Protein AF-0000000084451955 (afdb_homodimer)

Foldseek 3Di:
DPDFAAKDKDKDKQQKDFWQQLDPDRQQRIDFIFMWMWIAGQAEIEIEFQFFFQVSVVVVLVVVQVVQCPNDDPVGHGHAHAEYEYFAQDRRRPQNVVSNCVSHPNYAYAYAPLRQVNNVVCVDCVHVVQFVCLGPDDRGTDPDRDGHDHDDPQQWDDHSRFIKHKDAFAALHNSGIWIQGPSQLEIEHELLFAAQAQRQCLVVLDPVRHVSSLVSLVVNVVSVGAFYDYGGYDPPDGTGNVRSVVRVVSSVVLVVLLVVDDQQPLVSSLVVSCVVRVRHDHSLSSSLNSCSNNPHHSRVSSSVD/DPDFAAKDKDKDKQQKDFWQQLDPDRQQRIDFIFMWMWIAGQAEIEIEFQFFFQVSVVVVLVVVQVVQCPNDDPVGHGHAHAEYEYFAQDRRRPQNVVSNCVSHPNYAYAYAPLRQVNNVVCVDCVHVVQFVCLGPDDRGTDPDRDGHDHDPPQQWDDHSRFIKHKDAFAALHNGGIWIQGPSQLEIEHELLFAAQAQRQCLSVLDPVRHVSSLVSLVVNVVSVGAFYDYGGYDPPDGTGNVRSVVRVVSSVVLVVLLVVDDQQPLVSSLVVSCVVRVRHDRSLSSSLNSCSNNPHHSRVSSSVD

Structure (mmCIF, N/CA/C/O backbone):
data_AF-0000000084451955-model_v1
#
loop_
_entity.id
_entity.type
_entity.pdbx_description
1 polymer 'Metallo-beta-lactamase domain-containing protein'
#
loop_
_atom_site.group_PDB
_atom_site.id
_atom_site.type_symbol
_atom_site.label_atom_id
_atom_site.label_alt_id
_atom_site.label_comp_id
_atom_site.label_asym_id
_atom_site.label_entity_id
_atom_site.label_seq_id
_atom_site.pdbx_PDB_ins_code
_atom_site.Cartn_x
_atom_site.Cartn_y
_atom_site.Cartn_z
_atom_site.occupancy
_atom_site.B_iso_or_equiv
_atom_site.auth_seq_id
_atom_site.auth_comp_id
_atom_site.auth_asym_id
_atom_site.auth_atom_id
_atom_site.pdbx_PDB_model_num
ATOM 1 N N . MET A 1 1 ? 25.219 0.336 21.406 1 35.12 1 MET A N 1
ATOM 2 C CA . MET A 1 1 ? 25.391 -0.091 20.031 1 35.12 1 MET A CA 1
ATOM 3 C C . MET A 1 1 ? 24.641 0.821 19.078 1 35.12 1 MET A C 1
ATOM 5 O O . MET A 1 1 ? 23.469 1.128 19.297 1 35.12 1 MET A O 1
ATOM 9 N N . ALA A 1 2 ? 25.234 1.588 18.266 1 49.81 2 ALA A N 1
ATOM 10 C CA . ALA A 1 2 ? 24.641 2.654 17.469 1 49.81 2 ALA A CA 1
ATOM 11 C C . ALA A 1 2 ? 23.438 2.141 16.672 1 49.81 2 ALA A C 1
ATOM 13 O O . ALA A 1 2 ? 23.5 1.062 16.078 1 49.81 2 ALA A O 1
ATOM 14 N N . HIS A 1 3 ? 22.25 2.459 16.938 1 80.38 3 HIS A N 1
ATOM 15 C CA . HIS A 1 3 ? 21.016 2.025 16.297 1 80.38 3 HIS A CA 1
ATOM 16 C C . HIS A 1 3 ? 21.109 2.17 14.781 1 80.38 3 HIS A C 1
ATOM 18 O O . HIS A 1 3 ? 21.531 3.211 14.273 1 80.38 3 HIS A O 1
ATOM 24 N N . LEU A 1 4 ? 21.125 1.008 14.023 1 87.88 4 LEU A N 1
ATOM 25 C CA . LEU A 1 4 ? 21.156 1.031 12.57 1 87.88 4 LEU A CA 1
ATOM 26 C C . LEU A 1 4 ? 20.047 1.909 12.016 1 87.88 4 LEU A C 1
ATOM 28 O O . LEU A 1 4 ? 18.922 1.887 12.523 1 87.88 4 LEU A O 1
ATOM 32 N N . PRO A 1 5 ? 20.484 2.729 11.039 1 90.06 5 PRO A N 1
ATOM 33 C CA . PRO A 1 5 ? 19.375 3.436 10.391 1 90.06 5 PRO A CA 1
ATOM 34 C C . PRO A 1 5 ? 18.266 2.494 9.914 1 90.06 5 PRO A C 1
ATOM 36 O O . PRO A 1 5 ? 18.562 1.385 9.453 1 90.06 5 PRO A O 1
ATOM 39 N N . PRO A 1 6 ? 17.125 2.902 10.023 1 93 6 PRO A N 1
ATOM 40 C CA . PRO A 1 6 ? 16.016 2.018 9.68 1 93 6 PRO A CA 1
ATOM 41 C C . PRO A 1 6 ? 15.93 1.731 8.18 1 93 6 PRO A C 1
ATOM 43 O O . PRO A 1 6 ? 16.25 2.6 7.363 1 93 6 PRO A O 1
ATOM 46 N N . LEU A 1 7 ? 15.438 0.532 7.852 1 96.31 7 LEU A N 1
ATOM 47 C CA . LEU A 1 7 ? 15.094 0.194 6.473 1 96.31 7 LEU A CA 1
ATOM 48 C C . LEU A 1 7 ? 13.742 0.789 6.09 1 96.31 7 LEU A C 1
ATOM 50 O O . LEU A 1 7 ? 12.922 1.087 6.957 1 96.31 7 LEU A O 1
ATOM 54 N N . GLN A 1 8 ? 13.648 1.021 4.809 1 95.62 8 GLN A N 1
ATOM 55 C CA . GLN A 1 8 ? 12.398 1.435 4.176 1 95.62 8 GLN A CA 1
ATOM 56 C C . GLN A 1 8 ? 11.922 0.392 3.17 1 95.62 8 GLN A C 1
ATOM 58 O O . GLN A 1 8 ? 12.695 -0.455 2.727 1 95.62 8 GLN A O 1
ATOM 63 N N . VAL A 1 9 ? 10.609 0.466 2.91 1 98.06 9 VAL A N 1
ATOM 64 C CA . VAL A 1 9 ? 10.07 -0.506 1.964 1 98.06 9 VAL A CA 1
ATOM 65 C C . VAL A 1 9 ? 9.016 0.158 1.083 1 98.06 9 VAL A C 1
ATOM 67 O O . VAL A 1 9 ? 8.172 0.911 1.575 1 98.06 9 VAL A O 1
ATOM 70 N N . ASP A 1 10 ? 9.125 -0.066 -0.214 1 98.19 10 ASP A N 1
ATOM 71 C CA . ASP A 1 10 ? 8.195 0.372 -1.247 1 98.19 10 ASP A CA 1
ATOM 72 C C . ASP A 1 10 ? 7.707 -0.809 -2.082 1 98.19 10 ASP A C 1
ATOM 74 O O . ASP A 1 10 ? 8.414 -1.808 -2.229 1 98.19 10 ASP A O 1
ATOM 78 N N . THR A 1 11 ? 6.496 -0.681 -2.574 1 98.5 11 THR A N 1
ATOM 79 C CA . THR A 1 11 ? 5.984 -1.706 -3.479 1 98.5 11 THR A CA 1
ATOM 80 C C . THR A 1 11 ? 5.523 -1.085 -4.793 1 98.5 11 THR A C 1
ATOM 82 O O . THR A 1 11 ? 5.098 0.072 -4.824 1 98.5 11 THR A O 1
ATOM 85 N N . PHE A 1 12 ? 5.703 -1.831 -5.816 1 98.62 12 PHE A N 1
ATOM 86 C CA . PHE A 1 12 ? 5.227 -1.506 -7.156 1 98.62 12 PHE A CA 1
ATOM 87 C C . PHE A 1 12 ? 4.398 -2.65 -7.73 1 98.62 12 PHE A C 1
ATOM 89 O O . PHE A 1 12 ? 4.898 -3.768 -7.883 1 98.62 12 PHE A O 1
ATOM 96 N N . VAL A 1 13 ? 3.141 -2.381 -8.039 1 98.44 13 VAL A N 1
ATOM 97 C CA . VAL A 1 13 ? 2.287 -3.412 -8.625 1 98.44 13 VAL A CA 1
ATOM 98 C C . VAL A 1 13 ? 2.176 -3.203 -10.133 1 98.44 13 VAL A C 1
ATOM 100 O O . VAL A 1 13 ? 1.533 -2.256 -10.586 1 98.44 13 VAL A O 1
ATOM 103 N N . SER A 1 14 ? 2.854 -4.094 -10.906 1 98.5 14 SER A N 1
ATOM 104 C CA . SER A 1 14 ? 2.639 -4.094 -12.352 1 98.5 14 SER A CA 1
ATOM 105 C C . SER A 1 14 ? 1.195 -4.445 -12.695 1 98.5 14 SER A C 1
ATOM 107 O O . SER A 1 14 ? 0.661 -5.445 -12.211 1 98.5 14 SER A O 1
ATOM 109 N N . PRO A 1 15 ? 0.534 -3.609 -13.477 1 97.5 15 PRO A N 1
ATOM 110 C CA . PRO A 1 15 ? -0.872 -3.873 -13.789 1 97.5 15 PRO A CA 1
ATOM 111 C C . PRO A 1 15 ? -1.061 -5.125 -14.648 1 97.5 15 PRO A C 1
ATOM 113 O O . PRO A 1 15 ? -0.101 -5.617 -15.242 1 97.5 15 PRO A O 1
ATOM 116 N N . PRO A 1 16 ? -2.303 -5.621 -14.664 1 96.88 16 PRO A N 1
ATOM 117 C CA . PRO A 1 16 ? -2.578 -6.734 -15.578 1 96.88 16 PRO A CA 1
ATOM 118 C C . PRO A 1 16 ? -2.209 -6.414 -17.016 1 96.88 16 PRO A C 1
ATOM 120 O O . PRO A 1 16 ? -2.305 -5.262 -17.453 1 96.88 16 PRO A O 1
ATOM 123 N N . THR A 1 17 ? -1.791 -7.449 -17.734 1 96.19 17 THR A N 1
ATOM 124 C CA . THR A 1 17 ? -1.397 -7.266 -19.125 1 96.19 17 THR A CA 1
ATOM 125 C C . THR A 1 17 ? -2.109 -8.266 -20.031 1 96.19 17 THR A C 1
ATOM 127 O O . THR A 1 17 ? -2.32 -9.422 -19.641 1 96.19 17 THR A O 1
ATOM 130 N N . ARG A 1 18 ? -2.422 -7.844 -21.203 1 96.31 18 ARG A N 1
ATOM 131 C CA . ARG A 1 18 ? -3.061 -8.727 -22.172 1 96.31 18 ARG A CA 1
ATOM 132 C C . ARG A 1 18 ? -2.096 -9.812 -22.656 1 96.31 18 ARG A C 1
ATOM 134 O O . ARG A 1 18 ? -0.92 -9.539 -22.891 1 96.31 18 ARG A O 1
ATOM 141 N N . ILE A 1 19 ? -2.607 -11.023 -22.75 1 97.56 19 ILE A N 1
ATOM 142 C CA . ILE A 1 19 ? -1.771 -12.141 -23.172 1 97.56 19 ILE A CA 1
ATOM 143 C C . ILE A 1 19 ? -2.516 -12.977 -24.219 1 97.56 19 ILE A C 1
ATOM 145 O O . ILE A 1 19 ? -3.73 -12.844 -24.375 1 97.56 19 ILE A O 1
ATOM 149 N N . HIS A 1 20 ? -1.767 -13.805 -24.953 1 97.06 20 HIS A N 1
ATOM 150 C CA . HIS A 1 20 ? -2.322 -14.734 -25.938 1 97.06 20 HIS A CA 1
ATOM 151 C C . HIS A 1 20 ? -2.555 -16.109 -25.328 1 97.06 20 HIS A C 1
ATOM 153 O O . HIS A 1 20 ? -1.633 -16.922 -25.25 1 97.06 20 HIS A O 1
ATOM 159 N N . THR A 1 21 ? -3.779 -16.422 -24.953 1 96.69 21 THR A N 1
ATOM 160 C CA . THR A 1 21 ? -4.062 -17.641 -24.219 1 96.69 21 THR A CA 1
ATOM 161 C C . THR A 1 21 ? -4.621 -18.719 -25.141 1 96.69 21 THR A C 1
ATOM 163 O O . THR A 1 21 ? -4.664 -19.891 -24.781 1 96.69 21 THR A O 1
ATOM 166 N N . GLY A 1 22 ? -5.129 -18.297 -26.375 1 95 22 GLY A N 1
ATOM 167 C CA . GLY A 1 22 ? -5.844 -19.203 -27.25 1 95 22 GLY A CA 1
ATOM 168 C C . GLY A 1 22 ? -7.309 -19.359 -26.875 1 95 22 GLY A C 1
ATOM 169 O O . GLY A 1 22 ? -8.047 -20.078 -27.562 1 95 22 GLY A O 1
ATOM 170 N N . LEU A 1 23 ? -7.723 -18.734 -25.844 1 95.69 23 LEU A N 1
ATOM 171 C CA . LEU A 1 23 ? -9.109 -18.812 -25.391 1 95.69 23 LEU A CA 1
ATOM 172 C C . LEU A 1 23 ? -9.922 -17.641 -25.922 1 95.69 23 LEU A C 1
ATOM 174 O O . LEU A 1 23 ? -9.414 -16.531 -26.047 1 95.69 23 LEU A O 1
ATOM 178 N N . SER A 1 24 ? -11.242 -17.859 -26.219 1 94.5 24 SER A N 1
ATOM 179 C CA . SER A 1 24 ? -12.094 -16.859 -26.844 1 94.5 24 SER A CA 1
ATOM 180 C C . SER A 1 24 ? -12.633 -15.867 -25.812 1 94.5 24 SER A C 1
ATOM 182 O O . SER A 1 24 ? -12.883 -14.703 -26.141 1 94.5 24 SER A O 1
ATOM 184 N N . ASP A 1 25 ? -12.773 -16.297 -24.578 1 95.56 25 ASP A N 1
ATOM 185 C CA . ASP A 1 25 ? -13.312 -15.438 -23.531 1 95.56 25 ASP A CA 1
ATOM 186 C C . ASP A 1 25 ? -12.328 -14.328 -23.172 1 95.56 25 ASP A C 1
ATOM 188 O O . ASP A 1 25 ? -11.234 -14.609 -22.656 1 95.56 25 ASP A O 1
ATOM 192 N N . ILE A 1 26 ? -12.703 -13.133 -23.312 1 95.5 26 ILE A N 1
ATOM 193 C CA . ILE A 1 26 ? -11.828 -11.977 -23.109 1 95.5 26 ILE A CA 1
ATOM 194 C C . ILE A 1 26 ? -11.359 -11.93 -21.656 1 95.5 26 ILE A C 1
ATOM 196 O O . ILE A 1 26 ? -10.234 -11.508 -21.375 1 95.5 26 ILE A O 1
ATOM 200 N N . ASN A 1 27 ? -12.125 -12.391 -20.703 1 94.62 27 ASN A N 1
ATOM 201 C CA . ASN A 1 27 ? -11.758 -12.375 -19.281 1 94.62 27 ASN A CA 1
ATOM 202 C C . ASN A 1 27 ? -10.609 -13.328 -19 1 94.62 27 ASN A C 1
ATOM 204 O O . ASN A 1 27 ? -9.977 -13.242 -17.938 1 94.62 27 ASN A O 1
ATOM 208 N N . LYS A 1 28 ? -10.336 -14.172 -19.938 1 97.69 28 LYS A N 1
ATOM 209 C CA . LYS A 1 28 ? -9.289 -15.172 -19.75 1 97.69 28 LYS A CA 1
ATOM 210 C C . LYS A 1 28 ? -8.062 -14.852 -20.594 1 97.69 28 LYS A C 1
ATOM 212 O O . LYS A 1 28 ? -7.246 -15.727 -20.875 1 97.69 28 LYS A O 1
ATOM 217 N N . GLN A 1 29 ? -7.949 -13.586 -21.047 1 97.81 29 GLN A N 1
ATOM 218 C CA . GLN A 1 29 ? -6.848 -13.188 -21.906 1 97.81 29 GLN A CA 1
ATOM 219 C C . GLN A 1 29 ? -5.945 -12.164 -21.219 1 97.81 29 GLN A C 1
ATOM 221 O O . GLN A 1 29 ? -5.434 -11.242 -21.859 1 97.81 29 GLN A O 1
ATOM 226 N N . TRP A 1 30 ? -5.824 -12.359 -19.875 1 97.44 30 TRP A N 1
ATOM 227 C CA . TRP A 1 30 ? -5.02 -11.43 -19.094 1 97.44 30 TRP A CA 1
ATOM 228 C C . TRP A 1 30 ? -4.055 -12.18 -18.188 1 97.44 30 TRP A C 1
ATOM 230 O O . TRP A 1 30 ? -4.375 -13.258 -17.672 1 97.44 30 TRP A O 1
ATOM 240 N N . TRP A 1 31 ? -2.889 -11.562 -18.047 1 98 31 TRP A N 1
ATOM 241 C CA . TRP A 1 31 ? -1.989 -11.977 -16.969 1 98 31 TRP A CA 1
ATOM 242 C C . TRP A 1 31 ? -2.193 -11.117 -15.727 1 98 31 TRP A C 1
ATOM 244 O O . TRP A 1 31 ? -2.387 -9.906 -15.828 1 98 31 TRP A O 1
ATOM 254 N N . GLN A 1 32 ? -2.186 -11.641 -14.641 1 97.81 32 GLN A N 1
ATOM 255 C CA . GLN A 1 32 ? -2.543 -11.023 -13.367 1 97.81 32 GLN A CA 1
ATOM 256 C C . GLN A 1 32 ? -1.483 -10.016 -12.93 1 97.81 32 GLN A C 1
ATOM 258 O O . GLN A 1 32 ? -0.355 -10.039 -13.422 1 97.81 32 GLN A O 1
ATOM 263 N N . PRO A 1 33 ? -1.881 -9.094 -11.945 1 98.25 33 PRO A N 1
ATOM 264 C CA . PRO A 1 33 ? -0.912 -8.141 -11.398 1 98.25 33 PRO A CA 1
ATOM 265 C C . PRO A 1 33 ? 0.235 -8.82 -10.656 1 98.25 33 PRO A C 1
ATOM 267 O O . PRO A 1 33 ? 0.058 -9.906 -10.109 1 98.25 33 PRO A O 1
ATOM 270 N N . GLU A 1 34 ? 1.374 -8.133 -10.68 1 98.31 34 GLU A N 1
ATOM 271 C CA . GLU A 1 34 ? 2.566 -8.641 -10.008 1 98.31 34 GLU A CA 1
ATOM 272 C C . GLU A 1 34 ? 3.209 -7.559 -9.141 1 98.31 34 GLU A C 1
ATOM 274 O O . GLU A 1 34 ? 3.467 -6.449 -9.617 1 98.31 34 GLU A O 1
ATOM 279 N N . THR A 1 35 ? 3.518 -7.91 -7.93 1 98.75 35 THR A N 1
ATOM 280 C CA . THR A 1 35 ? 4.094 -6.949 -6.996 1 98.75 35 THR A CA 1
ATOM 281 C C . THR A 1 35 ? 5.605 -7.121 -6.906 1 98.75 35 THR A C 1
ATOM 283 O O . THR A 1 35 ? 6.098 -8.234 -6.715 1 98.75 35 THR A O 1
ATOM 286 N N . SER A 1 36 ? 6.309 -6.074 -7.117 1 98.88 36 SER A N 1
ATOM 287 C CA . SER A 1 36 ? 7.727 -5.973 -6.789 1 98.88 36 SER A CA 1
ATOM 288 C C . SER A 1 36 ? 7.941 -5.152 -5.52 1 98.88 36 SER A C 1
ATOM 290 O O . SER A 1 36 ? 7.297 -4.121 -5.32 1 98.88 36 SER A O 1
ATOM 292 N N . THR A 1 37 ? 8.758 -5.645 -4.629 1 98.94 37 THR A N 1
ATOM 293 C CA . THR A 1 37 ? 9.023 -4.988 -3.355 1 98.94 37 THR A CA 1
ATOM 294 C C . THR A 1 37 ? 10.461 -4.473 -3.303 1 98.94 37 THR A C 1
ATOM 296 O O . THR A 1 37 ? 11.406 -5.227 -3.531 1 98.94 37 THR A O 1
ATOM 299 N N . LEU A 1 38 ? 10.633 -3.201 -3.072 1 98.88 38 LEU A N 1
ATOM 300 C CA . LEU A 1 38 ? 11.945 -2.578 -2.914 1 98.88 38 LEU A CA 1
ATOM 301 C C . LEU A 1 38 ? 12.227 -2.266 -1.448 1 98.88 38 LEU A C 1
ATOM 303 O O . LEU A 1 38 ? 11.523 -1.453 -0.838 1 98.88 38 LEU A O 1
ATOM 307 N N . ILE A 1 39 ? 13.188 -2.965 -0.866 1 98.81 39 ILE A N 1
ATOM 308 C CA . ILE A 1 39 ? 13.672 -2.705 0.486 1 98.81 39 ILE A CA 1
ATOM 309 C C . ILE A 1 39 ? 15 -1.949 0.423 1 98.81 39 ILE A C 1
ATOM 311 O O . ILE A 1 39 ? 15.906 -2.34 -0.312 1 98.81 39 ILE A O 1
ATOM 315 N N . HIS A 1 40 ? 15.117 -0.845 1.167 1 98.25 40 HIS A N 1
ATOM 316 C CA . HIS A 1 40 ? 16.328 -0.067 1 1 98.25 40 HIS A CA 1
ATOM 317 C C . HIS A 1 40 ? 16.75 0.603 2.309 1 98.25 40 HIS A C 1
ATOM 319 O O . HIS A 1 40 ? 15.891 1.009 3.098 1 98.25 40 HIS A O 1
ATOM 325 N N . GLY A 1 41 ? 18.016 0.587 2.562 1 96.75 41 GLY A N 1
ATOM 326 C CA . GLY A 1 41 ? 18.641 1.318 3.658 1 96.75 41 GLY A CA 1
ATOM 327 C C . GLY A 1 41 ? 19.25 2.637 3.223 1 96.75 41 GLY A C 1
ATOM 328 O O . GLY A 1 41 ? 18.812 3.24 2.244 1 96.75 41 GLY A O 1
ATOM 329 N N . PRO A 1 42 ? 20.203 3.111 3.982 1 95.25 42 PRO A N 1
ATOM 330 C CA . PRO A 1 42 ? 20.781 4.422 3.66 1 95.25 42 PRO A CA 1
ATOM 331 C C . PRO A 1 42 ? 21.625 4.398 2.387 1 95.25 42 PRO A C 1
ATOM 333 O O . PRO A 1 42 ? 21.734 5.418 1.695 1 95.25 42 PRO A O 1
ATOM 336 N N . ASN A 1 43 ? 22.156 3.168 1.999 1 97.38 43 ASN A N 1
ATOM 337 C CA . ASN A 1 43 ? 23.109 3.174 0.89 1 97.38 43 ASN A CA 1
ATOM 338 C C . ASN A 1 43 ? 22.703 2.195 -0.205 1 97.38 43 ASN A C 1
ATOM 340 O O . ASN A 1 43 ? 22.984 2.418 -1.384 1 97.38 43 ASN A O 1
ATOM 344 N N . ASN A 1 44 ? 22.109 1.123 0.201 1 98.5 44 ASN A N 1
ATOM 345 C CA . ASN A 1 44 ? 21.844 0.033 -0.733 1 98.5 44 ASN A CA 1
ATOM 346 C C . ASN A 1 44 ? 20.391 -0.414 -0.684 1 98.5 44 ASN A C 1
ATOM 348 O O . ASN A 1 44 ? 19.672 -0.111 0.274 1 98.5 44 ASN A O 1
ATOM 352 N N . ALA A 1 45 ? 19.969 -1.112 -1.766 1 98.88 45 ALA A N 1
ATOM 353 C CA . ALA A 1 45 ? 18.609 -1.627 -1.868 1 98.88 45 ALA A CA 1
ATOM 354 C C . ALA A 1 45 ? 18.609 -3.053 -2.41 1 98.88 45 ALA A C 1
ATOM 356 O O . ALA A 1 45 ? 19.578 -3.496 -3.025 1 98.88 45 ALA A O 1
ATOM 357 N N . VAL A 1 46 ? 17.547 -3.781 -2.133 1 98.94 46 VAL A N 1
ATOM 358 C CA . VAL A 1 46 ? 17.234 -5.074 -2.732 1 98.94 46 VAL A CA 1
ATOM 359 C C . VAL A 1 46 ? 15.828 -5.043 -3.318 1 98.94 46 VAL A C 1
ATOM 361 O O . VAL A 1 46 ? 14.898 -4.555 -2.68 1 98.94 46 VAL A O 1
ATOM 364 N N . LEU A 1 47 ? 15.688 -5.465 -4.59 1 98.94 47 LEU A N 1
ATOM 365 C CA . LEU A 1 47 ? 14.398 -5.621 -5.25 1 98.94 47 LEU A CA 1
ATOM 366 C C . LEU A 1 47 ? 13.953 -7.078 -5.242 1 98.94 47 LEU A C 1
ATOM 368 O O . LEU A 1 47 ? 14.711 -7.965 -5.652 1 98.94 47 LEU A O 1
ATOM 372 N N . CYS A 1 48 ? 12.75 -7.301 -4.77 1 98.94 48 CYS A N 1
ATOM 373 C CA . CYS A 1 48 ? 12.188 -8.648 -4.812 1 98.94 48 CYS A CA 1
ATOM 374 C C . CYS A 1 48 ? 11.273 -8.82 -6.023 1 98.94 48 CYS A C 1
ATOM 376 O O . CYS A 1 48 ? 10.328 -8.047 -6.203 1 98.94 48 CYS A O 1
ATOM 378 N N . ASP A 1 49 ? 11.609 -9.789 -6.879 1 98.88 49 ASP A N 1
ATOM 379 C CA . ASP A 1 49 ? 10.727 -10.367 -7.883 1 98.88 49 ASP A CA 1
ATOM 380 C C . ASP A 1 49 ? 10.414 -9.359 -8.992 1 98.88 49 ASP A C 1
ATOM 382 O O . ASP A 1 49 ? 9.305 -8.828 -9.062 1 98.88 49 ASP A O 1
ATOM 386 N N . PRO A 1 50 ? 11.32 -9.156 -9.93 1 98.5 50 PRO A N 1
ATOM 387 C CA . PRO A 1 50 ? 10.945 -8.398 -11.125 1 98.5 50 PRO A CA 1
ATOM 388 C C . PRO A 1 50 ? 9.883 -9.109 -11.961 1 98.5 50 PRO A C 1
ATOM 390 O O . PRO A 1 50 ? 9.828 -10.336 -11.992 1 98.5 50 PRO A O 1
ATOM 393 N N . PRO A 1 51 ? 9.07 -8.312 -12.656 1 98.25 51 PRO A N 1
ATOM 394 C CA . PRO A 1 51 ? 7.988 -8.922 -13.43 1 98.25 51 PRO A CA 1
ATOM 395 C C . PRO A 1 51 ? 8.477 -9.547 -14.734 1 98.25 51 PRO A C 1
ATOM 397 O O . PRO A 1 51 ? 9.664 -9.836 -14.875 1 98.25 51 PRO A O 1
ATOM 400 N N . ILE A 1 52 ? 7.637 -9.711 -15.703 1 98.12 52 ILE A N 1
ATOM 401 C CA . ILE A 1 52 ? 7.824 -10.688 -16.766 1 98.12 52 ILE A CA 1
ATOM 402 C C . ILE A 1 52 ? 8.461 -10.008 -17.984 1 98.12 52 ILE A C 1
ATOM 404 O O . ILE A 1 52 ? 9.547 -10.398 -18.422 1 98.12 52 ILE A O 1
ATOM 408 N N . THR A 1 53 ? 7.852 -8.953 -18.516 1 98.44 53 THR A N 1
ATOM 409 C CA . THR A 1 53 ? 8.188 -8.492 -19.859 1 98.44 53 THR A CA 1
ATOM 410 C C . THR A 1 53 ? 9.25 -7.398 -19.812 1 98.44 53 THR A C 1
ATOM 412 O O . THR A 1 53 ? 9.43 -6.75 -18.766 1 98.44 53 THR A O 1
ATOM 415 N N . ILE A 1 54 ? 9.82 -7.195 -20.891 1 98.44 54 ILE A N 1
ATOM 416 C CA . ILE A 1 54 ? 10.797 -6.125 -21.062 1 98.44 54 ILE A CA 1
ATOM 417 C C . ILE A 1 54 ? 10.141 -4.777 -20.766 1 98.44 54 ILE A C 1
ATOM 419 O O . ILE A 1 54 ? 10.703 -3.959 -20.031 1 98.44 54 ILE A O 1
ATOM 423 N N . GLN A 1 55 ? 8.969 -4.586 -21.266 1 98.31 55 GLN A N 1
ATOM 424 C CA . GLN A 1 55 ? 8.273 -3.32 -21.062 1 98.31 55 GLN A CA 1
ATOM 425 C C . GLN A 1 55 ? 7.941 -3.104 -19.594 1 98.31 55 GLN A C 1
ATOM 427 O O . GLN A 1 55 ? 8.156 -2.014 -19.062 1 98.31 55 GLN A O 1
ATOM 432 N N . GLN A 1 56 ? 7.367 -4.09 -18.969 1 98.38 56 GLN A N 1
ATOM 433 C CA . GLN A 1 56 ? 7.051 -3.986 -17.547 1 98.38 56 GLN A CA 1
ATOM 434 C C . GLN A 1 56 ? 8.297 -3.66 -16.734 1 98.38 56 GLN A C 1
ATOM 436 O O . GLN A 1 56 ? 8.242 -2.828 -15.82 1 98.38 56 GLN A O 1
ATOM 441 N N . CYS A 1 57 ? 9.367 -4.289 -17.062 1 98.56 57 CYS A N 1
ATOM 442 C CA . CYS A 1 57 ? 10.578 -4.109 -16.266 1 98.56 57 CYS A CA 1
ATOM 443 C C . CYS A 1 57 ? 11.266 -2.795 -16.609 1 98.56 57 CYS A C 1
ATOM 445 O O . CYS A 1 57 ? 12.031 -2.264 -15.812 1 98.56 57 CYS A O 1
ATOM 447 N N . THR A 1 58 ? 11.047 -2.281 -17.828 1 98.75 58 THR A N 1
ATOM 448 C CA . THR A 1 58 ? 11.531 -0.939 -18.141 1 98.75 58 THR A CA 1
ATOM 449 C C . THR A 1 58 ? 10.836 0.101 -17.266 1 98.75 58 THR A C 1
ATOM 451 O O . THR A 1 58 ? 11.492 0.979 -16.703 1 98.75 58 THR A O 1
ATOM 454 N N . VAL A 1 59 ? 9.555 -0.061 -17.141 1 98.75 59 VAL A N 1
ATOM 455 C CA . VAL A 1 59 ? 8.781 0.835 -16.281 1 98.75 59 VAL A CA 1
ATOM 456 C C . VAL A 1 59 ? 9.227 0.681 -14.828 1 98.75 59 VAL A C 1
ATOM 458 O O . VAL A 1 59 ? 9.414 1.675 -14.125 1 98.75 59 VAL A O 1
ATOM 461 N N . LEU A 1 60 ? 9.398 -0.533 -14.414 1 98.81 60 LEU A N 1
ATOM 462 C CA . LEU A 1 60 ? 9.859 -0.798 -13.055 1 98.81 60 LEU A CA 1
ATOM 463 C C . LEU A 1 60 ? 11.234 -0.18 -12.82 1 98.81 60 LEU A C 1
ATOM 465 O O . LEU A 1 60 ? 11.484 0.383 -11.758 1 98.81 60 LEU A O 1
ATOM 469 N N . ALA A 1 61 ? 12.109 -0.303 -13.766 1 98.88 61 ALA A N 1
ATOM 470 C CA . ALA A 1 61 ? 13.461 0.243 -13.648 1 98.88 61 ALA A CA 1
ATOM 471 C C . ALA A 1 61 ? 13.422 1.752 -13.422 1 98.88 61 ALA A C 1
ATOM 473 O O . ALA A 1 61 ? 14.172 2.283 -12.594 1 98.88 61 ALA A O 1
ATOM 474 N N . ASP A 1 62 ? 12.609 2.422 -14.188 1 98.81 62 ASP A N 1
ATOM 475 C CA . ASP A 1 62 ? 12.438 3.859 -14 1 98.81 62 ASP A CA 1
ATOM 476 C C . ASP A 1 62 ? 11.953 4.176 -12.586 1 98.81 62 ASP A C 1
ATOM 478 O O . ASP A 1 62 ? 12.445 5.109 -11.953 1 98.81 62 ASP A O 1
ATOM 482 N N . TRP A 1 63 ? 11.031 3.422 -12.148 1 98.69 63 TRP A N 1
ATOM 483 C CA . TRP A 1 63 ? 10.484 3.596 -10.805 1 98.69 63 TRP A CA 1
ATOM 484 C C . TRP A 1 63 ? 11.555 3.369 -9.742 1 98.69 63 TRP A C 1
ATOM 486 O O . TRP A 1 63 ? 11.727 4.191 -8.836 1 98.69 63 TRP A O 1
ATOM 496 N N . ILE A 1 64 ? 12.305 2.287 -9.852 1 98.81 64 ILE A N 1
ATOM 497 C CA . ILE A 1 64 ? 13.383 1.989 -8.914 1 98.81 64 ILE A CA 1
ATOM 498 C C . ILE A 1 64 ? 14.367 3.156 -8.867 1 98.81 64 ILE A C 1
ATOM 500 O O . ILE A 1 64 ? 14.727 3.627 -7.781 1 98.81 64 ILE A O 1
ATOM 504 N N . ASP A 1 65 ? 14.727 3.578 -10.031 1 98.44 65 ASP A N 1
ATOM 505 C CA . ASP A 1 65 ? 15.68 4.68 -10.125 1 98.44 65 ASP A CA 1
ATOM 506 C C . ASP A 1 65 ? 15.164 5.922 -9.398 1 98.44 65 ASP A C 1
ATOM 508 O O . ASP A 1 65 ? 15.914 6.602 -8.711 1 98.44 65 ASP A O 1
ATOM 512 N N . SER A 1 66 ? 13.938 6.152 -9.539 1 98 66 SER A N 1
ATOM 513 C CA . SER A 1 66 ? 13.336 7.316 -8.906 1 98 66 SER A CA 1
ATOM 514 C C . SER A 1 66 ? 13.367 7.191 -7.383 1 98 66 SER A C 1
ATOM 516 O O . SER A 1 66 ? 13.586 8.18 -6.68 1 98 66 SER A O 1
ATOM 518 N N . ILE A 1 67 ? 13.133 6.043 -6.84 1 98 67 ILE A N 1
ATOM 519 C CA . ILE A 1 67 ? 13.156 5.836 -5.398 1 98 67 ILE A CA 1
ATOM 520 C C . ILE A 1 67 ? 14.586 5.957 -4.879 1 98 67 ILE A C 1
ATOM 522 O O . ILE A 1 67 ? 14.828 6.59 -3.848 1 98 67 ILE A O 1
ATOM 526 N N . LEU A 1 68 ? 15.5 5.375 -5.59 1 97.81 68 LEU A N 1
ATOM 527 C CA . LEU A 1 68 ? 16.906 5.383 -5.168 1 97.81 68 LEU A CA 1
ATOM 528 C C . LEU A 1 68 ? 17.453 6.805 -5.152 1 97.81 68 LEU A C 1
ATOM 530 O O . LEU A 1 68 ? 18.359 7.109 -4.379 1 97.81 68 LEU A O 1
ATOM 534 N N . ALA A 1 69 ? 16.875 7.66 -5.938 1 97.06 69 ALA A N 1
ATOM 535 C CA . ALA A 1 69 ? 17.359 9.023 -6.086 1 97.06 69 ALA A CA 1
ATOM 536 C C . ALA A 1 69 ? 16.766 9.945 -5.023 1 97.06 69 ALA A C 1
ATOM 538 O O . ALA A 1 69 ? 17.266 11.047 -4.801 1 97.06 69 ALA A O 1
ATOM 539 N N . LEU A 1 70 ? 15.742 9.547 -4.352 1 94.81 70 LEU A N 1
ATOM 540 C CA . LEU A 1 70 ? 14.961 10.398 -3.463 1 94.81 70 LEU A CA 1
ATOM 541 C C . LEU A 1 70 ? 15.82 10.93 -2.322 1 94.81 70 LEU A C 1
ATOM 543 O O . LEU A 1 70 ? 15.562 12.023 -1.804 1 94.81 70 LEU A O 1
ATOM 547 N N . TYR A 1 71 ? 16.844 10.188 -1.898 1 91.88 71 TYR A N 1
ATOM 548 C CA . TYR A 1 71 ? 17.594 10.523 -0.686 1 91.88 71 TYR A CA 1
ATOM 549 C C . TYR A 1 71 ? 18.922 11.18 -1.023 1 91.88 71 TYR A C 1
ATOM 551 O O . TYR A 1 71 ? 19.719 11.484 -0.13 1 91.88 71 TYR A O 1
ATOM 559 N N . ALA A 1 72 ? 19.156 11.336 -2.318 1 93.56 72 ALA A N 1
ATOM 560 C CA . ALA A 1 72 ? 20.438 11.914 -2.756 1 93.56 72 ALA A CA 1
ATOM 561 C C . ALA A 1 72 ? 20.516 13.398 -2.408 1 93.56 72 ALA A C 1
ATOM 563 O O . ALA A 1 72 ? 19.516 14.117 -2.521 1 93.56 72 ALA A O 1
ATOM 564 N N . THR A 1 73 ? 21.578 13.766 -1.893 1 91.62 73 THR A N 1
ATOM 565 C CA . THR A 1 73 ? 21.922 15.164 -1.649 1 91.62 73 THR A CA 1
ATOM 566 C C . THR A 1 73 ? 23.266 15.508 -2.275 1 91.62 73 THR A C 1
ATOM 568 O O . THR A 1 73 ? 23.812 14.742 -3.072 1 91.62 73 THR A O 1
ATOM 571 N N . SER A 1 74 ? 23.719 16.75 -1.915 1 88.69 74 SER A N 1
ATOM 572 C CA . SER A 1 74 ? 25.031 17.156 -2.406 1 88.69 74 SER A CA 1
ATOM 573 C C . SER A 1 74 ? 26.141 16.312 -1.787 1 88.69 74 SER A C 1
ATOM 575 O O . SER A 1 74 ? 27.188 16.094 -2.408 1 88.69 74 SER A O 1
ATOM 577 N N . THR A 1 75 ? 25.875 15.695 -0.645 1 90 75 THR A N 1
ATOM 578 C CA . THR A 1 75 ? 26.906 14.961 0.067 1 90 75 THR A CA 1
ATOM 579 C C . THR A 1 75 ? 26.578 13.477 0.15 1 90 75 THR A C 1
ATOM 581 O O . THR A 1 75 ? 27.359 12.68 0.665 1 90 75 THR A O 1
ATOM 584 N N . ARG A 1 76 ? 25.438 13.117 -0.32 1 91.19 76 ARG A N 1
ATOM 585 C CA . ARG A 1 76 ? 25 11.719 -0.29 1 91.19 76 ARG A CA 1
ATOM 586 C C . ARG A 1 76 ? 24.562 11.25 -1.674 1 91.19 76 ARG A C 1
ATOM 588 O O . ARG A 1 76 ? 23.562 11.719 -2.203 1 91.19 76 ARG A O 1
ATOM 595 N N . PRO A 1 77 ? 25.281 10.305 -2.24 1 94.5 77 PRO A N 1
ATOM 596 C CA . PRO A 1 77 ? 24.875 9.82 -3.561 1 94.5 77 PRO A CA 1
ATOM 597 C C . PRO A 1 77 ? 23.578 9.023 -3.521 1 94.5 77 PRO A C 1
ATOM 599 O O . PRO A 1 77 ? 23.109 8.641 -2.441 1 94.5 77 PRO A O 1
ATOM 602 N N . LYS A 1 78 ? 23.062 8.844 -4.664 1 95.81 78 LYS A N 1
ATOM 603 C CA . LYS A 1 78 ? 21.875 8 -4.777 1 95.81 78 LYS A CA 1
ATOM 604 C C . LYS A 1 78 ? 22.156 6.582 -4.293 1 95.81 78 LYS A C 1
ATOM 606 O O . LYS A 1 78 ? 23.297 6.109 -4.375 1 95.81 78 LYS A O 1
ATOM 611 N N . LYS A 1 79 ? 21.156 5.887 -3.793 1 98 79 LYS A N 1
ATOM 612 C CA . LYS A 1 79 ? 21.297 4.52 -3.301 1 98 79 LYS A CA 1
ATOM 613 C C . LYS A 1 79 ? 21.641 3.561 -4.438 1 98 79 LYS A C 1
ATOM 615 O O . LYS A 1 79 ? 21.328 3.83 -5.598 1 98 79 LYS A O 1
ATOM 620 N N . ASN A 1 80 ? 22.25 2.498 -4.094 1 98.31 80 ASN A N 1
ATOM 621 C CA . ASN A 1 80 ? 22.641 1.46 -5.039 1 98.31 80 ASN A CA 1
ATOM 622 C C . ASN A 1 80 ? 21.719 0.253 -4.969 1 98.31 80 ASN A C 1
ATOM 624 O O . ASN A 1 80 ? 21.391 -0.217 -3.881 1 98.31 80 ASN A O 1
ATOM 628 N N . LEU A 1 81 ? 21.266 -0.185 -6.117 1 98.81 81 LEU A N 1
ATOM 629 C CA . LEU A 1 81 ? 20.594 -1.475 -6.141 1 98.81 81 LEU A CA 1
ATOM 630 C C . LEU A 1 81 ? 21.594 -2.621 -6.055 1 98.81 81 LEU A C 1
ATOM 632 O O . LEU A 1 81 ? 22.219 -2.98 -7.059 1 98.81 81 LEU A O 1
ATOM 636 N N . GLN A 1 82 ? 21.625 -3.244 -4.945 1 98.81 82 GLN A N 1
ATOM 637 C CA . GLN A 1 82 ? 22.672 -4.223 -4.664 1 98.81 82 GLN A CA 1
ATOM 638 C C . GLN A 1 82 ? 22.234 -5.629 -5.062 1 98.81 82 GLN A C 1
ATOM 640 O O . GLN A 1 82 ? 23.047 -6.414 -5.574 1 98.81 82 GLN A O 1
ATOM 645 N N . PHE A 1 83 ? 20.953 -5.922 -4.809 1 98.94 83 PHE A N 1
ATOM 646 C CA . PHE A 1 83 ? 20.484 -7.285 -5.039 1 98.94 83 PHE A CA 1
ATOM 647 C C . PHE A 1 83 ? 19.125 -7.273 -5.734 1 98.94 83 PHE A C 1
ATOM 649 O O . PHE A 1 83 ? 18.344 -6.332 -5.574 1 98.94 83 PHE A O 1
ATOM 656 N N . ILE A 1 84 ? 18.922 -8.25 -6.52 1 98.94 84 ILE A N 1
ATOM 657 C CA . ILE A 1 84 ? 17.609 -8.734 -6.891 1 98.94 84 ILE A CA 1
ATOM 658 C C . ILE A 1 84 ? 17.359 -10.102 -6.254 1 98.94 84 ILE A C 1
ATOM 660 O O . ILE A 1 84 ? 18.125 -11.047 -6.477 1 98.94 84 ILE A O 1
ATOM 664 N N . PHE A 1 85 ? 16.391 -10.219 -5.375 1 98.94 85 PHE A N 1
ATOM 665 C CA . PHE A 1 85 ? 16.062 -11.477 -4.715 1 98.94 85 PHE A CA 1
ATOM 666 C C . PHE A 1 85 ? 14.867 -12.141 -5.398 1 98.94 85 PHE A C 1
ATOM 668 O O . PHE A 1 85 ? 13.82 -11.516 -5.59 1 98.94 85 PHE A O 1
ATOM 675 N N . ILE A 1 86 ? 14.992 -13.398 -5.77 1 98.94 86 ILE A N 1
ATOM 676 C CA . ILE A 1 86 ? 13.93 -14.172 -6.402 1 98.94 86 ILE A CA 1
ATOM 677 C C . ILE A 1 86 ? 13.289 -15.102 -5.375 1 98.94 86 ILE A C 1
ATOM 679 O O . ILE A 1 86 ? 13.953 -15.984 -4.828 1 98.94 86 ILE A O 1
ATOM 683 N N . THR A 1 87 ? 12.039 -14.961 -5.172 1 98.88 87 THR A N 1
ATOM 684 C CA . THR A 1 87 ? 11.359 -15.703 -4.117 1 98.88 87 THR A CA 1
ATOM 685 C C . THR A 1 87 ? 11.133 -17.156 -4.539 1 98.88 87 THR A C 1
ATOM 687 O O . THR A 1 87 ? 11.18 -18.062 -3.707 1 98.88 87 THR A O 1
ATOM 690 N N . HIS A 1 88 ? 10.805 -17.344 -5.875 1 98.81 88 HIS A N 1
ATOM 691 C CA . HIS A 1 88 ? 10.508 -18.703 -6.301 1 98.81 88 HIS A CA 1
ATOM 692 C C . HIS A 1 88 ? 10.695 -18.875 -7.801 1 98.81 88 HIS A C 1
ATOM 694 O O . HIS A 1 88 ? 10.844 -17.891 -8.523 1 98.81 88 HIS A O 1
ATOM 700 N N . ALA A 1 89 ? 10.648 -20.125 -8.258 1 98.31 89 ALA A N 1
ATOM 701 C CA . ALA A 1 89 ? 11.094 -20.453 -9.609 1 98.31 89 ALA A CA 1
ATOM 702 C C . ALA A 1 89 ? 9.93 -20.406 -10.594 1 98.31 89 ALA A C 1
ATOM 704 O O . ALA A 1 89 ? 9.75 -21.328 -11.391 1 98.31 89 ALA A O 1
ATOM 705 N N . HIS A 1 90 ? 9.078 -19.406 -10.539 1 98.31 90 HIS A N 1
ATOM 706 C CA . HIS A 1 90 ? 8.164 -19.047 -11.625 1 98.31 90 HIS A CA 1
ATOM 707 C C . HIS A 1 90 ? 8.727 -17.891 -12.453 1 98.31 90 HIS A C 1
ATOM 709 O O . HIS A 1 90 ? 9.195 -16.891 -11.906 1 98.31 90 HIS A O 1
ATOM 715 N N . GLY A 1 91 ? 8.625 -18.047 -13.727 1 98.25 91 GLY A N 1
ATOM 716 C CA . GLY A 1 91 ? 9.242 -17.109 -14.648 1 98.25 91 GLY A CA 1
ATOM 717 C C . GLY A 1 91 ? 8.703 -15.695 -14.516 1 98.25 91 GLY A C 1
ATOM 718 O O . GLY A 1 91 ? 9.43 -14.727 -14.742 1 98.25 91 GLY A O 1
ATOM 719 N N . ASP A 1 92 ? 7.469 -15.523 -14.148 1 98.25 92 ASP A N 1
ATOM 720 C CA . ASP A 1 92 ? 6.875 -14.195 -14.078 1 98.25 92 ASP A CA 1
ATOM 721 C C . ASP A 1 92 ? 7.445 -13.406 -12.898 1 98.25 92 ASP A C 1
ATOM 723 O O . ASP A 1 92 ? 7.102 -12.242 -12.703 1 98.25 92 ASP A O 1
ATOM 727 N N . HIS A 1 93 ? 8.398 -13.992 -12.156 1 98.5 93 HIS A N 1
ATOM 728 C CA . HIS A 1 93 ? 9.008 -13.273 -11.039 1 98.5 93 HIS A CA 1
ATOM 729 C C . HIS A 1 93 ? 10.5 -13.055 -11.281 1 98.5 93 HIS A C 1
ATOM 731 O O . HIS A 1 93 ? 11.211 -12.578 -10.391 1 98.5 93 HIS A O 1
ATOM 737 N N . PHE A 1 94 ? 10.984 -13.398 -12.508 1 98.69 94 PHE A N 1
ATOM 738 C CA . PHE A 1 94 ? 12.398 -13.109 -12.695 1 98.69 94 PHE A CA 1
ATOM 739 C C . PHE A 1 94 ? 12.727 -12.922 -14.172 1 98.69 94 PHE A C 1
ATOM 741 O O . PHE A 1 94 ? 13.836 -12.516 -14.516 1 98.69 94 PHE A O 1
ATOM 748 N N . PHE A 1 95 ? 11.82 -13.172 -15.125 1 98.62 95 PHE A N 1
ATOM 749 C CA . PHE A 1 95 ? 12.141 -13.109 -16.547 1 98.62 95 PHE A CA 1
ATOM 750 C C . PHE A 1 95 ? 12.633 -11.711 -16.922 1 98.62 95 PHE A C 1
ATOM 752 O O . PHE A 1 95 ? 13.453 -11.57 -17.828 1 98.62 95 PHE A O 1
ATOM 759 N N . GLY A 1 96 ? 12.156 -10.742 -16.25 1 98.44 96 GLY A N 1
ATOM 760 C CA . GLY A 1 96 ? 12.516 -9.375 -16.594 1 98.44 96 GLY A CA 1
ATOM 761 C C . GLY A 1 96 ? 13.82 -8.93 -15.953 1 98.44 96 GLY A C 1
ATOM 762 O O . GLY A 1 96 ? 14.312 -7.832 -16.234 1 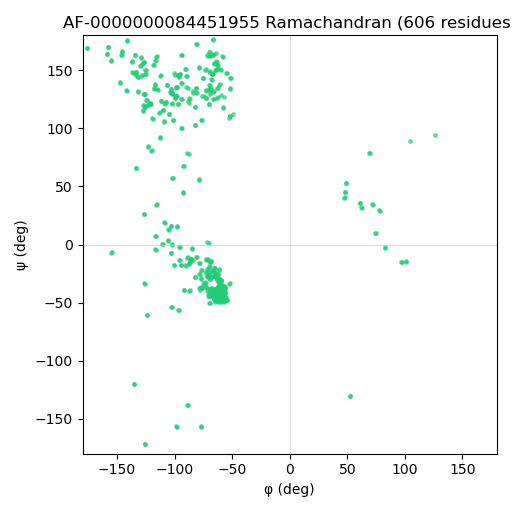98.44 96 GLY A O 1
ATOM 763 N N . ALA A 1 97 ? 14.477 -9.727 -15.125 1 98.69 97 ALA A N 1
ATOM 764 C CA . ALA A 1 97 ? 15.648 -9.359 -14.336 1 98.69 97 ALA A CA 1
ATOM 765 C C . ALA A 1 97 ? 16.781 -8.844 -15.227 1 98.69 97 ALA A C 1
ATOM 767 O O . ALA A 1 97 ? 17.5 -7.914 -14.852 1 98.69 97 ALA A O 1
ATOM 768 N N . PRO A 1 98 ? 16.953 -9.391 -16.422 1 98.19 98 PRO A N 1
ATOM 769 C CA . PRO A 1 98 ? 18.031 -8.898 -17.281 1 98.19 98 PRO A CA 1
ATOM 770 C C . PRO A 1 98 ? 17.906 -7.414 -17.609 1 98.19 98 PRO A C 1
ATOM 772 O O . PRO A 1 98 ? 18.922 -6.723 -17.766 1 98.19 98 PRO A O 1
ATOM 775 N N . VAL A 1 99 ? 16.688 -6.926 -17.766 1 98.44 99 VAL A N 1
ATOM 776 C CA . VAL A 1 99 ? 16.453 -5.504 -18.016 1 98.44 99 VAL A CA 1
ATOM 777 C C . VAL A 1 99 ? 17.016 -4.688 -16.859 1 98.44 99 VAL A C 1
ATOM 779 O O . VAL A 1 99 ? 17.672 -3.66 -17.062 1 98.44 99 VAL A O 1
ATOM 782 N N . LEU A 1 100 ? 16.797 -5.164 -15.633 1 98.69 100 LEU A N 1
ATOM 783 C CA . LEU A 1 100 ? 17.281 -4.469 -14.445 1 98.69 100 LEU A CA 1
ATOM 784 C C . LEU A 1 100 ? 18.797 -4.559 -14.352 1 98.69 100 LEU A C 1
ATOM 786 O O . LEU A 1 100 ? 19.453 -3.602 -13.93 1 98.69 100 LEU A O 1
ATOM 790 N N . GLN A 1 101 ? 19.344 -5.699 -14.711 1 98.06 101 GLN A N 1
ATOM 791 C CA . GLN A 1 101 ? 20.797 -5.84 -14.703 1 98.06 101 GLN A CA 1
ATOM 792 C C . GLN A 1 101 ? 21.453 -4.844 -15.656 1 98.06 101 GLN A C 1
ATOM 794 O O . GLN A 1 101 ? 22.516 -4.32 -15.367 1 98.06 101 GLN A O 1
ATOM 799 N N . SER A 1 102 ? 20.828 -4.645 -16.766 1 97.81 102 SER A N 1
ATOM 800 C CA . SER A 1 102 ? 21.359 -3.686 -17.734 1 97.81 102 SER A CA 1
ATOM 801 C C . SER A 1 102 ? 21.266 -2.258 -17.203 1 97.81 102 SER A C 1
ATOM 803 O O . SER A 1 102 ? 22.188 -1.462 -17.391 1 97.81 102 SER A O 1
ATOM 805 N N . ARG A 1 103 ? 20.172 -1.913 -16.547 1 98.31 103 ARG A N 1
ATOM 806 C CA . ARG A 1 103 ? 19.906 -0.569 -16.047 1 98.31 103 ARG A CA 1
ATOM 807 C C . ARG A 1 103 ? 20.75 -0.279 -14.805 1 98.31 103 ARG A C 1
ATOM 809 O O . ARG A 1 103 ? 21.125 0.868 -14.562 1 98.31 103 ARG A O 1
ATOM 816 N N . PHE A 1 104 ? 20.984 -1.294 -14.016 1 98.5 104 PHE A N 1
ATOM 817 C CA . PHE A 1 104 ? 21.719 -1.169 -12.758 1 98.5 104 PHE A CA 1
ATOM 818 C C . PHE A 1 104 ? 22.922 -2.09 -12.742 1 98.5 104 PHE A C 1
ATOM 820 O O . PHE A 1 104 ? 22.922 -3.115 -12.055 1 98.5 104 PHE A O 1
ATOM 827 N N . PRO A 1 105 ? 24.016 -1.609 -13.328 1 96.69 105 PRO A N 1
ATOM 828 C CA . PRO A 1 105 ? 25.188 -2.48 -13.414 1 96.69 105 PRO A CA 1
ATOM 829 C C . PRO A 1 105 ? 25.75 -2.871 -12.047 1 96.69 105 PRO A C 1
ATOM 831 O O . PRO A 1 105 ? 25.812 -2.035 -11.148 1 96.69 105 PRO A O 1
ATOM 834 N N . GLY A 1 106 ? 26.062 -4.141 -11.875 1 96.94 106 GLY A N 1
ATOM 835 C CA . GLY A 1 106 ? 26.641 -4.621 -10.633 1 96.94 106 GLY A CA 1
ATOM 836 C C . GLY A 1 106 ? 25.625 -5.309 -9.734 1 96.94 106 GLY A C 1
ATOM 837 O O . GLY A 1 106 ? 26 -5.977 -8.766 1 96.94 106 GLY A O 1
ATOM 838 N N . VAL A 1 107 ? 24.359 -5.113 -10.047 1 98.62 107 VAL A N 1
ATOM 839 C CA . VAL A 1 107 ? 23.344 -5.758 -9.219 1 98.62 107 VAL A CA 1
ATOM 840 C C . VAL A 1 107 ? 23.5 -7.273 -9.289 1 98.62 107 VAL A C 1
ATOM 842 O O . VAL A 1 107 ? 23.781 -7.824 -10.352 1 98.62 107 VAL A O 1
ATOM 845 N N . LYS A 1 108 ? 23.391 -7.953 -8.195 1 98.62 108 LYS A N 1
ATOM 846 C CA . LYS A 1 108 ? 23.469 -9.406 -8.117 1 98.62 108 LYS A CA 1
ATOM 847 C C . LYS A 1 108 ? 22.094 -10.031 -7.973 1 98.62 108 LYS A C 1
ATOM 849 O O . LYS A 1 108 ? 21.297 -9.602 -7.137 1 98.62 108 LYS A O 1
ATOM 854 N N . ILE A 1 109 ? 21.844 -10.977 -8.773 1 98.88 109 ILE A N 1
ATOM 855 C CA . ILE A 1 109 ? 20.625 -11.758 -8.633 1 98.88 109 ILE A CA 1
ATOM 856 C C . ILE A 1 109 ? 20.859 -12.922 -7.668 1 98.88 109 ILE A C 1
ATOM 858 O O . ILE A 1 109 ? 21.75 -13.75 -7.891 1 98.88 109 ILE A O 1
ATOM 862 N N . ILE A 1 110 ? 20.031 -12.984 -6.551 1 98.94 110 ILE A N 1
ATOM 863 C CA . ILE A 1 110 ? 20.25 -14.008 -5.531 1 98.94 110 ILE A CA 1
ATOM 864 C C . ILE A 1 110 ? 18.953 -14.734 -5.23 1 98.94 110 ILE A C 1
ATOM 866 O O . ILE A 1 110 ? 17.859 -14.211 -5.492 1 98.94 110 ILE A O 1
ATOM 870 N N . ALA A 1 111 ? 19.062 -15.922 -4.781 1 98.94 111 ALA A N 1
ATOM 871 C CA . ALA A 1 111 ? 17.969 -16.781 -4.32 1 98.94 111 ALA A CA 1
ATOM 872 C C . ALA A 1 111 ? 18.484 -17.875 -3.398 1 98.94 111 ALA A C 1
ATOM 874 O O . ALA A 1 111 ? 19.688 -18.094 -3.285 1 98.94 111 ALA A O 1
ATOM 875 N N . THR A 1 112 ? 17.578 -18.5 -2.662 1 98.88 112 THR A N 1
ATOM 876 C CA . THR A 1 112 ? 18.031 -19.703 -1.961 1 98.88 112 THR A CA 1
ATOM 877 C C . THR A 1 112 ? 18.562 -20.734 -2.947 1 98.88 112 THR A C 1
ATOM 879 O O . THR A 1 112 ? 18.25 -20.688 -4.141 1 98.88 112 THR A O 1
ATOM 882 N N . ALA A 1 113 ? 19.312 -21.672 -2.43 1 98.88 113 ALA A N 1
ATOM 883 C CA . ALA A 1 113 ? 19.859 -22.734 -3.285 1 98.88 113 ALA A CA 1
ATOM 884 C C . ALA A 1 113 ? 18.719 -23.516 -3.939 1 98.88 113 ALA A C 1
ATOM 886 O O . ALA A 1 113 ? 18.812 -23.891 -5.113 1 98.88 113 ALA A O 1
ATOM 887 N N . THR A 1 114 ? 17.719 -23.75 -3.205 1 98.69 114 THR A N 1
ATOM 888 C CA . THR A 1 114 ? 16.562 -24.5 -3.699 1 98.69 114 THR A CA 1
ATOM 889 C C . THR A 1 114 ? 15.922 -23.797 -4.883 1 98.69 114 THR A C 1
ATOM 891 O O . THR A 1 114 ? 15.641 -24.406 -5.914 1 98.69 114 THR A O 1
ATOM 894 N N . VAL A 1 115 ? 15.711 -22.5 -4.77 1 98.88 115 VAL A N 1
ATOM 895 C CA . VAL A 1 115 ? 15.062 -21.719 -5.812 1 98.88 115 VAL A CA 1
ATOM 896 C C . VAL A 1 115 ? 15.984 -21.594 -7.02 1 98.88 115 VAL A C 1
ATOM 898 O O . VAL A 1 115 ? 15.555 -21.766 -8.164 1 98.88 115 VAL A O 1
ATOM 901 N N . ALA A 1 116 ? 17.234 -21.312 -6.75 1 98.81 116 ALA A N 1
ATOM 902 C CA . ALA A 1 116 ? 18.203 -21.188 -7.832 1 98.81 116 ALA A CA 1
ATOM 903 C C . ALA A 1 116 ? 18.25 -22.438 -8.688 1 98.81 116 ALA A C 1
ATOM 905 O O . ALA A 1 116 ? 18.344 -22.375 -9.914 1 98.81 116 ALA A O 1
ATOM 906 N N . ALA A 1 117 ? 18.109 -23.578 -8.078 1 98.5 117 ALA A N 1
ATOM 907 C CA . ALA A 1 117 ? 18.172 -24.859 -8.773 1 98.5 117 ALA A CA 1
ATOM 908 C C . ALA A 1 117 ? 16.938 -25.078 -9.633 1 98.5 117 ALA A C 1
ATOM 910 O O . ALA A 1 117 ? 16.969 -25.844 -10.602 1 98.5 117 ALA A O 1
ATOM 911 N N . GLY A 1 118 ? 15.883 -24.359 -9.305 1 98.44 118 GLY A N 1
ATOM 912 C CA . GLY A 1 118 ? 14.625 -24.562 -10.023 1 98.44 118 GLY A CA 1
ATOM 913 C C . GLY A 1 118 ? 14.484 -23.641 -11.227 1 98.44 118 GLY A C 1
ATOM 914 O O . GLY A 1 118 ? 13.664 -23.906 -12.109 1 98.44 118 GLY A O 1
ATOM 915 N N . ILE A 1 119 ? 15.242 -22.578 -11.305 1 98.5 119 ILE A N 1
ATOM 916 C CA . ILE A 1 119 ? 15.086 -21.516 -12.289 1 98.5 119 ILE A CA 1
ATOM 917 C C . ILE A 1 119 ? 15.266 -22.078 -13.695 1 98.5 119 ILE A C 1
ATOM 919 O O . ILE A 1 119 ? 14.469 -21.797 -14.594 1 98.5 119 ILE A O 1
ATOM 923 N N . PRO A 1 120 ? 16.172 -23.062 -14 1 97.88 120 PRO A N 1
ATOM 924 C CA . PRO A 1 120 ? 16.391 -23.562 -15.352 1 97.88 120 PRO A CA 1
ATOM 925 C C . PRO A 1 120 ? 15.172 -24.281 -15.93 1 97.88 120 PRO A C 1
ATOM 927 O O . PRO A 1 120 ? 14.984 -24.297 -17.141 1 97.88 120 PRO A O 1
ATOM 930 N N . GLU A 1 121 ? 14.383 -24.812 -15.07 1 96.88 121 GLU A N 1
ATOM 931 C CA . GLU A 1 121 ? 13.203 -25.531 -15.539 1 96.88 121 GLU A CA 1
ATOM 932 C C . GLU A 1 121 ? 12.273 -24.609 -16.344 1 96.88 121 GLU A C 1
ATOM 934 O O . GLU A 1 121 ? 11.609 -25.062 -17.281 1 96.88 121 GLU A O 1
ATOM 939 N N . GLN A 1 122 ? 12.227 -23.344 -16.047 1 97.06 122 GLN A N 1
ATOM 940 C CA . GLN A 1 122 ? 11.352 -22.375 -16.703 1 97.06 122 GLN A CA 1
ATOM 941 C C . GLN A 1 122 ? 11.836 -22.062 -18.125 1 97.06 122 GLN A C 1
ATOM 943 O O . GLN A 1 122 ? 11.094 -21.5 -18.922 1 97.06 122 GLN A O 1
ATOM 948 N N . TYR A 1 123 ? 13.07 -22.5 -18.422 1 97.44 123 TYR A N 1
ATOM 949 C CA . TYR A 1 123 ? 13.656 -22.188 -19.719 1 97.44 123 TYR A CA 1
ATOM 950 C C . TYR A 1 123 ? 13.672 -23.422 -20.625 1 97.44 123 TYR A C 1
ATOM 952 O O . TYR A 1 123 ? 14.188 -23.391 -21.734 1 97.44 123 TYR A O 1
ATOM 960 N N . THR A 1 124 ? 13.094 -24.547 -20.141 1 96.56 124 THR A N 1
ATOM 961 C CA . THR A 1 124 ? 12.969 -25.719 -21 1 96.56 124 THR A CA 1
ATOM 962 C C . THR A 1 124 ? 12.07 -25.406 -22.203 1 96.56 124 THR A C 1
ATOM 964 O O . THR A 1 124 ? 11.195 -24.547 -22.125 1 96.56 124 THR A O 1
ATOM 967 N N . PRO A 1 125 ? 12.258 -26.109 -23.281 1 95.19 125 PRO A N 1
ATOM 968 C CA . PRO A 1 125 ? 11.398 -25.875 -24.438 1 95.19 125 PRO A CA 1
ATOM 969 C C . PRO A 1 125 ? 9.922 -26.078 -24.125 1 95.19 125 PRO A C 1
ATOM 971 O O . PRO A 1 125 ? 9.078 -25.312 -24.625 1 95.19 125 PRO A O 1
ATOM 974 N N . GLU A 1 126 ? 9.602 -27.016 -23.281 1 92.69 126 GLU A N 1
ATOM 975 C CA . GLU A 1 126 ? 8.219 -27.328 -22.922 1 92.69 126 GLU A CA 1
ATOM 976 C C . GLU A 1 126 ? 7.539 -26.156 -22.25 1 92.69 126 GLU A C 1
ATOM 978 O O . GLU A 1 126 ? 6.34 -25.938 -22.422 1 92.69 126 GLU A O 1
ATOM 983 N N . MET A 1 127 ? 8.352 -25.406 -21.516 1 93.62 127 MET A N 1
ATOM 984 C CA . MET A 1 127 ? 7.77 -24.281 -20.766 1 93.62 127 MET A CA 1
ATOM 985 C C . MET A 1 127 ? 8.039 -22.953 -21.469 1 93.62 127 MET A C 1
ATOM 987 O O . MET A 1 127 ? 7.102 -22.219 -21.766 1 93.62 127 MET A O 1
ATOM 991 N N . TYR A 1 128 ? 9.227 -22.688 -21.75 1 95.69 128 TYR A N 1
ATOM 992 C CA . TYR A 1 128 ? 9.602 -21.375 -22.25 1 95.69 128 TYR A CA 1
ATOM 993 C C . TYR A 1 128 ? 9.062 -21.156 -23.672 1 95.69 128 TYR A C 1
ATOM 995 O O . TYR A 1 128 ? 8.375 -20.172 -23.922 1 95.69 128 TYR A O 1
ATOM 1003 N N . GLU A 1 129 ? 9.289 -22.094 -24.625 1 94.44 129 GLU A N 1
ATOM 1004 C CA . GLU A 1 129 ? 8.891 -21.938 -26.016 1 94.44 129 GLU A CA 1
ATOM 1005 C C . GLU A 1 129 ? 7.402 -22.219 -26.203 1 94.44 129 GLU A C 1
ATOM 1007 O O . GLU A 1 129 ? 6.723 -21.516 -26.953 1 94.44 129 GLU A O 1
ATOM 1012 N N . ASN A 1 130 ? 6.883 -23.203 -25.484 1 94.69 130 ASN A N 1
ATOM 1013 C CA . ASN A 1 130 ? 5.555 -23.703 -25.812 1 94.69 130 ASN A CA 1
ATOM 1014 C C . ASN A 1 130 ? 4.48 -23.047 -24.938 1 94.69 130 ASN A C 1
ATOM 1016 O O . ASN A 1 130 ? 3.287 -23.172 -25.234 1 94.69 130 ASN A O 1
ATOM 1020 N N . VAL A 1 131 ? 4.941 -22.359 -23.844 1 95.69 131 VAL A N 1
ATOM 1021 C CA . VAL A 1 131 ? 3.932 -21.734 -23 1 95.69 131 VAL A CA 1
ATOM 1022 C C . VAL A 1 131 ? 4.223 -20.234 -22.875 1 95.69 131 VAL A C 1
ATOM 1024 O O . VAL A 1 131 ? 3.455 -19.406 -23.375 1 95.69 131 VAL A O 1
ATOM 1027 N N . TRP A 1 132 ? 5.371 -19.859 -22.344 1 97.38 132 TRP A N 1
ATOM 1028 C CA . TRP A 1 132 ? 5.656 -18.469 -22.016 1 97.38 132 TRP A CA 1
ATOM 1029 C C . TRP A 1 132 ? 5.73 -17.625 -23.281 1 97.38 132 TRP A C 1
ATOM 1031 O O . TRP A 1 132 ? 5.105 -16.562 -23.359 1 97.38 132 TRP A O 1
ATOM 1041 N N . LYS A 1 133 ? 6.402 -18.062 -24.281 1 96.56 133 LYS A N 1
ATOM 1042 C CA . LYS A 1 133 ? 6.547 -17.281 -25.5 1 96.56 133 LYS A CA 1
ATOM 1043 C C . LYS A 1 133 ? 5.242 -17.234 -26.281 1 96.56 133 LYS A C 1
ATOM 1045 O O . LYS A 1 133 ? 5.008 -16.312 -27.062 1 96.56 133 LYS A O 1
ATOM 1050 N N . VAL A 1 134 ? 4.461 -18.266 -26.109 1 97.5 134 VAL A N 1
ATOM 1051 C CA . VAL A 1 134 ? 3.145 -18.25 -26.734 1 97.5 134 VAL A CA 1
ATOM 1052 C C . VAL A 1 134 ? 2.254 -17.219 -26.047 1 97.5 134 VAL A C 1
ATOM 1054 O O . VAL A 1 134 ? 1.568 -16.438 -26.703 1 97.5 134 VAL A O 1
ATOM 1057 N N . LEU A 1 135 ? 2.273 -17.172 -24.703 1 98.12 135 LEU A N 1
ATOM 1058 C CA . LEU A 1 135 ? 1.479 -16.234 -23.922 1 98.12 135 LEU A CA 1
ATOM 1059 C C . LEU A 1 135 ? 1.927 -14.805 -24.188 1 98.12 135 LEU A C 1
ATOM 1061 O O . LEU A 1 135 ? 1.104 -13.883 -24.203 1 98.12 135 LEU A O 1
ATOM 1065 N N . PHE A 1 136 ? 3.215 -14.641 -24.328 1 98.12 136 PHE A N 1
ATOM 1066 C CA . PHE A 1 136 ? 3.822 -13.328 -24.531 1 98.12 136 PHE A CA 1
ATOM 1067 C C . PHE A 1 136 ? 4.578 -13.273 -25.844 1 98.12 136 PHE A C 1
ATOM 1069 O O . PHE A 1 136 ? 5.809 -13.258 -25.859 1 98.12 136 PHE A O 1
ATOM 1076 N N . PRO A 1 137 ? 3.91 -13.07 -26.969 1 96.5 137 PRO A N 1
ATOM 1077 C CA . PRO A 1 137 ? 4.547 -13.125 -28.297 1 96.5 137 PRO A CA 1
ATOM 1078 C C . PRO A 1 137 ? 5.277 -11.836 -28.641 1 96.5 137 PRO A C 1
ATOM 1080 O O . PRO A 1 137 ? 5.293 -10.891 -27.859 1 96.5 137 PRO A O 1
ATOM 1083 N N . GLU A 1 138 ? 5.98 -11.906 -29.75 1 95.81 138 GLU A N 1
ATOM 1084 C CA . GLU A 1 138 ? 6.551 -10.742 -30.422 1 95.81 138 GLU A CA 1
ATOM 1085 C C . GLU A 1 138 ? 7.719 -10.164 -29.625 1 95.81 138 GLU A C 1
ATOM 1087 O O . GLU A 1 138 ? 7.879 -8.945 -29.531 1 95.81 138 GLU A O 1
ATOM 1092 N N . GLY A 1 139 ? 8.445 -11.016 -29 1 96.06 139 GLY A N 1
ATOM 1093 C CA . GLY A 1 139 ? 9.711 -10.602 -28.422 1 96.06 139 GLY A CA 1
ATOM 1094 C C . GLY A 1 139 ? 9.539 -9.852 -27.109 1 96.06 139 GLY A C 1
ATOM 1095 O O . GLY A 1 139 ? 10.391 -9.039 -26.734 1 96.06 139 GLY A O 1
ATOM 1096 N N . GLN A 1 140 ? 8.492 -10.109 -26.328 1 97.88 140 GLN A N 1
ATOM 1097 C CA . GLN A 1 140 ? 8.211 -9.398 -25.094 1 97.88 140 GLN A CA 1
ATOM 1098 C C . GLN A 1 140 ? 9.125 -9.875 -23.969 1 97.88 140 GLN A C 1
ATOM 1100 O O . GLN A 1 140 ? 9.281 -9.18 -22.953 1 97.88 140 GLN A O 1
ATOM 1105 N N . LEU A 1 141 ? 9.648 -11.078 -24.125 1 97.81 141 LEU A N 1
ATOM 1106 C CA . LEU A 1 141 ? 10.5 -11.648 -23.078 1 97.81 141 LEU A CA 1
ATOM 1107 C C . LEU A 1 141 ? 11.969 -11.5 -23.453 1 97.81 141 LEU A C 1
ATOM 1109 O O . LEU A 1 141 ? 12.336 -11.594 -24.625 1 97.81 141 LEU A O 1
ATOM 1113 N N . SER A 1 142 ? 12.781 -11.328 -22.438 1 95.31 142 SER A N 1
ATOM 1114 C CA . SER A 1 142 ? 14.219 -11.289 -22.672 1 95.31 142 SER A CA 1
ATOM 1115 C C . SER A 1 142 ? 14.734 -12.656 -23.125 1 95.31 142 SER A C 1
ATOM 1117 O O . SER A 1 142 ? 14.289 -13.688 -22.625 1 95.31 142 SER A O 1
ATOM 1119 N N . GLU A 1 143 ? 15.742 -12.641 -23.969 1 92.62 143 GLU A N 1
ATOM 1120 C CA . GLU A 1 143 ? 16.375 -13.875 -24.438 1 92.62 143 GLU A CA 1
ATOM 1121 C C . GLU A 1 143 ? 17.484 -14.305 -23.484 1 92.62 143 GLU A C 1
ATOM 1123 O O . GLU A 1 143 ? 17.953 -15.445 -23.547 1 92.62 143 GLU A O 1
ATOM 1128 N N . GLN A 1 144 ? 17.875 -13.406 -22.688 1 95.38 144 GLN A N 1
ATOM 1129 C CA . GLN A 1 144 ? 18.906 -13.742 -21.719 1 95.38 144 GLN A CA 1
ATOM 1130 C C . GLN A 1 144 ? 18.344 -14.594 -20.594 1 95.38 144 GLN A C 1
ATOM 1132 O O . GLN A 1 144 ? 17.375 -14.219 -19.953 1 95.38 144 GLN A O 1
ATOM 1137 N N . GLN A 1 145 ? 18.984 -15.719 -20.344 1 96.25 145 GLN A N 1
ATOM 1138 C CA . GLN A 1 145 ? 18.547 -16.578 -19.25 1 96.25 145 GLN A CA 1
ATOM 1139 C C . GLN A 1 145 ? 19.078 -16.094 -17.906 1 96.25 145 GLN A C 1
ATOM 1141 O O . GLN A 1 145 ? 20.234 -15.703 -17.797 1 96.25 145 GLN A O 1
ATOM 1146 N N . VAL A 1 146 ? 18.219 -16.078 -16.938 1 97 146 VAL A N 1
ATOM 1147 C CA . VAL A 1 146 ? 18.562 -15.609 -15.594 1 97 146 VAL A CA 1
ATOM 1148 C C . VAL A 1 146 ? 19.266 -16.719 -14.828 1 97 146 VAL A C 1
ATOM 1150 O O . VAL A 1 146 ? 18.859 -17.875 -14.867 1 97 146 VAL A O 1
ATOM 1153 N N . CYS A 1 147 ? 20.344 -16.391 -14.242 1 96.5 147 CYS A N 1
ATOM 1154 C CA . CYS A 1 147 ? 21.047 -17.234 -13.289 1 96.5 147 CYS A CA 1
ATOM 1155 C C . CYS A 1 147 ? 21.172 -16.547 -11.938 1 96.5 147 CYS A C 1
ATOM 1157 O O . CYS A 1 147 ? 21.766 -15.469 -11.836 1 96.5 147 CYS A O 1
ATOM 1159 N N . ALA A 1 148 ? 20.641 -17.172 -10.898 1 98.44 148 ALA A N 1
ATOM 1160 C CA . ALA A 1 148 ? 20.719 -16.609 -9.555 1 98.44 148 ALA A CA 1
ATOM 1161 C C . ALA A 1 148 ? 21.859 -17.234 -8.758 1 98.44 148 ALA A C 1
ATOM 1163 O O . ALA A 1 148 ? 22.094 -18.438 -8.844 1 98.44 148 ALA A O 1
ATOM 1164 N N . THR A 1 149 ? 22.594 -16.391 -8.078 1 98.62 149 THR A N 1
ATOM 1165 C CA . THR A 1 149 ? 23.578 -16.891 -7.129 1 98.62 149 THR A CA 1
ATOM 1166 C C . THR A 1 149 ? 22.891 -17.453 -5.879 1 98.62 149 THR A C 1
ATOM 1168 O O . THR A 1 149 ? 22.109 -16.75 -5.234 1 98.62 149 THR A O 1
ATOM 1171 N N . ALA A 1 150 ? 23.234 -18.672 -5.574 1 98.75 150 ALA A N 1
ATOM 1172 C CA . ALA A 1 150 ? 22.641 -19.312 -4.395 1 98.75 150 ALA A CA 1
ATOM 1173 C C . ALA A 1 150 ? 23.156 -18.656 -3.111 1 98.75 150 ALA A C 1
ATOM 1175 O O . ALA A 1 150 ? 24.359 -18.391 -2.984 1 98.75 150 ALA A O 1
ATOM 1176 N N . LEU A 1 151 ? 22.219 -18.375 -2.199 1 98.81 151 LEU A N 1
ATOM 1177 C CA . LEU A 1 151 ? 22.609 -17.969 -0.854 1 98.81 151 LEU A CA 1
ATOM 1178 C C . LEU A 1 151 ? 23.344 -19.094 -0.127 1 98.81 151 LEU A C 1
ATOM 1180 O O . LEU A 1 151 ? 23.281 -20.25 -0.545 1 98.81 151 LEU A O 1
ATOM 1184 N N . SER A 1 152 ? 24 -18.688 0.969 1 98.06 152 SER A N 1
ATOM 1185 C CA . SER A 1 152 ? 24.625 -19.688 1.816 1 98.06 152 SER A CA 1
ATOM 1186 C C . SER A 1 152 ? 23.578 -20.562 2.492 1 98.06 152 SER A C 1
ATOM 1188 O O . SER A 1 152 ? 22.375 -20.328 2.354 1 98.06 152 SER A O 1
ATOM 1190 N N . THR A 1 153 ? 24.016 -21.547 3.217 1 97.31 153 THR A N 1
ATOM 1191 C CA . THR A 1 153 ? 23.141 -22.531 3.836 1 97.31 153 THR A CA 1
ATOM 1192 C C . THR A 1 153 ? 22.25 -21.875 4.895 1 97.31 153 THR A C 1
ATOM 1194 O O . THR A 1 153 ? 21.156 -22.375 5.188 1 97.31 153 THR A O 1
ATOM 1197 N N . SER A 1 154 ? 22.719 -20.781 5.379 1 97.88 154 SER A N 1
ATOM 1198 C CA . SER A 1 154 ? 21.922 -20.094 6.395 1 97.88 154 SER A CA 1
ATOM 1199 C C . SER A 1 154 ? 20.766 -19.328 5.762 1 97.88 154 SER A C 1
ATOM 1201 O O . SER A 1 154 ? 19.859 -18.891 6.461 1 97.88 154 SER A O 1
ATOM 1203 N N . ASN A 1 155 ? 20.797 -19.094 4.445 1 98.62 155 ASN A N 1
ATOM 1204 C CA . ASN A 1 155 ? 19.766 -18.406 3.676 1 98.62 155 ASN A CA 1
ATOM 1205 C C . ASN A 1 155 ? 19.562 -16.984 4.156 1 98.62 155 ASN A C 1
ATOM 1207 O O . ASN A 1 155 ? 18.438 -16.516 4.281 1 98.62 155 ASN A O 1
ATOM 1211 N N . ASP A 1 156 ? 20.594 -16.344 4.555 1 98.44 156 ASP A N 1
ATOM 1212 C CA . ASP A 1 156 ? 20.5 -14.938 4.945 1 98.44 156 ASP A CA 1
ATOM 1213 C C . ASP A 1 156 ? 21.516 -14.094 4.176 1 98.44 156 ASP A C 1
ATOM 1215 O O . ASP A 1 156 ? 22.469 -14.625 3.6 1 98.44 156 ASP A O 1
ATOM 1219 N N . PHE A 1 157 ? 21.328 -12.859 4.02 1 98.62 157 PHE A N 1
ATOM 1220 C CA . PHE A 1 157 ? 22.234 -11.852 3.488 1 98.62 157 PHE A CA 1
ATOM 1221 C C . PHE A 1 157 ? 22.031 -10.516 4.191 1 98.62 157 PHE A C 1
ATOM 1223 O O . PHE A 1 157 ? 21.094 -10.352 4.973 1 98.62 157 PHE A O 1
ATOM 1230 N N . VAL A 1 158 ? 22.953 -9.609 4.027 1 98.56 158 VAL A N 1
ATOM 1231 C CA . VAL A 1 158 ? 22.969 -8.375 4.797 1 98.56 158 VAL A CA 1
ATOM 1232 C C . VAL A 1 158 ? 22.734 -7.184 3.865 1 98.56 158 VAL A C 1
ATOM 1234 O O . VAL A 1 158 ? 23.297 -7.129 2.766 1 98.56 158 VAL A O 1
ATOM 1237 N N . LEU A 1 159 ? 21.891 -6.316 4.23 1 98.44 159 LEU A N 1
ATOM 1238 C CA . LEU A 1 159 ? 21.641 -5.031 3.584 1 98.44 159 LEU A CA 1
ATOM 1239 C C . LEU A 1 159 ? 21.906 -3.879 4.543 1 98.44 159 LEU A C 1
ATOM 1241 O O . LEU A 1 159 ? 21.141 -3.641 5.469 1 98.44 159 LEU A O 1
ATOM 1245 N N . ASP A 1 160 ? 22.953 -3.129 4.34 1 97.88 160 ASP A N 1
ATOM 1246 C CA . ASP A 1 160 ? 23.359 -1.995 5.164 1 97.88 160 ASP A CA 1
ATOM 1247 C C . ASP A 1 160 ? 23.328 -2.357 6.648 1 97.88 160 ASP A C 1
ATOM 1249 O O . ASP A 1 160 ? 22.766 -1.616 7.465 1 97.88 160 ASP A O 1
ATOM 1253 N N . GLY A 1 161 ? 23.75 -3.512 6.988 1 98.25 161 GLY A N 1
ATOM 1254 C CA . GLY A 1 161 ? 23.906 -3.939 8.367 1 98.25 161 GLY A CA 1
ATOM 1255 C C . GLY A 1 161 ? 22.719 -4.754 8.867 1 98.25 161 GLY A C 1
ATOM 1256 O O . GLY A 1 161 ? 22.812 -5.426 9.898 1 98.25 161 GLY A O 1
ATOM 1257 N N . HIS A 1 162 ? 21.625 -4.699 8.148 1 98.25 162 HIS A N 1
ATOM 1258 C CA . HIS A 1 162 ? 20.438 -5.461 8.531 1 98.25 162 HIS A CA 1
ATOM 1259 C C . HIS A 1 162 ? 20.469 -6.855 7.918 1 98.25 162 HIS A C 1
ATOM 1261 O O . HIS A 1 162 ? 20.703 -7.008 6.715 1 98.25 162 HIS A O 1
ATOM 1267 N N . THR A 1 163 ? 20.156 -7.855 8.703 1 98.38 163 THR A N 1
ATOM 1268 C CA . THR A 1 163 ? 20.062 -9.227 8.203 1 98.38 163 THR A CA 1
ATOM 1269 C C . THR A 1 163 ? 18.672 -9.508 7.641 1 98.38 163 THR A C 1
ATOM 1271 O O . THR A 1 163 ? 17.672 -9.25 8.297 1 98.38 163 THR A O 1
ATOM 1274 N N . LEU A 1 164 ? 18.641 -9.945 6.438 1 98.88 164 LEU A N 1
ATOM 1275 C CA . LEU A 1 164 ? 17.438 -10.5 5.805 1 98.88 164 LEU A CA 1
ATOM 1276 C C . LEU A 1 164 ? 17.547 -12.016 5.664 1 98.88 164 LEU A C 1
ATOM 1278 O O . LEU A 1 164 ? 18.625 -12.531 5.324 1 98.88 164 LEU A O 1
ATOM 1282 N N . LYS A 1 165 ? 16.438 -12.727 5.969 1 98.88 165 LYS A N 1
ATOM 1283 C CA . LYS A 1 165 ? 16.5 -14.18 6.023 1 98.88 165 LYS A CA 1
ATOM 1284 C C . LYS A 1 165 ? 15.422 -14.805 5.137 1 98.88 165 LYS A C 1
ATOM 1286 O O . LYS A 1 165 ? 14.25 -14.445 5.23 1 98.88 165 LYS A O 1
ATOM 1291 N N . ALA A 1 166 ? 15.867 -15.719 4.32 1 98.94 166 ALA A N 1
ATOM 1292 C CA . ALA A 1 166 ? 14.938 -16.469 3.482 1 98.94 166 ALA A CA 1
ATOM 1293 C C . ALA A 1 166 ? 14.594 -17.812 4.113 1 98.94 166 ALA A C 1
ATOM 1295 O O . ALA A 1 166 ? 15.422 -18.422 4.797 1 98.94 166 ALA A O 1
ATOM 1296 N N . TYR A 1 167 ? 13.398 -18.281 3.943 1 98.88 167 TYR A N 1
ATOM 1297 C CA . TYR A 1 167 ? 12.93 -19.594 4.355 1 98.88 167 TYR A CA 1
ATOM 1298 C C . TYR A 1 167 ? 12.406 -20.391 3.166 1 98.88 167 TYR A C 1
ATOM 1300 O O . TYR A 1 167 ? 11.484 -19.953 2.479 1 98.88 167 TYR A O 1
ATOM 1308 N N . ASP A 1 168 ? 13.008 -21.547 2.953 1 98.81 168 ASP A N 1
ATOM 1309 C CA . ASP A 1 168 ? 12.484 -22.422 1.918 1 98.81 168 ASP A CA 1
ATOM 1310 C C . ASP A 1 168 ? 11.133 -23 2.326 1 98.81 168 ASP A C 1
ATOM 1312 O O . ASP A 1 168 ? 10.969 -23.484 3.453 1 98.81 168 ASP A O 1
ATOM 1316 N N . VAL A 1 169 ? 10.219 -22.906 1.438 1 98.75 169 VAL A N 1
ATOM 1317 C CA . VAL A 1 169 ? 8.883 -23.484 1.608 1 98.75 169 VAL A CA 1
ATOM 1318 C C . VAL A 1 169 ? 8.406 -24.078 0.284 1 98.75 169 VAL A C 1
ATOM 1320 O O . VAL A 1 169 ? 9.148 -24.094 -0.699 1 98.75 169 VAL A O 1
ATOM 1323 N N . SER A 1 170 ? 7.254 -24.719 0.256 1 98.31 170 SER A N 1
ATOM 1324 C CA . SER A 1 170 ? 6.566 -25.188 -0.943 1 98.31 170 SER A CA 1
ATOM 1325 C C . SER A 1 170 ? 5.141 -24.641 -1.006 1 98.31 170 SER A C 1
ATOM 1327 O O . SER A 1 170 ? 4.375 -24.781 -0.049 1 98.31 170 SER A O 1
ATOM 1329 N N . ALA A 1 171 ? 4.836 -24 -2.068 1 97.75 171 ALA A N 1
ATOM 1330 C CA . ALA A 1 171 ? 3.516 -23.391 -2.234 1 97.75 171 ALA A CA 1
ATOM 1331 C C . ALA A 1 171 ? 2.961 -23.672 -3.631 1 97.75 171 ALA A C 1
ATOM 1333 O O . ALA A 1 171 ? 2.797 -24.828 -4.023 1 97.75 171 ALA A O 1
ATOM 1334 N N . ASP A 1 172 ? 2.701 -22.578 -4.371 1 96.94 172 ASP A N 1
ATOM 1335 C CA . ASP A 1 172 ? 2.184 -22.828 -5.715 1 96.94 172 ASP A CA 1
ATOM 1336 C C . ASP A 1 172 ? 3.27 -23.406 -6.621 1 96.94 172 ASP A C 1
ATOM 1338 O O . ASP A 1 172 ? 2.975 -23.922 -7.699 1 96.94 172 ASP A O 1
ATOM 1342 N N . HIS A 1 173 ? 4.473 -23.312 -6.148 1 97.31 173 HIS A N 1
ATOM 1343 C CA . HIS A 1 173 ? 5.621 -24 -6.73 1 97.31 173 HIS A CA 1
ATOM 1344 C C . HIS A 1 173 ? 6.453 -24.688 -5.656 1 97.31 173 HIS A C 1
ATOM 1346 O O . HIS A 1 173 ? 6.551 -24.203 -4.527 1 97.31 173 HIS A O 1
ATOM 1352 N N . LYS A 1 174 ? 7.07 -25.781 -5.992 1 97.62 174 LYS A N 1
ATOM 1353 C CA . LYS A 1 174 ? 7.812 -26.562 -5 1 97.62 174 LYS A CA 1
ATOM 1354 C C . LYS A 1 174 ? 9.086 -25.828 -4.578 1 97.62 174 LYS A C 1
ATOM 1356 O O . LYS A 1 174 ? 9.492 -25.906 -3.416 1 97.62 174 LYS A O 1
ATOM 1361 N N . GLU A 1 175 ? 9.773 -25.234 -5.527 1 98.5 175 GLU A N 1
ATOM 1362 C CA . GLU A 1 175 ? 10.961 -24.438 -5.219 1 98.5 175 GLU A CA 1
ATOM 1363 C C . GLU A 1 175 ? 10.602 -23 -4.906 1 98.5 175 GLU A C 1
ATOM 1365 O O . GLU A 1 175 ? 10.766 -22.109 -5.754 1 98.5 175 GLU A O 1
ATOM 1370 N N . SER A 1 176 ? 10.109 -22.766 -3.686 1 98.69 176 SER A N 1
ATOM 1371 C CA . SER A 1 176 ? 9.648 -21.453 -3.232 1 98.69 176 SER A CA 1
ATOM 1372 C C . SER A 1 176 ? 10.32 -21.062 -1.921 1 98.69 176 SER A C 1
ATOM 1374 O O . SER A 1 176 ? 10.789 -21.922 -1.173 1 98.69 176 SER A O 1
ATOM 1376 N N . SER A 1 177 ? 10.367 -19.797 -1.694 1 98.88 177 SER A N 1
ATOM 1377 C CA . SER A 1 177 ? 10.852 -19.219 -0.447 1 98.88 177 SER A CA 1
ATOM 1378 C C . SER A 1 177 ? 10.094 -17.953 -0.096 1 98.88 177 SER A C 1
ATOM 1380 O O . SER A 1 177 ? 9.352 -17.422 -0.92 1 98.88 177 SER A O 1
ATOM 1382 N N . ILE A 1 178 ? 10.188 -17.516 1.147 1 98.94 178 ILE A N 1
ATOM 1383 C CA . ILE A 1 178 ? 9.758 -16.203 1.612 1 98.94 178 ILE A CA 1
ATOM 1384 C C . ILE A 1 178 ? 10.961 -15.438 2.17 1 98.94 178 ILE A C 1
ATOM 1386 O O . ILE A 1 178 ? 11.969 -16.031 2.533 1 98.94 178 ILE A O 1
ATOM 1390 N N . LEU A 1 179 ? 10.898 -14.125 2.154 1 99 179 LEU A N 1
ATOM 1391 C CA . LEU A 1 179 ? 11.961 -13.289 2.688 1 99 179 LEU A CA 1
ATOM 1392 C C . LEU A 1 179 ? 11.492 -12.523 3.92 1 99 179 LEU A C 1
ATOM 1394 O O . LEU A 1 179 ? 10.578 -11.695 3.832 1 99 179 LEU A O 1
ATOM 1398 N N . HIS A 1 180 ? 12.07 -12.852 5.066 1 98.94 180 HIS A N 1
ATOM 1399 C CA . HIS A 1 180 ? 11.781 -12.18 6.328 1 98.94 180 HIS A CA 1
ATOM 1400 C C . HIS A 1 180 ? 12.773 -11.055 6.59 1 98.94 180 HIS A C 1
ATOM 1402 O O . HIS A 1 180 ? 13.984 -11.242 6.469 1 98.94 180 HIS A O 1
ATOM 1408 N N . VAL A 1 181 ? 12.289 -9.891 6.812 1 98.5 181 VAL A N 1
ATOM 1409 C CA . VAL A 1 181 ? 13.07 -8.719 7.211 1 98.5 181 VAL A CA 1
ATOM 1410 C C . VAL A 1 181 ? 12.711 -8.312 8.641 1 98.5 181 VAL A C 1
ATOM 1412 O O . VAL A 1 181 ? 11.867 -7.441 8.844 1 98.5 181 VAL A O 1
ATOM 1415 N N . PRO A 1 182 ? 13.414 -8.82 9.586 1 97.25 182 PRO A N 1
ATOM 1416 C CA . PRO A 1 182 ? 13.023 -8.664 10.984 1 97.25 182 PRO A CA 1
ATOM 1417 C C . PRO A 1 182 ? 12.898 -7.203 11.406 1 97.25 182 PRO A C 1
ATOM 1419 O O . PRO A 1 182 ? 11.945 -6.832 12.094 1 97.25 182 PRO A O 1
ATOM 1422 N N . SER A 1 183 ? 13.773 -6.344 10.938 1 95.12 183 SER A N 1
ATOM 1423 C CA . SER A 1 183 ? 13.805 -4.965 11.414 1 95.12 183 SER A CA 1
ATOM 1424 C C . SER A 1 183 ? 12.578 -4.191 10.945 1 95.12 183 SER A C 1
ATOM 1426 O O . SER A 1 183 ? 12.258 -3.129 11.492 1 95.12 183 SER A O 1
ATOM 1428 N N . LEU A 1 184 ? 11.852 -4.742 9.953 1 94.94 184 LEU A N 1
ATOM 1429 C CA . LEU A 1 184 ? 10.641 -4.105 9.445 1 94.94 184 LEU A CA 1
ATOM 1430 C C . LEU A 1 184 ? 9.398 -4.91 9.828 1 94.94 184 LEU A C 1
ATOM 1432 O O . LEU A 1 184 ? 8.281 -4.562 9.438 1 94.94 184 LEU A O 1
ATOM 1436 N N . ASP A 1 185 ? 9.609 -6.016 10.547 1 95.62 185 ASP A N 1
ATOM 1437 C CA . ASP A 1 185 ? 8.516 -6.957 10.758 1 95.62 185 ASP A CA 1
ATOM 1438 C C . ASP A 1 185 ? 7.805 -7.281 9.445 1 95.62 185 ASP A C 1
ATOM 1440 O O . ASP A 1 185 ? 6.574 -7.219 9.367 1 95.62 185 ASP A O 1
ATOM 1444 N N . LEU A 1 186 ? 8.57 -7.531 8.438 1 97.88 186 LEU A N 1
ATOM 1445 C CA . LEU A 1 186 ? 8.102 -7.711 7.066 1 97.88 186 LEU A CA 1
ATOM 1446 C C . LEU A 1 186 ? 8.398 -9.117 6.566 1 97.88 186 LEU A C 1
ATOM 1448 O O . LEU A 1 186 ? 9.484 -9.648 6.805 1 97.88 186 LEU A O 1
ATOM 1452 N N . VAL A 1 187 ? 7.434 -9.656 5.906 1 98.88 187 VAL A N 1
ATOM 1453 C CA . VAL A 1 187 ? 7.688 -10.836 5.09 1 98.88 187 VAL A CA 1
ATOM 1454 C C . VAL A 1 187 ? 7.223 -10.586 3.656 1 98.88 187 VAL A C 1
ATOM 1456 O O . VAL A 1 187 ? 6.059 -10.258 3.422 1 98.88 187 VAL A O 1
ATOM 1459 N N . VAL A 1 188 ? 8.148 -10.641 2.742 1 98.94 188 VAL A N 1
ATOM 1460 C CA . VAL A 1 188 ? 7.816 -10.734 1.326 1 98.94 188 VAL A CA 1
ATOM 1461 C C . VAL A 1 188 ? 7.512 -12.188 0.964 1 98.94 188 VAL A C 1
ATOM 1463 O O . VAL A 1 188 ? 8.414 -13.031 0.95 1 98.94 188 VAL A O 1
ATOM 1466 N N . CYS A 1 189 ? 6.324 -12.43 0.537 1 98.88 189 CYS A N 1
ATOM 1467 C CA . CYS A 1 189 ? 5.859 -13.812 0.567 1 98.88 189 CYS A CA 1
ATOM 1468 C C . CYS A 1 189 ? 5.895 -14.43 -0.827 1 98.88 189 CYS A C 1
ATOM 1470 O O . CYS A 1 189 ? 5.707 -15.641 -0.98 1 98.88 189 CYS A O 1
ATOM 1472 N N . GLY A 1 190 ? 6.188 -13.578 -1.847 1 98.44 190 GLY A N 1
ATOM 1473 C CA . GLY A 1 190 ? 6.012 -14.141 -3.178 1 98.44 190 GLY A CA 1
ATOM 1474 C C . GLY A 1 190 ? 4.641 -14.758 -3.389 1 98.44 190 GLY A C 1
ATOM 1475 O O . GLY A 1 190 ? 3.621 -14.133 -3.086 1 98.44 190 GLY A O 1
ATOM 1476 N N . ASP A 1 191 ? 4.66 -15.992 -3.908 1 98.62 191 ASP A N 1
ATOM 1477 C CA . ASP A 1 191 ? 3.383 -16.625 -4.227 1 98.62 191 ASP A CA 1
ATOM 1478 C C . ASP A 1 191 ? 2.939 -17.562 -3.109 1 98.62 191 ASP A C 1
ATOM 1480 O O . ASP A 1 191 ? 2.08 -18.422 -3.32 1 98.62 191 ASP A O 1
ATOM 1484 N N . VAL A 1 192 ? 3.514 -17.469 -1.965 1 98.88 192 VAL A N 1
ATOM 1485 C CA . VAL A 1 192 ? 3.023 -18.188 -0.794 1 98.88 192 VAL A CA 1
ATOM 1486 C C . VAL A 1 192 ? 1.726 -17.547 -0.302 1 98.88 192 VAL A C 1
ATOM 1488 O O . VAL A 1 192 ? 0.83 -18.25 0.179 1 98.88 192 VAL A O 1
ATOM 1491 N N . VAL A 1 193 ? 1.655 -16.25 -0.389 1 98.81 193 VAL A N 1
ATOM 1492 C CA . VAL A 1 193 ? 0.458 -15.5 -0.028 1 98.81 193 VAL A CA 1
ATOM 1493 C C . VAL A 1 193 ? -0.076 -14.766 -1.253 1 98.81 193 VAL A C 1
ATOM 1495 O O . VAL A 1 193 ? 0.695 -14.18 -2.02 1 98.81 193 VAL A O 1
ATOM 1498 N N . TYR A 1 194 ? -1.392 -14.852 -1.442 1 98.62 194 TYR A N 1
ATOM 1499 C CA . TYR A 1 194 ? -2.074 -14.148 -2.521 1 98.62 194 TYR A CA 1
ATOM 1500 C C . TYR A 1 194 ? -2.994 -13.07 -1.967 1 98.62 194 TYR A C 1
ATOM 1502 O O . TYR A 1 194 ? -3.527 -13.203 -0.863 1 98.62 194 TYR A O 1
ATOM 1510 N N . GLY A 1 195 ? -3.092 -11.953 -2.711 1 98 195 GLY A N 1
ATOM 1511 C CA . GLY A 1 195 ? -4.215 -11.047 -2.564 1 98 195 GLY A CA 1
ATOM 1512 C C . GLY A 1 195 ? -5.395 -11.398 -3.449 1 98 195 GLY A C 1
ATOM 1513 O O . GLY A 1 195 ? -5.75 -12.578 -3.574 1 98 195 GLY A O 1
ATOM 1514 N N . ASP A 1 196 ? -6.035 -10.43 -4.062 1 96.81 196 ASP A N 1
ATOM 1515 C CA . ASP A 1 196 ? -7.266 -10.633 -4.82 1 96.81 196 ASP A CA 1
ATOM 1516 C C . ASP A 1 196 ? -6.973 -11.219 -6.203 1 96.81 196 ASP A C 1
ATOM 1518 O O . ASP A 1 196 ? -7.406 -10.672 -7.219 1 96.81 196 ASP A O 1
ATOM 1522 N N . CYS A 1 197 ? -6.289 -12.352 -6.219 1 98.31 197 CYS A N 1
ATOM 1523 C CA . CYS A 1 197 ? -6.039 -13.188 -7.387 1 98.31 197 CYS A CA 1
ATOM 1524 C C . CYS A 1 197 ? -6.316 -14.656 -7.078 1 98.31 197 CYS A C 1
ATOM 1526 O O . CYS A 1 197 ? -6.102 -15.102 -5.949 1 98.31 197 CYS A O 1
ATOM 1528 N N . HIS A 1 198 ? -6.805 -15.367 -8.102 1 98.44 198 HIS A N 1
ATOM 1529 C CA . HIS A 1 198 ? -6.969 -16.797 -7.914 1 98.44 198 HIS A CA 1
ATOM 1530 C C . HIS A 1 198 ? -5.621 -17.5 -7.754 1 98.44 198 HIS A C 1
ATOM 1532 O O . HIS A 1 198 ? -4.68 -17.219 -8.5 1 98.44 198 HIS A O 1
ATOM 1538 N N . GLN A 1 199 ? -5.562 -18.281 -6.777 1 98.5 199 GLN A N 1
ATOM 1539 C CA . GLN A 1 199 ? -4.328 -19.016 -6.508 1 98.5 199 GLN A CA 1
ATOM 1540 C C . GLN A 1 199 ? -4.043 -20.047 -7.602 1 98.5 199 GLN A C 1
ATOM 1542 O O . GLN A 1 199 ? -4.961 -20.688 -8.109 1 98.5 199 GLN A O 1
ATOM 1547 N N . TYR A 1 200 ? -2.791 -20.188 -7.949 1 98.25 200 TYR A N 1
ATOM 1548 C CA . TYR A 1 200 ? -2.324 -21.078 -8.992 1 98.25 200 TYR A CA 1
ATOM 1549 C C . TYR A 1 200 ? -2.188 -22.5 -8.461 1 98.25 200 TYR A C 1
ATOM 1551 O O . TYR A 1 200 ? -1.17 -22.859 -7.859 1 98.25 200 TYR A O 1
ATOM 1559 N N . PHE A 1 201 ? -3.16 -23.328 -8.812 1 98.06 201 PHE A N 1
ATOM 1560 C CA . PHE A 1 201 ? -3.184 -24.688 -8.266 1 98.06 201 PHE A CA 1
ATOM 1561 C C . PHE A 1 201 ? -2.748 -25.703 -9.32 1 98.06 201 PHE A C 1
ATOM 1563 O O . PHE A 1 201 ? -2.879 -26.906 -9.117 1 98.06 201 PHE A O 1
ATOM 1570 N N . VAL A 1 202 ? -2.178 -25.203 -10.43 1 97.75 202 VAL A N 1
ATOM 1571 C CA . VAL A 1 202 ? -1.767 -26.125 -11.484 1 97.75 202 VAL A CA 1
ATOM 1572 C C . VAL A 1 202 ? -0.707 -27.078 -10.953 1 97.75 202 VAL A C 1
ATOM 1574 O O . VAL A 1 202 ? -0.745 -28.281 -11.242 1 97.75 202 VAL A O 1
ATOM 1577 N N . GLU A 1 203 ? 0.231 -26.516 -10.18 1 96.69 203 GLU A N 1
ATOM 1578 C CA . GLU A 1 203 ? 1.304 -27.359 -9.648 1 96.69 203 GLU A CA 1
ATOM 1579 C C . GLU A 1 203 ? 0.964 -27.859 -8.25 1 96.69 203 GLU A C 1
ATOM 1581 O O . GLU A 1 203 ? 1.625 -28.766 -7.742 1 96.69 203 GLU A O 1
ATOM 1586 N N . SER A 1 204 ? 0.045 -27.25 -7.621 1 96.31 204 SER A N 1
ATOM 1587 C CA . SER A 1 204 ? -0.504 -27.719 -6.355 1 96.31 204 SER A CA 1
ATOM 1588 C C . SER A 1 204 ? -1.855 -28.406 -6.559 1 96.31 204 SER A C 1
ATOM 1590 O O . SER A 1 204 ? -2.836 -28.047 -5.898 1 96.31 204 SER A O 1
ATOM 1592 N N . ASN A 1 205 ? -1.821 -29.406 -7.375 1 94.19 205 ASN A N 1
ATOM 1593 C CA . ASN A 1 205 ? -3.064 -30 -7.859 1 94.19 205 ASN A CA 1
ATOM 1594 C C . ASN A 1 205 ? -3.473 -31.203 -7.027 1 94.19 205 ASN A C 1
ATOM 1596 O O . ASN A 1 205 ? -4.52 -31.812 -7.273 1 94.19 205 ASN A O 1
ATOM 1600 N N . THR A 1 206 ? -2.676 -31.625 -6.008 1 95.44 206 THR A N 1
ATOM 1601 C CA . THR A 1 206 ? -3.023 -32.719 -5.102 1 95.44 206 THR A CA 1
ATOM 1602 C C . THR A 1 206 ? -3.195 -32.188 -3.676 1 95.44 206 THR A C 1
ATOM 1604 O O . THR A 1 206 ? -2.693 -31.125 -3.334 1 95.44 206 THR A O 1
ATOM 1607 N N . THR A 1 207 ? -3.855 -33.031 -2.949 1 95.5 207 THR A N 1
ATOM 1608 C CA . THR A 1 207 ? -4.055 -32.688 -1.545 1 95.5 207 THR A CA 1
ATOM 1609 C C . THR A 1 207 ? -2.715 -32.562 -0.827 1 95.5 207 THR A C 1
ATOM 1611 O O . THR A 1 207 ? -2.535 -31.656 0.003 1 95.5 207 THR A O 1
ATOM 1614 N N . GLU A 1 208 ? -1.831 -33.438 -1.154 1 96.94 208 GLU A N 1
ATOM 1615 C CA . GLU A 1 208 ? -0.515 -33.438 -0.523 1 96.94 208 GLU A CA 1
ATOM 1616 C C . GLU A 1 208 ? 0.23 -32.156 -0.819 1 96.94 208 GLU A C 1
ATOM 1618 O O . GLU A 1 208 ? 0.827 -31.547 0.079 1 96.94 208 GLU A O 1
ATOM 1623 N N . ARG A 1 209 ? 0.186 -31.703 -2.033 1 97.12 209 ARG A N 1
ATOM 1624 C CA . ARG A 1 209 ? 0.86 -30.469 -2.416 1 97.12 209 ARG A CA 1
ATOM 1625 C C . ARG A 1 209 ? 0.212 -29.25 -1.744 1 97.12 209 ARG A C 1
ATOM 1627 O O . ARG A 1 209 ? 0.905 -28.328 -1.322 1 97.12 209 ARG A O 1
ATOM 1634 N N . ARG A 1 210 ? -1.093 -29.25 -1.638 1 97.69 210 ARG A N 1
ATOM 1635 C CA . ARG A 1 210 ? -1.794 -28.141 -1.002 1 97.69 210 ARG A CA 1
ATOM 1636 C C . ARG A 1 210 ? -1.534 -28.109 0.5 1 97.69 210 ARG A C 1
ATOM 1638 O O . ARG A 1 210 ? -1.5 -27.047 1.112 1 97.69 210 ARG A O 1
ATOM 1645 N N . ARG A 1 211 ? -1.292 -29.281 1.099 1 98.06 211 ARG A N 1
ATOM 1646 C CA . ARG A 1 211 ? -0.911 -29.328 2.506 1 98.06 211 ARG A CA 1
ATOM 1647 C C . ARG A 1 211 ? 0.44 -28.656 2.73 1 98.06 211 ARG A C 1
ATOM 1649 O O . ARG A 1 211 ? 0.635 -27.953 3.729 1 98.06 211 ARG A O 1
ATOM 1656 N N . LEU A 1 212 ? 1.348 -28.891 1.812 1 98.56 212 LEU A N 1
ATOM 1657 C CA . LEU A 1 212 ? 2.645 -28.234 1.907 1 98.56 212 LEU A CA 1
ATOM 1658 C C . LEU A 1 212 ? 2.488 -26.719 1.836 1 98.56 212 LEU A C 1
ATOM 1660 O O . LEU A 1 212 ? 3.244 -25.984 2.475 1 98.56 212 LEU A O 1
ATOM 1664 N N . TRP A 1 213 ? 1.528 -26.281 1.044 1 98.81 213 TRP A N 1
ATOM 1665 C CA . TRP A 1 213 ? 1.232 -24.859 0.964 1 98.81 213 TRP A CA 1
ATOM 1666 C C . TRP A 1 213 ? 0.678 -24.344 2.289 1 98.81 213 TRP A C 1
ATOM 1668 O O . TRP A 1 213 ? 1.061 -23.266 2.75 1 98.81 213 TRP A O 1
ATOM 1678 N N . LEU A 1 214 ? -0.194 -25.078 2.926 1 98.81 214 LEU A N 1
ATOM 1679 C CA . LEU A 1 214 ? -0.707 -24.703 4.242 1 98.81 214 LEU A CA 1
ATOM 1680 C C . LEU A 1 214 ? 0.42 -24.641 5.266 1 98.81 214 LEU A C 1
ATOM 1682 O O . LEU A 1 214 ? 0.446 -23.75 6.113 1 98.81 214 LEU A O 1
ATOM 1686 N N . ASP A 1 215 ? 1.354 -25.578 5.176 1 98.81 215 ASP A N 1
ATOM 1687 C CA . ASP A 1 215 ? 2.527 -25.562 6.043 1 98.81 215 ASP A CA 1
ATOM 1688 C C . ASP A 1 215 ? 3.344 -24.281 5.828 1 98.81 215 ASP A C 1
ATOM 1690 O O . ASP A 1 215 ? 3.881 -23.719 6.781 1 98.81 215 ASP A O 1
ATOM 1694 N N . ALA A 1 216 ? 3.52 -23.922 4.555 1 98.88 216 ALA A N 1
ATOM 1695 C CA . ALA A 1 216 ? 4.238 -22.672 4.242 1 98.88 216 ALA A CA 1
ATOM 1696 C C . ALA A 1 216 ? 3.58 -21.484 4.922 1 98.88 216 ALA A C 1
ATOM 1698 O O . ALA A 1 216 ? 4.27 -20.594 5.441 1 98.88 216 ALA A O 1
ATOM 1699 N N . LEU A 1 217 ? 2.254 -21.406 4.926 1 98.88 217 LEU A N 1
ATOM 1700 C CA . LEU A 1 217 ? 1.525 -20.344 5.586 1 98.88 217 LEU A CA 1
ATOM 1701 C C . LEU A 1 217 ? 1.774 -20.359 7.09 1 98.88 217 LEU A C 1
ATOM 1703 O O . LEU A 1 217 ? 1.831 -19.312 7.73 1 98.88 217 LEU A O 1
ATOM 1707 N N . ASP A 1 218 ? 1.892 -21.562 7.648 1 98.81 218 ASP A N 1
ATOM 1708 C CA . ASP A 1 218 ? 2.234 -21.672 9.062 1 98.81 218 ASP A CA 1
ATOM 1709 C C . ASP A 1 218 ? 3.598 -21.047 9.352 1 98.81 218 ASP A C 1
ATOM 1711 O O . ASP A 1 218 ? 3.807 -20.469 10.414 1 98.81 218 ASP A O 1
ATOM 1715 N N . VAL A 1 219 ? 4.512 -21.234 8.438 1 98.81 219 VAL A N 1
ATOM 1716 C CA . VAL A 1 219 ? 5.828 -20.625 8.594 1 98.81 219 VAL A CA 1
ATOM 1717 C C . VAL A 1 219 ? 5.691 -19.109 8.648 1 98.81 219 VAL A C 1
ATOM 1719 O O . VAL A 1 219 ? 6.281 -18.453 9.508 1 98.81 219 VAL A O 1
ATOM 1722 N N . VAL A 1 220 ? 4.914 -18.516 7.762 1 98.75 220 VAL A N 1
ATOM 1723 C CA . VAL A 1 220 ? 4.695 -17.078 7.754 1 98.75 220 VAL A CA 1
ATOM 1724 C C . VAL A 1 220 ? 4.078 -16.641 9.078 1 98.75 220 VAL A C 1
ATOM 1726 O O . VAL A 1 220 ? 4.562 -15.695 9.711 1 98.75 220 VAL A O 1
ATOM 1729 N N . ASP A 1 221 ? 3.045 -17.344 9.484 1 98 221 ASP A N 1
ATOM 1730 C CA . ASP A 1 221 ? 2.377 -17.031 10.734 1 98 221 ASP A CA 1
ATOM 1731 C C . ASP A 1 221 ? 3.354 -17.078 11.906 1 98 221 ASP A C 1
ATOM 1733 O O . ASP A 1 221 ? 3.281 -16.266 12.828 1 98 221 ASP A O 1
ATOM 1737 N N . GLY A 1 222 ? 4.188 -18.047 11.867 1 98.38 222 GLY A N 1
ATOM 1738 C CA . GLY A 1 222 ? 5.148 -18.25 12.945 1 98.38 222 GLY A CA 1
ATOM 1739 C C . GLY A 1 222 ? 6.121 -17.094 13.102 1 98.38 222 GLY A C 1
ATOM 1740 O O . GLY A 1 222 ? 6.656 -16.875 14.188 1 98.38 222 GLY A O 1
ATOM 1741 N N . LEU A 1 223 ? 6.34 -16.375 12.023 1 98.19 223 LEU A N 1
ATOM 1742 C CA . LEU A 1 223 ? 7.242 -15.227 12.062 1 98.19 223 LEU A CA 1
ATOM 1743 C C . LEU A 1 223 ? 6.543 -14 12.633 1 98.19 223 LEU A C 1
ATOM 1745 O O . LEU A 1 223 ? 7.184 -12.984 12.914 1 98.19 223 LEU A O 1
ATOM 1749 N N . ASN A 1 224 ? 5.199 -14.023 12.812 1 95.5 224 ASN A N 1
ATOM 1750 C CA . ASN A 1 224 ? 4.367 -12.969 13.383 1 95.5 224 ASN A CA 1
ATOM 1751 C C . ASN A 1 224 ? 4.664 -11.617 12.75 1 95.5 224 ASN A C 1
ATOM 1753 O O . ASN A 1 224 ? 4.973 -10.648 13.453 1 95.5 224 ASN A O 1
ATOM 1757 N N . PRO A 1 225 ? 4.602 -11.594 11.391 1 96.44 225 PRO A N 1
ATOM 1758 C CA . PRO A 1 225 ? 4.906 -10.336 10.719 1 96.44 225 PRO A CA 1
ATOM 1759 C C . PRO A 1 225 ? 3.791 -9.297 10.875 1 96.44 225 PRO A C 1
ATOM 1761 O O . PRO A 1 225 ? 2.617 -9.664 10.984 1 96.44 225 PRO A O 1
ATOM 1764 N N . LYS A 1 226 ? 4.152 -8.047 10.859 1 93.81 226 LYS A N 1
ATOM 1765 C CA . LYS A 1 226 ? 3.174 -6.973 10.75 1 93.81 226 LYS A CA 1
ATOM 1766 C C . LYS A 1 226 ? 2.863 -6.656 9.289 1 93.81 226 LYS A C 1
ATOM 1768 O O . LYS A 1 226 ? 1.713 -6.387 8.938 1 93.81 226 LYS A O 1
ATOM 1773 N N . ILE A 1 227 ? 3.891 -6.68 8.477 1 96.62 227 ILE A N 1
ATOM 1774 C CA . ILE A 1 227 ? 3.734 -6.41 7.051 1 96.62 227 ILE A CA 1
ATOM 1775 C C . ILE A 1 227 ? 3.885 -7.711 6.262 1 96.62 227 ILE A C 1
ATOM 1777 O O . ILE A 1 227 ? 4.887 -8.414 6.398 1 96.62 227 ILE A O 1
ATOM 1781 N N . VAL A 1 228 ? 2.889 -8.031 5.52 1 98.12 228 VAL A N 1
ATOM 1782 C CA . VAL A 1 228 ? 2.887 -9.188 4.637 1 98.12 228 VAL A CA 1
ATOM 1783 C C . VAL A 1 228 ? 2.596 -8.75 3.203 1 98.12 228 VAL A C 1
ATOM 1785 O O . VAL A 1 228 ? 1.54 -8.18 2.924 1 98.12 228 VAL A O 1
ATOM 1788 N N . VAL A 1 229 ? 3.512 -9.008 2.277 1 98.69 229 VAL A N 1
ATOM 1789 C CA . VAL A 1 229 ? 3.355 -8.586 0.888 1 98.69 229 VAL A CA 1
ATOM 1790 C C . VAL A 1 229 ? 3.09 -9.805 0.007 1 98.69 229 VAL A C 1
ATOM 1792 O O . VAL A 1 229 ? 3.893 -10.742 -0.028 1 98.69 229 VAL A O 1
ATOM 1795 N N . ALA A 1 230 ? 1.982 -9.789 -0.68 1 98.44 230 ALA A N 1
ATOM 1796 C CA . ALA A 1 230 ? 1.648 -10.805 -1.676 1 98.44 230 ALA A CA 1
ATOM 1797 C C . ALA A 1 230 ? 2.152 -10.406 -3.059 1 98.44 230 ALA A C 1
ATOM 1799 O O . ALA A 1 230 ? 2.162 -9.219 -3.402 1 98.44 230 ALA A O 1
ATOM 1800 N N . SER A 1 231 ? 2.58 -11.336 -3.879 1 96.56 231 SER A N 1
ATOM 1801 C CA . SER A 1 231 ? 3.053 -10.992 -5.215 1 96.56 231 SER A CA 1
ATOM 1802 C C . SER A 1 231 ? 1.888 -10.703 -6.156 1 96.56 231 SER A C 1
ATOM 1804 O O . SER A 1 231 ? 2.002 -9.867 -7.055 1 96.56 231 SER A O 1
ATOM 1806 N N . HIS A 1 232 ? 0.81 -11.492 -5.949 1 98.5 232 HIS A N 1
ATOM 1807 C CA . HIS A 1 232 ? -0.37 -11.289 -6.785 1 98.5 232 HIS A CA 1
ATOM 1808 C C . HIS A 1 232 ? -1.511 -10.672 -5.984 1 98.5 232 HIS A C 1
ATOM 1810 O O . HIS A 1 232 ? -2.166 -11.359 -5.195 1 98.5 232 HIS A O 1
ATOM 1816 N N . LYS A 1 233 ? -1.76 -9.453 -6.219 1 98 233 LYS A N 1
ATOM 1817 C CA . LYS A 1 233 ? -2.779 -8.688 -5.508 1 98 233 LYS A CA 1
ATOM 1818 C C . LYS A 1 233 ? -3.266 -7.512 -6.352 1 98 233 LYS A C 1
ATOM 1820 O O . LYS A 1 233 ? -2.607 -7.117 -7.316 1 98 233 LYS A O 1
ATOM 1825 N N . ARG A 1 234 ? -4.445 -7.055 -6.008 1 96.69 234 ARG A N 1
ATOM 1826 C CA . ARG A 1 234 ? -4.871 -5.766 -6.539 1 96.69 234 ARG A CA 1
ATOM 1827 C C . ARG A 1 234 ? -4.023 -4.633 -5.969 1 96.69 234 ARG A C 1
ATOM 1829 O O . ARG A 1 234 ? -3.68 -4.641 -4.785 1 96.69 234 ARG A O 1
ATOM 1836 N N . ALA A 1 235 ? -3.801 -3.625 -6.75 1 95.81 235 ALA A N 1
ATOM 1837 C CA . ALA A 1 235 ? -2.859 -2.568 -6.391 1 95.81 235 ALA A CA 1
ATOM 1838 C C . ALA A 1 235 ? -3.309 -1.844 -5.121 1 95.81 235 ALA A C 1
ATOM 1840 O O . ALA A 1 235 ? -2.482 -1.491 -4.277 1 95.81 235 ALA A O 1
ATOM 1841 N N . SER A 1 236 ? -4.629 -1.635 -4.934 1 96.19 236 SER A N 1
ATOM 1842 C CA . SER A 1 236 ? -5.105 -0.817 -3.822 1 96.19 236 SER A CA 1
ATOM 1843 C C . SER A 1 236 ? -5.32 -1.658 -2.568 1 96.19 236 SER A C 1
ATOM 1845 O O . SER A 1 236 ? -5.555 -1.119 -1.484 1 96.19 236 SER A O 1
ATOM 1847 N N . GLN A 1 237 ? -5.277 -3.006 -2.705 1 97 237 GLN A N 1
ATOM 1848 C CA . GLN A 1 237 ? -5.426 -3.887 -1.55 1 97 237 GLN A CA 1
ATOM 1849 C C . GLN A 1 237 ? -4.238 -3.744 -0.598 1 97 237 GLN A C 1
ATOM 1851 O O . GLN A 1 237 ? -3.088 -3.916 -1.002 1 97 237 GLN A O 1
ATOM 1856 N N . ILE A 1 238 ? -4.527 -3.473 0.603 1 96.56 238 ILE A N 1
ATOM 1857 C CA . ILE A 1 238 ? -3.443 -3.172 1.53 1 96.56 238 ILE A CA 1
ATOM 1858 C C . ILE A 1 238 ? -2.723 -4.461 1.92 1 96.56 238 ILE A C 1
ATOM 1860 O O . ILE A 1 238 ? -3.355 -5.504 2.086 1 96.56 238 ILE A O 1
ATOM 1864 N N . ASP A 1 239 ? -1.438 -4.34 2.059 1 95.81 239 ASP A N 1
ATOM 1865 C CA . ASP A 1 239 ? -0.609 -5.441 2.541 1 95.81 239 ASP A CA 1
ATOM 1866 C C . ASP A 1 239 ? -0.824 -5.676 4.035 1 95.81 239 ASP A C 1
ATOM 1868 O O . ASP A 1 239 ? -0.781 -4.73 4.828 1 95.81 239 ASP A O 1
ATOM 1872 N N . GLY A 1 240 ? -1.021 -6.949 4.383 1 93.69 240 GLY A N 1
ATOM 1873 C CA . GLY A 1 240 ? -1.213 -7.215 5.801 1 93.69 240 GLY A CA 1
ATOM 1874 C C . GLY A 1 240 ? -1.331 -8.695 6.117 1 93.69 240 GLY A C 1
ATOM 1875 O O . GLY A 1 240 ? -1.535 -9.516 5.215 1 93.69 240 GLY A O 1
ATOM 1876 N N . ALA A 1 241 ? -1.274 -8.961 7.375 1 92.38 241 ALA A N 1
ATOM 1877 C CA . ALA A 1 241 ? -1.249 -10.336 7.863 1 92.38 241 ALA A CA 1
ATOM 1878 C C . ALA A 1 241 ? -2.57 -11.039 7.582 1 92.38 241 ALA A C 1
ATOM 1880 O O . ALA A 1 241 ? -2.615 -12.273 7.488 1 92.38 241 ALA A O 1
ATOM 1881 N N . TYR A 1 242 ? -3.631 -10.297 7.414 1 92.31 242 TYR A N 1
ATOM 1882 C CA . TYR A 1 242 ? -4.941 -10.883 7.141 1 92.31 242 TYR A CA 1
ATOM 1883 C C . TYR A 1 242 ? -4.93 -11.664 5.836 1 92.31 242 TYR A C 1
ATOM 1885 O O . TYR A 1 242 ? -5.754 -12.562 5.637 1 92.31 242 TYR A O 1
ATOM 1893 N N . LEU A 1 243 ? -4.012 -11.398 4.961 1 96.88 243 LEU A N 1
ATOM 1894 C CA . LEU A 1 243 ? -3.918 -12.07 3.67 1 96.88 243 LEU A CA 1
ATOM 1895 C C . LEU A 1 243 ? -3.504 -13.531 3.848 1 96.88 243 LEU A C 1
ATOM 1897 O O . LEU A 1 243 ? -3.793 -14.367 2.99 1 96.88 243 LEU A O 1
ATOM 1901 N N . VAL A 1 244 ? -2.758 -13.797 4.949 1 97.75 244 VAL A N 1
ATOM 1902 C CA . VAL A 1 244 ? -2.363 -15.18 5.219 1 97.75 244 VAL A CA 1
ATOM 1903 C C . VAL A 1 244 ? -3.605 -16.031 5.465 1 97.75 244 VAL A C 1
ATOM 1905 O O . VAL A 1 244 ? -3.768 -17.094 4.859 1 97.75 244 VAL A O 1
ATOM 1908 N N . ALA A 1 245 ? -4.484 -15.531 6.293 1 96.19 245 ALA A N 1
ATOM 1909 C CA . ALA A 1 245 ? -5.73 -16.234 6.57 1 96.19 245 ALA A CA 1
ATOM 1910 C C . ALA A 1 245 ? -6.594 -16.344 5.316 1 96.19 245 ALA A C 1
ATOM 1912 O O . ALA A 1 245 ? -7.242 -17.375 5.086 1 96.19 245 ALA A O 1
ATOM 1913 N N . ALA A 1 246 ? -6.637 -15.281 4.574 1 96.5 246 ALA A N 1
ATOM 1914 C CA . ALA A 1 246 ? -7.426 -15.281 3.344 1 96.5 246 ALA A CA 1
ATOM 1915 C C . ALA A 1 246 ? -6.902 -16.328 2.363 1 96.5 246 ALA A C 1
ATOM 1917 O O . ALA A 1 246 ? -7.688 -17 1.69 1 96.5 246 ALA A O 1
ATOM 1918 N N . THR A 1 247 ? -5.594 -16.453 2.24 1 98.56 247 THR A N 1
ATOM 1919 C CA . THR A 1 247 ? -4.98 -17.438 1.369 1 98.56 247 THR A CA 1
ATOM 1920 C C . THR A 1 247 ? -5.32 -18.859 1.841 1 98.56 247 THR A C 1
ATOM 1922 O O . THR A 1 247 ? -5.676 -19.719 1.034 1 98.56 247 THR A O 1
ATOM 1925 N N . ARG A 1 248 ? -5.195 -19.078 3.141 1 98.44 248 ARG A N 1
ATOM 1926 C CA . ARG A 1 248 ? -5.535 -20.359 3.736 1 98.44 248 ARG A CA 1
ATOM 1927 C C . ARG A 1 248 ? -6.98 -20.734 3.432 1 98.44 248 ARG A C 1
ATOM 1929 O O . ARG A 1 248 ? -7.254 -21.875 3.018 1 98.44 248 ARG A O 1
ATOM 1936 N N . LYS A 1 249 ? -7.844 -19.844 3.652 1 97.81 249 LYS A N 1
ATOM 1937 C CA . LYS A 1 249 ? -9.266 -20.094 3.424 1 97.81 249 LYS A CA 1
ATOM 1938 C C . LYS A 1 249 ? -9.531 -20.484 1.974 1 97.81 249 LYS A C 1
ATOM 1940 O O . LYS A 1 249 ? -10.336 -21.375 1.703 1 97.81 249 LYS A O 1
ATOM 1945 N N . TYR A 1 250 ? -8.93 -19.812 1.034 1 98.25 250 TYR A N 1
ATOM 1946 C CA . TYR A 1 250 ? -9.125 -20.094 -0.381 1 98.25 250 TYR A CA 1
ATOM 1947 C C . TYR A 1 250 ? -8.703 -21.531 -0.704 1 98.25 250 TYR A C 1
ATOM 1949 O O . TYR A 1 250 ? -9.391 -22.234 -1.456 1 98.25 250 TYR A O 1
ATOM 1957 N N . ILE A 1 251 ? -7.551 -21.938 -0.159 1 98.69 251 ILE A N 1
ATOM 1958 C CA . ILE A 1 251 ? -7.066 -23.281 -0.396 1 98.69 251 ILE A CA 1
ATOM 1959 C C . ILE A 1 251 ? -8.102 -24.297 0.093 1 98.69 251 ILE A C 1
ATOM 1961 O O . ILE A 1 251 ? -8.461 -25.234 -0.629 1 98.69 251 ILE A O 1
ATOM 1965 N N . ILE A 1 252 ? -8.609 -24.078 1.253 1 98.25 252 ILE A N 1
ATOM 1966 C CA . ILE A 1 252 ? -9.562 -24.984 1.872 1 98.25 252 ILE A CA 1
ATOM 1967 C C . ILE A 1 252 ? -10.883 -24.953 1.095 1 98.25 252 ILE A C 1
ATOM 1969 O O . ILE A 1 252 ? -11.461 -26.016 0.81 1 98.25 252 ILE A O 1
ATOM 1973 N N . ASP A 1 253 ? -11.344 -23.75 0.74 1 98.06 253 ASP A N 1
ATOM 1974 C CA . ASP A 1 253 ? -12.586 -23.625 -0.026 1 98.06 253 ASP A CA 1
ATOM 1975 C C . ASP A 1 253 ? -12.469 -24.328 -1.375 1 98.06 253 ASP A C 1
ATOM 1977 O O . ASP A 1 253 ? -13.414 -24.984 -1.817 1 98.06 253 ASP A O 1
ATOM 1981 N N . PHE A 1 254 ? -11.352 -24.188 -2.066 1 98.31 254 PHE A N 1
ATOM 1982 C CA . PHE A 1 254 ? -11.141 -24.828 -3.355 1 98.31 254 PHE A CA 1
ATOM 1983 C C . PHE A 1 254 ? -11.281 -26.344 -3.229 1 98.31 254 PHE A C 1
ATOM 1985 O O . PHE A 1 254 ? -11.961 -26.984 -4.031 1 98.31 254 PHE A O 1
ATOM 1992 N N . GLU A 1 255 ? -10.625 -26.859 -2.205 1 96.5 255 GLU A N 1
ATOM 1993 C CA . GLU A 1 255 ? -10.688 -28.312 -1.978 1 96.5 255 GLU A CA 1
ATOM 1994 C C . GLU A 1 255 ? -12.117 -28.766 -1.703 1 96.5 255 GLU A C 1
ATOM 1996 O O . GLU A 1 255 ? -12.555 -29.797 -2.232 1 96.5 255 GLU A O 1
ATOM 2001 N N . THR A 1 256 ? -12.797 -28.047 -0.929 1 97.5 256 THR A N 1
ATOM 2002 C CA . THR A 1 256 ? -14.164 -28.406 -0.553 1 97.5 256 THR A CA 1
ATOM 2003 C C . THR A 1 256 ? -15.086 -28.359 -1.767 1 97.5 256 THR A C 1
ATOM 2005 O O . THR A 1 256 ? -15.844 -29.297 -2.012 1 97.5 256 THR A O 1
ATOM 2008 N N . LEU A 1 257 ? -14.992 -27.297 -2.525 1 97.69 257 LEU A N 1
ATOM 2009 C CA . LEU A 1 257 ? -15.844 -27.125 -3.697 1 97.69 257 LEU A CA 1
ATOM 2010 C C . LEU A 1 257 ? -15.5 -28.156 -4.773 1 97.69 257 LEU A C 1
ATOM 2012 O O . LEU A 1 257 ? -16.391 -28.656 -5.473 1 97.69 257 LEU A O 1
ATOM 2016 N N . ALA A 1 258 ? -14.219 -28.438 -4.902 1 97.06 258 ALA A N 1
ATOM 2017 C CA . ALA A 1 258 ? -13.797 -29.438 -5.875 1 97.06 258 ALA A CA 1
ATOM 2018 C C . ALA A 1 258 ? -14.359 -30.812 -5.527 1 97.06 258 ALA A C 1
ATOM 2020 O O . ALA A 1 258 ? -14.766 -31.578 -6.414 1 97.06 258 ALA A O 1
ATOM 2021 N N . ALA A 1 259 ? -14.406 -31.156 -4.246 1 95 259 ALA A N 1
ATOM 2022 C CA . ALA A 1 259 ? -14.906 -32.438 -3.789 1 95 259 ALA A CA 1
ATOM 2023 C C . ALA A 1 259 ? -16.391 -32.594 -4.094 1 95 259 ALA A C 1
ATOM 2025 O O . ALA A 1 259 ? -16.906 -33.719 -4.176 1 95 259 ALA A O 1
ATOM 2026 N N . GLU A 1 260 ? -17.031 -31.516 -4.297 1 95.88 260 GLU A N 1
ATOM 2027 C CA . GLU A 1 260 ? -18.453 -31.531 -4.574 1 95.88 260 GLU A CA 1
ATOM 2028 C C . GLU A 1 260 ? -18.734 -31.75 -6.059 1 95.88 260 GLU A C 1
ATOM 2030 O O . GLU A 1 260 ? -19.875 -31.984 -6.461 1 95.88 260 GLU A O 1
ATOM 2035 N N . CYS A 1 261 ? -17.719 -31.625 -6.836 1 95.81 261 CYS A N 1
ATOM 2036 C CA . CYS A 1 261 ? -17.891 -31.734 -8.281 1 95.81 261 CYS A CA 1
ATOM 2037 C C . CYS A 1 261 ? -17.719 -33.156 -8.758 1 95.81 261 CYS A C 1
ATOM 2039 O O . CYS A 1 261 ? -16.969 -33.938 -8.148 1 95.81 261 CYS A O 1
ATOM 2041 N N . GLU A 1 262 ? -18.422 -33.469 -9.883 1 92.19 262 GLU A N 1
ATOM 2042 C CA . GLU A 1 262 ? -18.25 -34.75 -10.516 1 92.19 262 GLU A CA 1
ATOM 2043 C C . GLU A 1 262 ? -16.875 -34.875 -11.148 1 92.19 262 GLU A C 1
ATOM 2045 O O . GLU A 1 262 ? -16.203 -33.875 -11.414 1 92.19 262 GLU A O 1
ATOM 2050 N N . ALA A 1 263 ? -16.594 -36.094 -11.391 1 88.25 263 ALA A N 1
ATOM 2051 C CA . ALA A 1 263 ? -15.281 -36.375 -11.984 1 88.25 263 ALA A CA 1
ATOM 2052 C C . ALA A 1 263 ? -15.125 -35.656 -13.32 1 88.25 263 ALA A C 1
ATOM 2054 O O . ALA A 1 263 ? -16.047 -35.656 -14.133 1 88.25 263 ALA A O 1
ATOM 2055 N N . SER A 1 264 ? -14.047 -34.938 -13.453 1 89.12 264 SER A N 1
ATOM 2056 C CA . SER A 1 264 ? -13.594 -34.281 -14.672 1 89.12 264 SER A CA 1
ATOM 2057 C C . SER A 1 264 ? -14.445 -33.031 -14.992 1 89.12 264 SER A C 1
ATOM 2059 O O . SER A 1 264 ? -14.305 -32.438 -16.062 1 89.12 264 SER A O 1
ATOM 2061 N N . ASP A 1 265 ? -15.273 -32.656 -14.039 1 95.75 265 ASP A N 1
ATOM 2062 C CA . ASP A 1 265 ? -16.141 -31.5 -14.297 1 95.75 265 ASP A CA 1
ATOM 2063 C C . ASP A 1 265 ? -15.5 -30.203 -13.836 1 95.75 265 ASP A C 1
ATOM 2065 O O . ASP A 1 265 ? -16.016 -29.531 -12.93 1 95.75 265 ASP A O 1
ATOM 2069 N N . TRP A 1 266 ? -14.438 -29.875 -14.539 1 97.06 266 TRP A N 1
ATOM 2070 C CA . TRP A 1 266 ? -13.688 -28.672 -14.172 1 97.06 266 TRP A CA 1
ATOM 2071 C C . TRP A 1 266 ? -14.516 -27.422 -14.398 1 97.06 266 TRP A C 1
ATOM 2073 O O . TRP A 1 266 ? -14.32 -26.406 -13.719 1 97.06 266 TRP A O 1
ATOM 2083 N N . GLN A 1 267 ? -15.5 -27.438 -15.344 1 97.75 267 GLN A N 1
ATOM 2084 C CA . GLN A 1 267 ? -16.344 -26.281 -15.641 1 97.75 267 GLN A CA 1
ATOM 2085 C C . GLN A 1 267 ? -17.25 -25.938 -14.461 1 97.75 267 GLN A C 1
ATOM 2087 O O . GLN A 1 267 ? -17.422 -24.75 -14.125 1 97.75 267 GLN A O 1
ATOM 2092 N N . THR A 1 268 ? -17.812 -26.984 -13.898 1 98.12 268 THR A N 1
ATOM 2093 C CA . THR A 1 268 ? -18.641 -26.766 -12.711 1 98.12 268 THR A CA 1
ATOM 2094 C C . THR A 1 268 ? -17.797 -26.219 -11.562 1 98.12 268 THR A C 1
ATOM 2096 O O . THR A 1 268 ? -18.219 -25.281 -10.867 1 98.12 268 THR A O 1
ATOM 2099 N N . LEU A 1 269 ? -16.594 -26.781 -11.344 1 98.25 269 LEU A N 1
ATOM 2100 C CA . LEU A 1 269 ? -15.695 -26.266 -10.312 1 98.25 269 LEU A CA 1
ATOM 2101 C C . LEU A 1 269 ? -15.359 -24.797 -10.57 1 98.25 269 LEU A C 1
ATOM 2103 O O . LEU A 1 269 ? -15.398 -23.984 -9.648 1 98.25 269 LEU A O 1
ATOM 2107 N N . TYR A 1 270 ? -15.047 -24.469 -11.812 1 98.19 270 TYR A N 1
ATOM 2108 C CA . TYR A 1 270 ? -14.75 -23.094 -12.219 1 98.19 270 TYR A CA 1
ATOM 2109 C C . TYR A 1 270 ? -15.883 -22.156 -11.828 1 98.19 270 TYR A C 1
ATOM 2111 O O . TYR A 1 270 ? -15.641 -21.094 -11.227 1 98.19 270 TYR A O 1
ATOM 2119 N N . GLN A 1 271 ? -17.109 -22.516 -12.117 1 96.81 271 GLN A N 1
ATOM 2120 C CA . GLN A 1 271 ? -18.266 -21.688 -11.828 1 96.81 271 GLN A CA 1
ATOM 2121 C C . GLN A 1 271 ? -18.469 -21.516 -10.328 1 96.81 271 GLN A C 1
ATOM 2123 O O . GLN A 1 271 ? -18.812 -20.422 -9.859 1 96.81 271 GLN A O 1
ATOM 2128 N N . LYS A 1 272 ? -18.266 -22.578 -9.602 1 96.88 272 LYS A N 1
ATOM 2129 C CA . LYS A 1 272 ? -18.422 -22.516 -8.156 1 96.88 272 LYS A CA 1
ATOM 2130 C C . LYS A 1 272 ? -17.422 -21.578 -7.52 1 96.88 272 LYS A C 1
ATOM 2132 O O . LYS A 1 272 ? -17.766 -20.797 -6.625 1 96.88 272 LYS A O 1
ATOM 2137 N N . ILE A 1 273 ? -16.172 -21.656 -7.996 1 97.75 273 ILE A N 1
ATOM 2138 C CA . ILE A 1 273 ? -15.133 -20.797 -7.438 1 97.75 273 ILE A CA 1
ATOM 2139 C C . ILE A 1 273 ? -15.414 -19.344 -7.832 1 97.75 273 ILE A C 1
ATOM 2141 O O . ILE A 1 273 ? -15.273 -18.438 -7.016 1 97.75 273 ILE A O 1
ATOM 2145 N N . LYS A 1 274 ? -15.82 -19.078 -9.078 1 96.12 274 LYS A N 1
ATOM 2146 C CA . LYS A 1 274 ? -16.141 -17.734 -9.539 1 96.12 274 LYS A CA 1
ATOM 2147 C C . LYS A 1 274 ? -17.266 -17.125 -8.703 1 96.12 274 LYS A C 1
ATOM 2149 O O . LYS A 1 274 ? -17.266 -15.922 -8.414 1 96.12 274 LYS A O 1
ATOM 2154 N N . GLU A 1 275 ? -18.188 -17.922 -8.344 1 94.5 275 GLU A N 1
ATOM 2155 C CA . GLU A 1 275 ? -19.297 -17.453 -7.523 1 94.5 275 GLU A CA 1
ATOM 2156 C C . GLU A 1 275 ? -18.844 -17.109 -6.109 1 94.5 275 GLU A C 1
ATOM 2158 O O . GLU A 1 275 ? -19.297 -16.125 -5.523 1 94.5 275 GLU A O 1
ATOM 2163 N N . ALA A 1 276 ? -17.984 -17.938 -5.594 1 95 276 ALA A N 1
ATOM 2164 C CA . ALA A 1 276 ? -17.5 -17.75 -4.227 1 95 276 ALA A CA 1
ATOM 2165 C C . ALA A 1 276 ? -16.547 -16.562 -4.145 1 95 276 ALA A C 1
ATOM 2167 O O . ALA A 1 276 ? -16.469 -15.883 -3.121 1 95 276 ALA A O 1
ATOM 2168 N N . TYR A 1 277 ? -15.789 -16.344 -5.227 1 96.12 277 TYR A N 1
ATOM 2169 C CA . TYR A 1 277 ? -14.742 -15.328 -5.23 1 96.12 277 TYR A CA 1
ATOM 2170 C C . TYR A 1 277 ? -14.82 -14.477 -6.492 1 96.12 277 TYR A C 1
ATOM 2172 O O . TYR A 1 277 ? -13.859 -14.406 -7.262 1 96.12 277 TYR A O 1
ATOM 2180 N N . PRO A 1 278 ? -15.867 -13.719 -6.645 1 94.94 278 PRO A N 1
ATOM 2181 C CA . PRO A 1 278 ? -16.078 -12.953 -7.879 1 94.94 278 PRO A CA 1
ATOM 2182 C C . PRO A 1 278 ? -15.086 -11.805 -8.039 1 94.94 278 PRO A C 1
ATOM 2184 O O . PRO A 1 278 ? -14.852 -11.328 -9.148 1 94.94 278 PRO A O 1
ATOM 2187 N N . HIS A 1 279 ? -14.461 -11.391 -6.93 1 95.31 279 HIS A N 1
ATOM 2188 C CA . HIS A 1 279 ? -13.617 -10.203 -6.922 1 95.31 279 HIS A CA 1
ATOM 2189 C C . HIS A 1 279 ? -12.195 -10.531 -7.359 1 95.31 279 HIS A C 1
ATOM 2191 O O . HIS A 1 279 ? -11.398 -9.625 -7.625 1 95.31 279 HIS A O 1
ATOM 2197 N N . ARG A 1 280 ? -11.844 -11.812 -7.41 1 96.62 280 ARG A N 1
ATOM 2198 C CA . ARG A 1 280 ? -10.445 -12.18 -7.637 1 96.62 280 ARG A CA 1
ATOM 2199 C C . ARG A 1 280 ? -10.117 -12.188 -9.125 1 96.62 280 ARG A C 1
ATOM 2201 O O . ARG A 1 280 ? -10.922 -12.641 -9.945 1 96.62 280 ARG A O 1
ATOM 2208 N N . TRP A 1 281 ? -8.961 -11.469 -9.453 1 93.69 281 TRP A N 1
ATOM 2209 C CA . TRP A 1 281 ? -8.336 -11.68 -10.75 1 93.69 281 TRP A CA 1
ATOM 2210 C C . TRP A 1 281 ? -7.836 -13.109 -10.898 1 93.69 281 TRP A C 1
ATOM 2212 O O . TRP A 1 281 ? -7.594 -13.797 -9.898 1 93.69 281 TRP A O 1
ATOM 2222 N N . ASN A 1 282 ? -7.676 -13.57 -12.102 1 95.44 282 ASN A N 1
ATOM 2223 C CA . ASN A 1 282 ? -7.191 -14.102 -13.375 1 95.44 282 ASN A CA 1
ATOM 2224 C C . ASN A 1 282 ? -7.945 -15.367 -13.766 1 95.44 282 ASN A C 1
ATOM 2226 O O . ASN A 1 282 ? -7.574 -16.469 -13.359 1 95.44 282 ASN A O 1
ATOM 2230 N N . ASP A 1 283 ? -8.906 -15.219 -14.508 1 97.62 283 ASP A N 1
ATOM 2231 C CA . ASP A 1 283 ? -9.789 -16.312 -14.914 1 97.62 283 ASP A CA 1
ATOM 2232 C C . ASP A 1 283 ? -9.039 -17.328 -15.766 1 97.62 283 ASP A C 1
ATOM 2234 O O . ASP A 1 283 ? -9.398 -18.516 -15.781 1 97.62 283 ASP A O 1
ATOM 2238 N N . PHE A 1 284 ? -8.07 -16.938 -16.422 1 98.31 284 PHE A N 1
ATOM 2239 C CA . PHE A 1 284 ? -7.238 -17.828 -17.219 1 98.31 284 PHE A CA 1
ATOM 2240 C C . PHE A 1 284 ? -6.562 -18.875 -16.328 1 98.31 284 PHE A C 1
ATOM 2242 O O . PHE A 1 284 ? -6.664 -20.078 -16.578 1 98.31 284 PHE A O 1
ATOM 2249 N N . LEU A 1 285 ? -5.961 -18.391 -15.273 1 97.75 285 LEU A N 1
ATOM 2250 C CA . LEU A 1 285 ? -5.242 -19.297 -14.375 1 97.75 285 LEU A CA 1
ATOM 2251 C C . LEU A 1 285 ? -6.207 -20.062 -13.492 1 97.75 285 LEU A C 1
ATOM 2253 O O . LEU A 1 285 ? -5.914 -21.188 -13.078 1 97.75 285 LEU A O 1
ATOM 2257 N N . LEU A 1 286 ? -7.375 -19.453 -13.18 1 98.5 286 LEU A N 1
ATOM 2258 C CA . LEU A 1 286 ? -8.398 -20.234 -12.484 1 98.5 286 LEU A CA 1
ATOM 2259 C C . LEU A 1 286 ? -8.805 -21.453 -13.312 1 98.5 286 LEU A C 1
ATOM 2261 O O . LEU A 1 286 ? -8.891 -22.562 -12.781 1 98.5 286 LEU A O 1
ATOM 2265 N N . GLU A 1 287 ? -9.062 -21.266 -14.617 1 98.19 287 GLU A N 1
ATOM 2266 C CA . GLU A 1 287 ? -9.43 -22.375 -15.484 1 98.19 287 GLU A CA 1
ATOM 2267 C C . GLU A 1 287 ? -8.328 -23.438 -15.508 1 98.19 287 GLU A C 1
ATOM 2269 O O . GLU A 1 287 ? -8.602 -24.641 -15.406 1 98.19 287 GLU A O 1
ATOM 2274 N N . ALA A 1 288 ? -7.105 -22.984 -15.664 1 98.12 288 ALA A N 1
ATOM 2275 C CA . ALA A 1 288 ? -5.977 -23.906 -15.68 1 98.12 288 ALA A CA 1
ATOM 2276 C C . ALA A 1 288 ? -5.922 -24.734 -14.398 1 98.12 288 ALA A C 1
ATOM 2278 O O . ALA A 1 288 ? -5.672 -25.938 -14.438 1 98.12 288 ALA A O 1
ATOM 2279 N N . SER A 1 289 ? -6.125 -24.062 -13.266 1 98.25 289 SER A N 1
ATOM 2280 C CA . SER A 1 289 ? -6.09 -24.734 -11.961 1 98.25 289 SER A CA 1
ATOM 2281 C C . SER A 1 289 ? -7.203 -25.766 -11.844 1 98.25 289 SER A C 1
ATOM 2283 O O . SER A 1 289 ? -6.984 -26.859 -11.32 1 98.25 289 SER A O 1
ATOM 2285 N N . CYS A 1 290 ? -8.383 -25.406 -12.297 1 98.25 290 CYS A N 1
ATOM 2286 C CA . CYS A 1 290 ? -9.508 -26.328 -12.242 1 98.25 290 CYS A CA 1
ATOM 2287 C C . CYS A 1 290 ? -9.25 -27.562 -13.117 1 98.25 290 CYS A C 1
ATOM 2289 O O . CYS A 1 290 ? -9.531 -28.688 -12.703 1 98.25 290 CYS A O 1
ATOM 2291 N N . LYS A 1 291 ? -8.727 -27.375 -14.344 1 97.69 291 LYS A N 1
ATOM 2292 C CA . LYS A 1 291 ? -8.367 -28.484 -15.227 1 97.69 291 LYS A CA 1
ATOM 2293 C C . LYS A 1 291 ? -7.32 -29.391 -14.578 1 97.69 291 LYS A C 1
ATOM 2295 O O . LYS A 1 291 ? -7.465 -30.609 -14.57 1 97.69 291 LYS A O 1
ATOM 2300 N N . ALA A 1 292 ? -6.34 -28.766 -13.969 1 97.44 292 ALA A N 1
ATOM 2301 C CA . ALA A 1 292 ? -5.25 -29.516 -13.352 1 97.44 292 ALA A CA 1
ATOM 2302 C C . ALA A 1 292 ? -5.762 -30.406 -12.219 1 97.44 292 ALA A C 1
ATOM 2304 O O . ALA A 1 292 ? -5.258 -31.516 -12.008 1 97.44 292 ALA A O 1
ATOM 2305 N N . TYR A 1 293 ? -6.68 -29.859 -11.445 1 96.69 293 TYR A N 1
ATOM 2306 C CA . TYR A 1 293 ? -7.258 -30.641 -10.352 1 96.69 293 TYR A CA 1
ATOM 2307 C C . TYR A 1 293 ? -7.773 -31.984 -10.852 1 96.69 293 TYR A C 1
ATOM 2309 O O . TYR A 1 293 ? -7.668 -33 -10.156 1 96.69 293 TYR A O 1
ATOM 2317 N N . PHE A 1 294 ? -8.273 -32.094 -12.039 1 96.06 294 PHE A N 1
ATOM 2318 C CA . PHE A 1 294 ? -8.852 -33.312 -12.602 1 96.06 294 PHE A CA 1
ATOM 2319 C C . PHE A 1 294 ? -7.887 -33.969 -13.578 1 96.06 294 PHE A C 1
ATOM 2321 O O . PHE A 1 294 ? -8.297 -34.75 -14.438 1 96.06 294 PHE A O 1
ATOM 2328 N N . SER A 1 295 ? -6.648 -33.594 -13.531 1 95.25 295 SER A N 1
ATOM 2329 C CA . SER A 1 295 ? -5.578 -34.156 -14.336 1 95.25 295 SER A CA 1
ATOM 2330 C C . SER A 1 295 ? -5.809 -33.938 -15.828 1 95.25 295 SER A C 1
ATOM 2332 O O . SER A 1 295 ? -5.512 -34.781 -16.656 1 95.25 295 SER A O 1
ATOM 2334 N N . ILE A 1 296 ? -6.453 -32.812 -16.094 1 95.62 296 ILE A N 1
ATOM 2335 C CA . ILE A 1 296 ? -6.609 -32.344 -17.469 1 95.62 296 ILE A CA 1
ATOM 2336 C C . ILE A 1 296 ? -5.512 -31.328 -17.797 1 95.62 296 ILE A C 1
ATOM 2338 O O . ILE A 1 296 ? -5.113 -30.547 -16.938 1 95.62 296 ILE A O 1
ATOM 2342 N N . ASP A 1 297 ? -5.02 -31.344 -19.031 1 94.75 297 ASP A N 1
ATOM 2343 C CA . ASP A 1 297 ? -3.955 -30.422 -19.438 1 94.75 297 ASP A CA 1
ATOM 2344 C C . ASP A 1 297 ? -4.363 -28.969 -19.234 1 94.75 297 ASP A C 1
ATOM 2346 O O . ASP A 1 297 ? -5.258 -28.469 -19.922 1 94.75 297 ASP A O 1
ATOM 2350 N N . PRO A 1 298 ? -3.672 -28.266 -18.406 1 95.69 298 PRO A N 1
ATOM 2351 C CA . PRO A 1 298 ? -4.098 -26.906 -18.062 1 95.69 298 PRO A CA 1
ATOM 2352 C C . PRO A 1 298 ? -3.869 -25.906 -19.203 1 95.69 298 PRO A C 1
ATOM 2354 O O . PRO A 1 298 ? -4.551 -24.891 -19.281 1 95.69 298 PRO A O 1
ATOM 2357 N N . PHE A 1 299 ? -2.934 -26.172 -20.125 1 94.75 299 PHE A N 1
ATOM 2358 C CA . PHE A 1 299 ? -2.553 -25.172 -21.109 1 94.75 299 PHE A CA 1
ATOM 2359 C C . PHE A 1 299 ? -2.664 -25.734 -22.531 1 94.75 299 PHE A C 1
ATOM 2361 O O . PHE A 1 299 ? -1.939 -25.312 -23.422 1 94.75 299 PHE A O 1
ATOM 2368 N N . GLY A 1 300 ? -3.527 -26.719 -22.719 1 91.94 300 GLY A N 1
ATOM 2369 C CA . GLY A 1 300 ? -3.715 -27.344 -24.016 1 91.94 300 GLY A CA 1
ATOM 2370 C C . GLY A 1 300 ? -4.062 -26.344 -25.109 1 91.94 300 GLY A C 1
ATOM 2371 O O . GLY A 1 300 ? -3.477 -26.359 -26.188 1 91.94 300 GLY A O 1
ATOM 2372 N N . GLU A 1 301 ? -4.969 -25.469 -24.844 1 88.44 301 GLU A N 1
ATOM 2373 C CA . GLU A 1 301 ? -5.402 -24.453 -25.812 1 88.44 301 GLU A CA 1
ATOM 2374 C C . GLU A 1 301 ? -4.277 -23.484 -26.141 1 88.44 301 GLU A C 1
ATOM 2376 O O . GLU A 1 301 ? -4.141 -23.031 -27.281 1 88.44 301 GLU A O 1
ATOM 2381 N N . THR A 1 302 ? -3.521 -23.109 -25.141 1 88.44 302 THR A N 1
ATOM 2382 C CA . THR A 1 302 ? -2.42 -22.172 -25.328 1 88.44 302 THR A CA 1
ATOM 2383 C C . THR A 1 302 ? -1.35 -22.766 -26.234 1 88.44 302 THR A C 1
ATOM 2385 O O . THR A 1 302 ? -0.859 -22.094 -27.141 1 88.44 302 THR A O 1
ATOM 2388 N N . ARG A 1 303 ? -1.084 -23.969 -26.062 1 87.5 303 ARG A N 1
ATOM 2389 C CA . ARG A 1 303 ? -0.054 -24.625 -26.859 1 87.5 303 ARG A CA 1
ATOM 2390 C C . ARG A 1 303 ? -0.516 -24.812 -28.297 1 87.5 303 ARG A C 1
ATOM 2392 O O . ARG A 1 303 ? 0.305 -24.859 -29.219 1 87.5 303 ARG A O 1
ATOM 2399 N N . ALA A 1 304 ? -1.813 -24.891 -28.469 1 84.06 304 ALA A N 1
ATOM 2400 C CA . ALA A 1 304 ? -2.375 -25.141 -29.797 1 84.06 304 ALA A CA 1
ATOM 2401 C C . ALA A 1 304 ? -2.531 -23.828 -30.578 1 84.06 304 ALA A C 1
ATOM 2403 O O . ALA A 1 304 ? -2.801 -23.844 -31.781 1 84.06 304 ALA A O 1
ATOM 2404 N N . ALA A 1 305 ? -2.4 -22.812 -29.906 1 80.5 305 ALA A N 1
ATOM 2405 C CA . ALA A 1 305 ? -2.656 -21.516 -30.516 1 80.5 305 ALA A CA 1
ATOM 2406 C C . ALA A 1 305 ? -1.463 -21.047 -31.344 1 80.5 305 ALA A C 1
ATOM 2408 O O . ALA A 1 305 ? -0.315 -21.359 -31.031 1 80.5 305 ALA A O 1
ATOM 2409 N N . MET B 1 1 ? -20.094 -19 18 1 34.59 1 MET B N 1
ATOM 2410 C CA . MET B 1 1 ? -20.5 -17.688 17.484 1 34.59 1 MET B CA 1
ATOM 2411 C C . MET B 1 1 ? -20.031 -17.516 16.047 1 34.59 1 MET B C 1
ATOM 2413 O O . MET B 1 1 ? -18.891 -17.797 15.719 1 34.59 1 MET B O 1
ATOM 2417 N N . ALA B 1 2 ? -20.891 -17.453 15.109 1 51.22 2 ALA B N 1
ATOM 2418 C CA . ALA B 1 2 ? -20.594 -17.5 13.68 1 51.22 2 ALA B CA 1
ATOM 2419 C C . ALA B 1 2 ? -19.531 -16.469 13.297 1 51.22 2 ALA B C 1
ATOM 2421 O O . ALA B 1 2 ? -19.578 -15.328 13.75 1 51.22 2 ALA B O 1
ATOM 2422 N N . HIS B 1 3 ? -18.375 -16.812 12.938 1 80.12 3 HIS B N 1
ATOM 2423 C CA . HIS B 1 3 ? -17.25 -15.961 12.594 1 80.12 3 HIS B CA 1
ATOM 2424 C C . HIS B 1 3 ? -17.656 -14.914 11.547 1 80.12 3 HIS B C 1
ATOM 2426 O O . HIS B 1 3 ? -18.266 -15.25 10.539 1 80.12 3 HIS B O 1
ATOM 2432 N N . LEU B 1 4 ? -17.719 -13.609 11.969 1 87.75 4 LEU B N 1
ATOM 2433 C CA . LEU B 1 4 ? -18.031 -12.523 11.039 1 87.75 4 LEU B CA 1
ATOM 2434 C C . LEU B 1 4 ? -17.125 -12.578 9.812 1 87.75 4 LEU B C 1
ATOM 2436 O O . LEU B 1 4 ? -15.93 -12.852 9.93 1 87.75 4 LEU B O 1
ATOM 2440 N N . PRO B 1 5 ? -17.812 -12.422 8.68 1 89.81 5 PRO B N 1
ATOM 2441 C CA . PRO B 1 5 ? -16.938 -12.289 7.52 1 89.81 5 PRO B CA 1
ATOM 2442 C C . PRO B 1 5 ? -15.859 -11.219 7.707 1 89.81 5 PRO B C 1
ATOM 2444 O O . PRO B 1 5 ? -16.125 -10.172 8.305 1 89.81 5 PRO B O 1
ATOM 2447 N N . PRO B 1 6 ? -14.766 -11.453 7.234 1 93.12 6 PRO B N 1
ATOM 2448 C CA . PRO B 1 6 ? -13.664 -10.516 7.465 1 93.12 6 PRO B CA 1
ATOM 2449 C C . PRO B 1 6 ? -13.844 -9.195 6.719 1 93.12 6 PRO B C 1
ATOM 2451 O O . PRO B 1 6 ? -14.391 -9.18 5.613 1 93.12 6 PRO B O 1
ATOM 2454 N N . LEU B 1 7 ? -13.328 -8.125 7.32 1 96.31 7 LEU B N 1
ATOM 2455 C CA . LEU B 1 7 ? -13.234 -6.836 6.641 1 96.31 7 LEU B CA 1
ATOM 2456 C C . LEU B 1 7 ? -12.047 -6.809 5.688 1 96.31 7 LEU B C 1
ATOM 2458 O O . LEU B 1 7 ? -11.094 -7.578 5.852 1 96.31 7 LEU B O 1
ATOM 2462 N N . GLN B 1 8 ? -12.227 -6 4.691 1 95.62 8 GLN B N 1
ATOM 2463 C CA . GLN B 1 8 ? -11.172 -5.68 3.732 1 95.62 8 GLN B CA 1
ATOM 2464 C C . GLN B 1 8 ? -10.805 -4.199 3.799 1 95.62 8 GLN B C 1
ATOM 2466 O O . GLN B 1 8 ? -11.57 -3.385 4.316 1 95.62 8 GLN B O 1
ATOM 2471 N N . VAL B 1 9 ? -9.586 -3.93 3.311 1 98.06 9 VAL B N 1
ATOM 2472 C CA . VAL B 1 9 ? -9.156 -2.535 3.346 1 98.06 9 VAL B CA 1
ATOM 2473 C C . VAL B 1 9 ? -8.359 -2.207 2.086 1 98.06 9 VAL B C 1
ATOM 2475 O O . VAL B 1 9 ? -7.508 -2.988 1.664 1 98.06 9 VAL B O 1
ATOM 2478 N N . ASP B 1 10 ? -8.695 -1.091 1.47 1 98.19 10 ASP B N 1
ATOM 2479 C CA . ASP B 1 10 ? -8.031 -0.514 0.307 1 98.19 10 ASP B CA 1
ATOM 2480 C C . ASP B 1 10 ? -7.609 0.929 0.574 1 98.19 10 ASP B C 1
ATOM 2482 O O . ASP B 1 10 ? -8.242 1.627 1.372 1 98.19 10 ASP B O 1
ATOM 2486 N N . THR B 1 11 ? -6.551 1.328 -0.069 1 98.5 11 THR B N 1
ATOM 2487 C CA . THR B 1 11 ? -6.137 2.725 0.031 1 98.5 11 THR B CA 1
ATOM 2488 C C . THR B 1 11 ? -6.004 3.35 -1.354 1 98.5 11 THR B C 1
ATOM 2490 O O . THR B 1 11 ? -5.707 2.656 -2.328 1 98.5 11 THR B O 1
ATOM 2493 N N . PHE B 1 12 ? -6.301 4.586 -1.396 1 98.62 12 PHE B N 1
ATOM 2494 C CA . PHE B 1 12 ? -6.129 5.426 -2.576 1 98.62 12 PHE B CA 1
ATOM 2495 C C . PHE B 1 12 ? -5.332 6.68 -2.234 1 98.62 12 PHE B C 1
ATOM 2497 O O . PHE B 1 12 ? -5.754 7.477 -1.394 1 98.62 12 PHE B O 1
ATOM 2504 N N . VAL B 1 13 ? -4.195 6.867 -2.885 1 98.44 13 VAL B N 1
ATOM 2505 C CA . VAL B 1 13 ? -3.383 8.055 -2.641 1 98.44 13 VAL B CA 1
ATOM 2506 C C . VAL B 1 13 ? -3.594 9.062 -3.768 1 98.44 13 VAL B C 1
ATOM 2508 O O . VAL B 1 13 ? -3.148 8.844 -4.898 1 98.44 13 VAL B O 1
ATOM 2511 N N . SER B 1 14 ? -4.312 10.148 -3.463 1 98.5 14 SER B N 1
ATOM 2512 C CA . SER B 1 14 ? -4.387 11.258 -4.406 1 98.5 14 SER B CA 1
ATOM 2513 C C . SER B 1 14 ? -3.012 11.875 -4.645 1 98.5 14 SER B C 1
ATOM 2515 O O . SER B 1 14 ? -2.303 12.211 -3.691 1 98.5 14 SER B O 1
ATOM 2517 N N . PRO B 1 15 ? -2.604 11.984 -5.887 1 97.44 15 PRO B N 1
ATOM 2518 C CA . PRO B 1 15 ? -1.269 12.523 -6.16 1 97.44 15 PRO B CA 1
ATOM 2519 C C . PRO B 1 15 ? -1.139 14 -5.793 1 97.44 15 PRO B C 1
ATOM 2521 O O . PRO B 1 15 ? -2.148 14.68 -5.609 1 97.44 15 PRO B O 1
ATOM 2524 N N . PRO B 1 16 ? 0.117 14.445 -5.676 1 96.88 16 PRO B N 1
ATOM 2525 C CA . PRO B 1 16 ? 0.307 15.883 -5.465 1 96.88 16 PRO B CA 1
ATOM 2526 C C . PRO B 1 16 ? -0.364 16.734 -6.543 1 96.88 16 PRO B C 1
ATOM 2528 O O . PRO B 1 16 ? -0.451 16.312 -7.699 1 96.88 16 PRO B O 1
ATOM 2531 N N . THR B 1 17 ? -0.815 17.906 -6.121 1 96.12 17 THR B N 1
ATOM 2532 C CA . THR B 1 17 ? -1.492 18.797 -7.055 1 96.12 17 THR B CA 1
ATOM 2533 C C . THR B 1 17 ? -0.882 20.188 -7.008 1 96.12 17 THR B C 1
ATOM 2535 O O . THR B 1 17 ? -0.493 20.672 -5.941 1 96.12 17 THR B O 1
ATOM 2538 N N . ARG B 1 18 ? -0.858 20.828 -8.125 1 96.38 18 ARG B N 1
ATOM 2539 C CA . ARG B 1 18 ? -0.344 22.188 -8.195 1 96.38 18 ARG B CA 1
ATOM 2540 C C . ARG B 1 18 ? -1.282 23.172 -7.492 1 96.38 18 ARG B C 1
ATOM 2542 O O . ARG B 1 18 ? -2.504 23.078 -7.625 1 96.38 18 ARG B O 1
ATOM 2549 N N . ILE B 1 19 ? -0.688 24.078 -6.742 1 97.56 19 ILE B N 1
ATOM 2550 C CA . ILE B 1 19 ? -1.491 25.062 -6.012 1 97.56 19 ILE B CA 1
ATOM 2551 C C . ILE B 1 19 ? -0.893 26.453 -6.184 1 97.56 19 ILE B C 1
ATOM 2553 O O . ILE B 1 19 ? 0.248 26.594 -6.629 1 97.56 19 ILE B O 1
ATOM 2557 N N . HIS B 1 20 ? -1.691 27.484 -5.879 1 97.06 20 HIS B N 1
ATOM 2558 C CA . HIS B 1 20 ? -1.258 28.875 -5.91 1 97.06 20 HIS B CA 1
ATOM 2559 C C . HIS B 1 20 ? -0.786 29.344 -4.535 1 97.06 20 HIS B C 1
ATOM 2561 O O . HIS B 1 20 ? -1.598 29.734 -3.699 1 97.06 20 HIS B O 1
ATOM 2567 N N . THR B 1 21 ? 0.505 29.375 -4.324 1 96.56 21 THR B N 1
ATOM 2568 C CA . THR B 1 21 ? 1.04 29.641 -2.992 1 96.56 21 THR B CA 1
ATOM 2569 C C . THR B 1 21 ? 1.496 31.094 -2.879 1 96.56 21 THR B C 1
ATOM 2571 O O . THR B 1 21 ? 1.716 31.594 -1.775 1 96.56 21 THR B O 1
ATOM 2574 N N . GLY B 1 22 ? 1.705 31.797 -4.059 1 94.88 22 GLY B N 1
ATOM 2575 C CA . GLY B 1 22 ? 2.312 33.125 -4.062 1 94.88 22 GLY B CA 1
ATOM 2576 C C . GLY B 1 22 ? 3.828 33.062 -4 1 94.88 22 GLY B C 1
ATOM 2577 O O . GLY B 1 22 ? 4.484 34.125 -4.039 1 94.88 22 GLY B O 1
ATOM 2578 N N . LEU B 1 23 ? 4.383 31.906 -3.9 1 95.62 23 LEU B N 1
ATOM 2579 C CA . LEU B 1 23 ? 5.828 31.75 -3.828 1 95.62 23 LEU B CA 1
ATOM 2580 C C . LEU B 1 23 ? 6.418 31.469 -5.207 1 95.62 23 LEU B C 1
ATOM 2582 O O . LEU B 1 23 ? 5.793 30.797 -6.023 1 95.62 23 LEU B O 1
ATOM 2586 N N . SER B 1 24 ? 7.664 31.953 -5.484 1 94.44 24 SER B N 1
ATOM 2587 C CA . SER B 1 24 ? 8.281 31.859 -6.801 1 94.44 24 SER B CA 1
ATOM 2588 C C . SER B 1 24 ? 8.922 30.484 -7.008 1 94.44 24 SER B C 1
ATOM 2590 O O . SER B 1 24 ? 9.008 30 -8.133 1 94.44 24 SER B O 1
ATOM 2592 N N . ASP B 1 25 ? 9.344 29.844 -5.934 1 95.56 25 ASP B N 1
ATOM 2593 C CA . ASP B 1 25 ? 10 28.547 -6.031 1 95.56 25 ASP B CA 1
ATOM 2594 C C . ASP B 1 25 ? 9.008 27.453 -6.438 1 95.56 25 ASP B C 1
ATOM 2596 O O . ASP B 1 25 ? 8.062 27.156 -5.695 1 95.56 25 ASP B O 1
ATOM 2600 N N . ILE B 1 26 ? 9.242 26.812 -7.5 1 95.44 26 ILE B N 1
ATOM 2601 C CA . ILE B 1 26 ? 8.32 25.828 -8.07 1 95.44 26 ILE B CA 1
ATOM 2602 C C . ILE B 1 26 ? 8.141 24.656 -7.105 1 95.44 26 ILE B C 1
ATOM 2604 O O . ILE B 1 26 ? 7.062 24.078 -7.023 1 95.44 26 ILE B O 1
ATOM 2608 N N . ASN B 1 27 ? 9.117 24.312 -6.301 1 94.62 27 ASN B N 1
ATOM 2609 C CA . ASN B 1 27 ? 9.047 23.203 -5.352 1 94.62 27 ASN B CA 1
ATOM 2610 C C . ASN B 1 27 ? 8.062 23.5 -4.223 1 94.62 27 ASN B C 1
ATOM 2612 O O . ASN B 1 27 ? 7.648 22.594 -3.5 1 94.62 27 ASN B O 1
ATOM 2616 N N . LYS B 1 28 ? 7.691 24.719 -4.133 1 97.69 28 LYS B N 1
ATOM 2617 C CA . LYS B 1 28 ? 6.797 25.141 -3.055 1 97.69 28 LYS B CA 1
ATOM 2618 C C . LYS B 1 28 ? 5.406 25.469 -3.59 1 97.69 28 LYS B C 1
ATOM 2620 O O . LYS B 1 28 ? 4.633 26.172 -2.943 1 97.69 28 LYS B O 1
ATOM 2625 N N . GLN B 1 29 ? 5.086 24.953 -4.797 1 97.81 29 GLN B N 1
ATOM 2626 C CA . GLN B 1 29 ? 3.805 25.25 -5.426 1 97.81 29 GLN B CA 1
ATOM 2627 C C . GLN B 1 29 ? 2.963 23.984 -5.578 1 97.81 29 GLN B C 1
ATOM 2629 O O . GLN B 1 29 ? 2.256 23.828 -6.574 1 97.81 29 GLN B O 1
ATOM 2634 N N . TRP B 1 30 ? 3.135 23.094 -4.562 1 97.44 30 TRP B N 1
ATOM 2635 C CA . TRP B 1 30 ? 2.422 21.828 -4.613 1 97.44 30 TRP B CA 1
ATOM 2636 C C . TRP B 1 30 ? 1.726 21.531 -3.285 1 97.44 30 TRP B C 1
ATOM 2638 O O . TRP B 1 30 ? 2.236 21.891 -2.221 1 97.44 30 TRP B O 1
ATOM 2648 N N . TRP B 1 31 ? 0.56 20.922 -3.434 1 97.94 31 TRP B N 1
ATOM 2649 C CA . TRP B 1 31 ? -0.069 20.297 -2.273 1 97.94 31 TRP B CA 1
ATOM 2650 C C . TRP B 1 31 ? 0.297 18.828 -2.184 1 97.94 31 TRP B C 1
ATOM 2652 O O . TRP B 1 31 ? 0.356 18.125 -3.201 1 97.94 31 TRP B O 1
ATOM 2662 N N . GLN B 1 32 ? 0.547 18.344 -1.107 1 97.81 32 GLN B N 1
ATOM 2663 C CA . GLN B 1 32 ? 1.093 17.016 -0.846 1 97.81 32 GLN B CA 1
ATOM 2664 C C . GLN B 1 32 ? 0.055 15.938 -1.12 1 97.81 32 GLN B C 1
ATOM 2666 O O . GLN B 1 32 ? -1.143 16.219 -1.191 1 97.81 32 GLN B O 1
ATOM 2671 N N . PRO B 1 33 ? 0.555 14.633 -1.267 1 98.25 33 PRO B N 1
ATOM 2672 C CA . PRO B 1 33 ? -0.37 13.508 -1.452 1 98.25 33 PRO B CA 1
ATOM 2673 C C . PRO B 1 33 ? -1.28 13.289 -0.246 1 98.25 33 PRO B C 1
ATOM 2675 O O . PRO B 1 33 ? -0.903 13.609 0.884 1 98.25 33 PRO B O 1
ATOM 2678 N N . GLU B 1 34 ? -2.463 12.75 -0.56 1 98.31 34 GLU B N 1
ATOM 2679 C CA . GLU B 1 34 ? -3.449 12.461 0.477 1 98.31 34 GLU B CA 1
ATOM 2680 C C . GLU B 1 34 ? -4.008 11.047 0.333 1 98.31 34 GLU B C 1
ATOM 2682 O O . GLU B 1 34 ? -4.457 10.664 -0.747 1 98.31 34 GLU B O 1
ATOM 2687 N N . THR B 1 35 ? -4.027 10.336 1.423 1 98.75 35 THR B N 1
ATOM 2688 C CA . THR B 1 35 ? -4.496 8.953 1.399 1 98.75 35 THR B CA 1
ATOM 2689 C C . THR B 1 35 ? -5.941 8.867 1.882 1 98.75 35 THR B C 1
ATOM 2691 O O . THR B 1 35 ? -6.281 9.406 2.936 1 98.75 35 THR B O 1
ATOM 2694 N N . SER B 1 36 ? -6.762 8.281 1.098 1 98.88 36 SER B N 1
ATOM 2695 C CA . SER B 1 36 ? -8.094 7.836 1.504 1 98.88 36 SER B CA 1
ATOM 2696 C C . SER B 1 36 ? -8.125 6.328 1.729 1 98.88 36 SER B C 1
ATOM 2698 O O . SER B 1 36 ? -7.551 5.566 0.952 1 98.88 36 SER B O 1
ATOM 2700 N N . THR B 1 37 ? -8.703 5.902 2.818 1 98.94 37 THR B N 1
ATOM 2701 C CA . THR B 1 37 ? -8.773 4.492 3.176 1 98.94 37 THR B CA 1
ATOM 2702 C C . THR B 1 37 ? -10.211 3.984 3.104 1 98.94 37 THR B C 1
ATOM 2704 O O . THR B 1 37 ? -11.109 4.566 3.711 1 98.94 37 THR B O 1
ATOM 2707 N N . LEU B 1 38 ? -10.453 2.963 2.33 1 98.88 38 LEU B N 1
ATOM 2708 C CA . LEU B 1 38 ? -11.758 2.318 2.217 1 98.88 38 LEU B CA 1
ATOM 2709 C C . LEU B 1 38 ? -11.766 0.984 2.955 1 98.88 38 LEU B C 1
ATOM 2711 O O . LEU B 1 38 ? -11.039 0.059 2.586 1 98.88 38 LEU B O 1
ATOM 2715 N N . ILE B 1 39 ? -12.523 0.912 4.039 1 98.81 39 ILE B N 1
ATOM 2716 C CA . ILE B 1 39 ? -12.75 -0.32 4.785 1 98.81 39 ILE B CA 1
ATOM 2717 C C . ILE B 1 39 ? -14.133 -0.886 4.438 1 98.81 39 ILE B C 1
ATOM 2719 O O . ILE B 1 39 ? -15.125 -0.161 4.453 1 98.81 39 ILE B O 1
ATOM 2723 N N . HIS B 1 40 ? -14.195 -2.176 4.105 1 98.25 40 HIS B N 1
ATOM 2724 C CA . HIS B 1 40 ? -15.492 -2.666 3.658 1 98.25 40 HIS B CA 1
ATOM 2725 C C . HIS B 1 40 ? -15.695 -4.125 4.059 1 98.25 40 HIS B C 1
ATOM 2727 O O . HIS B 1 40 ? -14.742 -4.906 4.082 1 98.25 40 HIS B O 1
ATOM 2733 N N . GLY B 1 41 ? -16.891 -4.422 4.473 1 96.75 41 GLY B N 1
ATOM 2734 C CA . GLY B 1 41 ? -17.344 -5.777 4.738 1 96.75 41 GLY B CA 1
ATOM 2735 C C . GLY B 1 41 ? -18.141 -6.367 3.592 1 96.75 41 GLY B C 1
ATOM 2736 O O . GLY B 1 41 ? -17.969 -5.984 2.436 1 96.75 41 GLY B O 1
ATOM 2737 N N . PRO B 1 42 ? -18.969 -7.34 3.898 1 95.25 42 PRO B N 1
ATOM 2738 C CA . PRO B 1 42 ? -19.719 -8 2.822 1 95.25 42 PRO B CA 1
ATOM 2739 C C . PRO B 1 42 ? -20.781 -7.105 2.203 1 95.25 42 PRO B C 1
ATOM 2741 O O . PRO B 1 42 ? -21.109 -7.258 1.023 1 95.25 42 PRO B O 1
ATOM 2744 N N . ASN B 1 43 ? -21.281 -6.062 2.986 1 97.38 43 ASN B N 1
ATOM 2745 C CA . ASN B 1 43 ? -22.422 -5.316 2.471 1 97.38 43 ASN B CA 1
ATOM 2746 C C . ASN B 1 43 ? -22.141 -3.814 2.438 1 97.38 43 ASN B C 1
ATOM 2748 O O . ASN B 1 43 ? -22.672 -3.098 1.587 1 97.38 43 ASN B O 1
ATOM 2752 N N . ASN B 1 44 ? -21.391 -3.367 3.383 1 98.56 44 ASN B N 1
ATOM 2753 C CA . ASN B 1 44 ? -21.219 -1.929 3.564 1 98.56 44 ASN B CA 1
ATOM 2754 C C . ASN B 1 44 ? -19.75 -1.543 3.645 1 98.56 44 ASN B C 1
ATOM 2756 O O . ASN B 1 44 ? -18.891 -2.396 3.879 1 98.56 44 ASN B O 1
ATOM 2760 N N . ALA B 1 45 ? -19.5 -0.238 3.416 1 98.88 45 ALA B N 1
ATOM 2761 C CA . ALA B 1 45 ? -18.141 0.298 3.471 1 98.88 45 ALA B CA 1
ATOM 2762 C C . ALA B 1 45 ? -18.109 1.639 4.199 1 98.88 45 ALA B C 1
ATOM 2764 O O . ALA B 1 45 ? -19.141 2.301 4.34 1 98.88 45 ALA B O 1
ATOM 2765 N N . VAL B 1 46 ? -16.969 2.004 4.715 1 98.94 46 VAL B N 1
ATOM 2766 C CA . VAL B 1 46 ? -16.656 3.328 5.246 1 98.94 46 VAL B CA 1
ATOM 2767 C C . VAL B 1 46 ? -15.406 3.879 4.582 1 98.94 46 VAL B C 1
ATOM 2769 O O . VAL B 1 46 ? -14.406 3.166 4.438 1 98.94 46 VAL B O 1
ATOM 2772 N N . LEU B 1 47 ? -15.477 5.117 4.07 1 98.94 47 LEU B N 1
ATOM 2773 C CA . LEU B 1 47 ? -14.328 5.836 3.52 1 98.94 47 LEU B CA 1
ATOM 2774 C C . LEU B 1 47 ? -13.766 6.824 4.535 1 98.94 47 LEU B C 1
ATOM 2776 O O . LEU B 1 47 ? -14.508 7.637 5.094 1 98.94 47 LEU B O 1
ATOM 2780 N N . CYS B 1 48 ? -12.484 6.73 4.762 1 98.94 48 CYS B N 1
ATOM 2781 C CA . CYS B 1 48 ? -11.82 7.691 5.637 1 98.94 48 CYS B CA 1
ATOM 2782 C C . CYS B 1 48 ? -11.156 8.797 4.828 1 98.94 48 CYS B C 1
ATOM 2784 O O . CYS B 1 48 ? -10.336 8.516 3.947 1 98.94 48 CYS B O 1
ATOM 2786 N N . ASP B 1 49 ? -11.562 10.039 5.07 1 98.88 49 ASP B N 1
ATOM 2787 C CA . ASP B 1 49 ? -10.844 11.258 4.703 1 98.88 49 ASP B CA 1
ATOM 2788 C C . ASP B 1 49 ? -10.852 11.461 3.189 1 98.88 49 ASP B C 1
ATOM 2790 O O . ASP B 1 49 ? -9.82 11.281 2.529 1 98.88 49 ASP B O 1
ATOM 2794 N N . PRO B 1 50 ? -11.938 11.945 2.627 1 98.5 50 PRO B N 1
ATOM 2795 C CA . PRO B 1 50 ? -11.875 12.391 1.232 1 98.5 50 PRO B CA 1
ATOM 2796 C C . PRO B 1 50 ? -10.938 13.586 1.032 1 98.5 50 PRO B C 1
ATOM 2798 O O . PRO B 1 50 ? -10.789 14.414 1.934 1 98.5 50 PRO B O 1
ATOM 2801 N N . PRO B 1 51 ? -10.359 13.656 -0.157 1 98.25 51 PRO B N 1
ATOM 2802 C CA . PRO B 1 51 ? -9.398 14.734 -0.394 1 98.25 51 PRO B CA 1
ATOM 2803 C C . PRO B 1 51 ? -10.07 16.078 -0.644 1 98.25 51 PRO B C 1
ATOM 2805 O O . PRO B 1 51 ? -11.234 16.266 -0.278 1 98.25 51 PRO B O 1
ATOM 2808 N N . ILE B 1 52 ? -9.43 16.984 -1.306 1 98.12 52 ILE B N 1
ATOM 2809 C CA . ILE B 1 52 ? -9.734 18.406 -1.207 1 98.12 52 ILE B CA 1
ATOM 2810 C C . ILE B 1 52 ? -10.656 18.828 -2.354 1 98.12 52 ILE B C 1
ATOM 2812 O O . ILE B 1 52 ? -11.773 19.297 -2.123 1 98.12 52 ILE B O 1
ATOM 2816 N N . THR B 1 53 ? -10.258 18.594 -3.596 1 98.44 53 THR B N 1
ATOM 2817 C CA . THR B 1 53 ? -10.898 19.281 -4.719 1 98.44 53 THR B CA 1
ATOM 2818 C C . THR B 1 53 ? -12.023 18.422 -5.301 1 98.44 53 THR B C 1
ATOM 2820 O O . THR B 1 53 ? -12.055 17.203 -5.102 1 98.44 53 THR B O 1
ATOM 2823 N N . ILE B 1 54 ? -12.82 19.047 -6.02 1 98.44 54 ILE B N 1
ATOM 2824 C CA . ILE B 1 54 ? -13.898 18.391 -6.742 1 98.44 54 ILE B CA 1
ATOM 2825 C C . ILE B 1 54 ? -13.32 17.344 -7.695 1 98.44 54 ILE B C 1
ATOM 2827 O O . ILE B 1 54 ? -13.805 16.219 -7.742 1 98.44 54 ILE B O 1
ATOM 2831 N N . GLN B 1 55 ? -12.297 17.719 -8.391 1 98.31 55 GLN B N 1
ATOM 2832 C CA . GLN B 1 55 ? -11.688 16.797 -9.359 1 98.31 55 GLN B CA 1
ATOM 2833 C C . GLN B 1 55 ? -11.094 15.578 -8.656 1 98.31 55 GLN B C 1
ATOM 2835 O O . GLN B 1 55 ? -11.297 14.445 -9.102 1 98.31 55 GLN B O 1
ATOM 2840 N N . GLN B 1 56 ? -10.328 15.812 -7.629 1 98.38 56 GLN B N 1
ATOM 2841 C CA . GLN B 1 56 ? -9.742 14.703 -6.879 1 98.38 56 GLN B CA 1
ATOM 2842 C C . GLN B 1 56 ? -10.828 13.758 -6.363 1 98.38 56 GLN B C 1
ATOM 2844 O O . GLN B 1 56 ? -10.68 12.539 -6.426 1 98.38 56 GLN B O 1
ATOM 2849 N N . CYS B 1 57 ? -11.883 14.32 -5.895 1 98.56 57 CYS B N 1
ATOM 2850 C CA . CYS B 1 57 ? -12.922 13.492 -5.293 1 98.56 57 CYS B CA 1
ATOM 2851 C C . CYS B 1 57 ? -13.773 12.828 -6.363 1 98.56 57 CYS B C 1
ATOM 2853 O O . CYS B 1 57 ? -14.414 11.805 -6.109 1 98.56 57 CYS B O 1
ATOM 2855 N N . THR B 1 58 ? -13.852 13.422 -7.551 1 98.75 58 THR B N 1
ATOM 2856 C CA . THR B 1 58 ? -14.508 12.742 -8.664 1 98.75 58 THR B CA 1
ATOM 2857 C C . THR B 1 58 ? -13.75 11.469 -9.031 1 98.75 58 THR B C 1
ATOM 2859 O O . THR B 1 58 ? -14.367 10.414 -9.211 1 98.75 58 THR B O 1
ATOM 2862 N N . VAL B 1 59 ? -12.469 11.602 -9.094 1 98.75 59 VAL B N 1
ATOM 2863 C CA . VAL B 1 59 ? -11.625 10.445 -9.383 1 98.75 59 VAL B CA 1
ATOM 2864 C C . VAL B 1 59 ? -11.758 9.414 -8.266 1 98.75 59 VAL B C 1
ATOM 2866 O O . VAL B 1 59 ? -11.891 8.219 -8.531 1 98.75 59 VAL B O 1
ATOM 2869 N N . LEU B 1 60 ? -11.734 9.875 -7.059 1 98.81 60 LEU B N 1
ATOM 2870 C CA . LEU B 1 60 ? -11.891 8.984 -5.914 1 98.81 60 LEU B CA 1
ATOM 2871 C C . LEU B 1 60 ? -13.242 8.273 -5.957 1 98.81 60 LEU B C 1
ATOM 2873 O O . LEU B 1 60 ? -13.328 7.078 -5.66 1 98.81 60 LEU B O 1
ATOM 2877 N N . ALA B 1 61 ? -14.273 8.984 -6.281 1 98.88 61 ALA B N 1
ATOM 2878 C CA . ALA B 1 61 ? -15.609 8.414 -6.352 1 98.88 61 ALA B CA 1
ATOM 2879 C C . ALA B 1 61 ? -15.672 7.27 -7.355 1 98.88 61 ALA B C 1
ATOM 2881 O O . ALA B 1 61 ? -16.281 6.23 -7.09 1 98.88 61 ALA B O 1
ATOM 2882 N N . ASP B 1 62 ? -15.094 7.484 -8.5 1 98.81 62 ASP B N 1
ATOM 2883 C CA . ASP B 1 62 ? -15.016 6.422 -9.5 1 98.81 62 ASP B CA 1
ATOM 2884 C C . ASP B 1 62 ? -14.289 5.195 -8.938 1 98.81 62 ASP B C 1
ATOM 2886 O O . ASP B 1 62 ? -14.734 4.062 -9.148 1 98.81 62 ASP B O 1
ATOM 2890 N N . TRP B 1 63 ? -13.234 5.434 -8.273 1 98.69 63 TRP B N 1
ATOM 2891 C CA . TRP B 1 63 ? -12.453 4.359 -7.676 1 98.69 63 TRP B CA 1
ATOM 2892 C C . TRP B 1 63 ? -13.266 3.611 -6.629 1 98.69 63 TRP B C 1
ATOM 2894 O O . TRP B 1 63 ? -13.336 2.381 -6.648 1 98.69 63 TRP B O 1
ATOM 2904 N N . ILE B 1 64 ? -13.922 4.328 -5.734 1 98.81 64 ILE B N 1
ATOM 2905 C CA . ILE B 1 64 ? -14.758 3.713 -4.707 1 98.81 64 ILE B CA 1
ATOM 2906 C C . ILE B 1 64 ? -15.812 2.822 -5.363 1 98.81 64 ILE B C 1
ATOM 2908 O O . ILE B 1 64 ? -15.992 1.668 -4.969 1 98.81 64 ILE B O 1
ATOM 2912 N N . ASP B 1 65 ? -16.438 3.396 -6.34 1 98.44 65 ASP B N 1
ATOM 2913 C CA . ASP B 1 65 ? -17.484 2.662 -7.043 1 98.44 65 ASP B CA 1
ATOM 2914 C C . ASP B 1 65 ? -16.953 1.356 -7.625 1 98.44 65 ASP B C 1
ATOM 2916 O O . ASP B 1 65 ? -17.609 0.319 -7.555 1 98.44 65 ASP B O 1
ATOM 2920 N N . SER B 1 66 ? -15.805 1.43 -8.133 1 98 66 SER B N 1
ATOM 2921 C CA . SER B 1 66 ? -15.188 0.246 -8.727 1 98 66 SER B CA 1
ATOM 2922 C C . SER B 1 66 ? -14.906 -0.819 -7.672 1 98 66 SER B C 1
ATOM 2924 O O . SER B 1 66 ? -15.078 -2.012 -7.93 1 98 66 SER B O 1
ATOM 2926 N N . ILE B 1 67 ? -14.469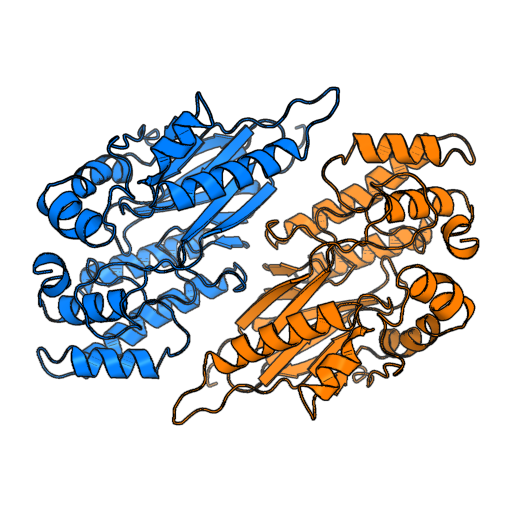 -0.469 -6.512 1 98 67 ILE B N 1
ATOM 2927 C CA . ILE B 1 67 ? -14.18 -1.421 -5.445 1 98 67 ILE B CA 1
ATOM 2928 C C . ILE B 1 67 ? -15.484 -2.025 -4.926 1 98 67 ILE B C 1
ATOM 2930 O O . ILE B 1 67 ? -15.57 -3.236 -4.711 1 98 67 ILE B O 1
ATOM 2934 N N . LEU B 1 68 ? -16.453 -1.189 -4.762 1 97.81 68 LEU B N 1
ATOM 2935 C CA . LEU B 1 68 ? -17.734 -1.64 -4.227 1 97.81 68 LEU B CA 1
ATOM 2936 C C . LEU B 1 68 ? -18.406 -2.631 -5.176 1 97.81 68 LEU B C 1
ATOM 2938 O O . LEU B 1 68 ? -19.172 -3.496 -4.738 1 97.81 68 LEU B O 1
ATOM 2942 N N . ALA B 1 69 ? -18.078 -2.535 -6.422 1 97.06 69 ALA B N 1
ATOM 2943 C CA . ALA B 1 69 ? -18.719 -3.359 -7.445 1 97.06 69 ALA B CA 1
ATOM 2944 C C . ALA B 1 69 ? -18 -4.703 -7.586 1 97.06 69 ALA B C 1
ATOM 2946 O O . ALA B 1 69 ? -18.547 -5.641 -8.172 1 97.06 69 ALA B O 1
ATOM 2947 N N . LEU B 1 70 ? -16.828 -4.863 -7.074 1 94.81 70 LEU B N 1
ATOM 2948 C CA . LEU B 1 70 ? -15.977 -6.02 -7.305 1 94.81 70 LEU B CA 1
ATOM 2949 C C . LEU B 1 70 ? -16.641 -7.301 -6.812 1 94.81 70 LEU B C 1
ATOM 2951 O O . LEU B 1 70 ? -16.391 -8.383 -7.352 1 94.81 70 LEU B O 1
ATOM 2955 N N . TYR B 1 71 ? -17.5 -7.219 -5.789 1 91.94 71 TYR B N 1
ATOM 2956 C CA . TYR B 1 71 ? -18.016 -8.406 -5.121 1 91.94 71 TYR B CA 1
ATOM 2957 C C . TYR B 1 71 ? -19.438 -8.711 -5.566 1 91.94 71 TYR B C 1
ATOM 2959 O O . TYR B 1 71 ? -20.062 -9.648 -5.066 1 91.94 71 TYR B O 1
ATOM 2967 N N . ALA B 1 72 ? -19.953 -7.859 -6.449 1 93.69 72 ALA B N 1
ATOM 2968 C CA . ALA B 1 72 ? -21.328 -8.023 -6.91 1 93.69 72 ALA B CA 1
ATOM 2969 C C . ALA B 1 72 ? -21.469 -9.258 -7.793 1 93.69 72 ALA B C 1
ATOM 2971 O O . ALA B 1 72 ? -20.578 -9.555 -8.602 1 93.69 72 ALA B O 1
ATOM 2972 N N . THR B 1 73 ? -22.438 -9.992 -7.539 1 91.81 73 THR B N 1
ATOM 2973 C CA . THR B 1 73 ? -22.844 -11.117 -8.367 1 91.81 73 THR B CA 1
ATOM 2974 C C . THR B 1 73 ? -24.328 -11 -8.758 1 91.81 73 THR B C 1
ATOM 2976 O O . THR B 1 73 ? -24.938 -9.945 -8.57 1 91.81 73 THR B O 1
ATOM 2979 N N . SER B 1 74 ? -24.812 -12.117 -9.383 1 88.94 74 SER B N 1
ATOM 2980 C CA . SER B 1 74 ? -26.219 -12.133 -9.742 1 88.94 74 SER B CA 1
ATOM 2981 C C . SER B 1 74 ? -27.109 -12.148 -8.5 1 88.94 74 SER B C 1
ATOM 2983 O O . SER B 1 74 ? -28.234 -11.641 -8.523 1 88.94 74 SER B O 1
ATOM 2985 N N . THR B 1 75 ? -26.562 -12.578 -7.371 1 90.12 75 THR B N 1
ATOM 2986 C CA . THR B 1 75 ? -27.375 -12.734 -6.172 1 90.12 75 THR B CA 1
ATOM 2987 C C . THR B 1 75 ? -26.891 -11.797 -5.066 1 90.12 75 THR B C 1
ATOM 2989 O O . THR B 1 75 ? -27.484 -11.742 -3.99 1 90.12 75 THR B O 1
ATOM 2992 N N . ARG B 1 76 ? -25.828 -11.102 -5.32 1 91.38 76 ARG B N 1
ATOM 2993 C CA . ARG B 1 76 ? -25.281 -10.172 -4.336 1 91.38 76 ARG B CA 1
ATOM 2994 C C . ARG B 1 76 ? -25.094 -8.789 -4.941 1 91.38 76 ARG B C 1
ATOM 2996 O O . ARG B 1 76 ? -24.234 -8.602 -5.816 1 91.38 76 ARG B O 1
ATOM 3003 N N . PRO B 1 77 ? -25.812 -7.805 -4.441 1 94.62 77 PRO B N 1
ATOM 3004 C CA . PRO B 1 77 ? -25.641 -6.461 -4.988 1 94.62 77 PRO B CA 1
ATOM 3005 C C . PRO B 1 77 ? -24.281 -5.852 -4.617 1 94.62 77 PRO B C 1
ATOM 3007 O O . PRO B 1 77 ? -23.594 -6.371 -3.742 1 94.62 77 PRO B O 1
ATOM 3010 N N . LYS B 1 78 ? -23.984 -4.828 -5.297 1 95.81 78 LYS B N 1
ATOM 3011 C CA . LYS B 1 78 ? -22.781 -4.078 -4.969 1 95.81 78 LYS B CA 1
ATOM 3012 C C . LYS B 1 78 ? -22.828 -3.547 -3.537 1 95.81 78 LYS B C 1
ATOM 3014 O O . LYS B 1 78 ? -23.906 -3.271 -3.014 1 95.81 78 LYS B O 1
ATOM 3019 N N . LYS B 1 79 ? -21.688 -3.391 -2.891 1 98 79 LYS B N 1
ATOM 3020 C CA . LYS B 1 79 ? -21.609 -2.883 -1.523 1 98 79 LYS B CA 1
ATOM 3021 C C . LYS B 1 79 ? -22.078 -1.433 -1.449 1 98 79 LYS B C 1
ATOM 3023 O O . LYS B 1 79 ? -22.016 -0.706 -2.443 1 98 79 LYS B O 1
ATOM 3028 N N . ASN B 1 80 ? -22.5 -1.046 -0.314 1 98.31 80 ASN B N 1
ATOM 3029 C CA . ASN B 1 80 ? -22.984 0.305 -0.049 1 98.31 80 ASN B CA 1
ATOM 3030 C C . ASN B 1 80 ? -21.953 1.128 0.717 1 98.31 80 ASN B C 1
ATOM 3032 O O . ASN B 1 80 ? -21.375 0.65 1.692 1 98.31 80 ASN B O 1
ATOM 3036 N N . LEU B 1 81 ? -21.703 2.312 0.238 1 98.81 81 LEU B N 1
ATOM 3037 C CA . LEU B 1 81 ? -20.922 3.232 1.06 1 98.81 81 LEU B CA 1
ATOM 3038 C C . LEU B 1 81 ? -21.781 3.828 2.17 1 98.81 81 LEU B C 1
ATOM 3040 O O . LEU B 1 81 ? -22.562 4.758 1.934 1 98.81 81 LEU B O 1
ATOM 3044 N N . GLN B 1 82 ? -21.547 3.4 3.342 1 98.81 82 GLN B N 1
ATOM 3045 C CA . GLN B 1 82 ? -22.422 3.73 4.461 1 98.81 82 GLN B CA 1
ATOM 3046 C C . GLN B 1 82 ? -21.953 4.988 5.18 1 98.81 82 GLN B C 1
ATOM 3048 O O . GLN B 1 82 ? -22.766 5.809 5.613 1 98.81 82 GLN B O 1
ATOM 3053 N N . PHE B 1 83 ? -20.609 5.102 5.301 1 98.94 83 PHE B N 1
ATOM 3054 C CA . PHE B 1 83 ? -20.078 6.203 6.09 1 98.94 83 PHE B CA 1
ATOM 3055 C C . PHE B 1 83 ? -18.891 6.844 5.379 1 98.94 83 PHE B C 1
ATOM 3057 O O . PHE B 1 83 ? -18.188 6.184 4.613 1 98.94 83 PHE B O 1
ATOM 3064 N N . ILE B 1 84 ? -18.766 8.086 5.59 1 98.94 84 ILE B N 1
ATOM 3065 C CA . ILE B 1 84 ? -17.516 8.805 5.461 1 98.94 84 ILE B CA 1
ATOM 3066 C C . ILE B 1 84 ? -17.016 9.242 6.84 1 98.94 84 ILE B C 1
ATOM 3068 O O . ILE B 1 84 ? -17.719 9.945 7.562 1 98.94 84 ILE B O 1
ATOM 3072 N N . PHE B 1 85 ? -15.898 8.75 7.293 1 98.94 85 PHE B N 1
ATOM 3073 C CA . PHE B 1 85 ? -15.32 9.102 8.586 1 98.94 85 PHE B CA 1
ATOM 3074 C C . PHE B 1 85 ? -14.234 10.164 8.43 1 98.94 85 PHE B C 1
ATOM 3076 O O . PHE B 1 85 ? -13.305 9.992 7.637 1 98.94 85 PHE B O 1
ATOM 3083 N N . ILE B 1 86 ? -14.305 11.242 9.156 1 98.94 86 ILE B N 1
ATOM 3084 C CA . ILE B 1 86 ? -13.32 12.32 9.133 1 98.94 86 ILE B CA 1
ATOM 3085 C C . ILE B 1 86 ? -12.414 12.211 10.359 1 98.94 86 ILE B C 1
ATOM 3087 O O . ILE B 1 86 ? -12.875 12.32 11.492 1 98.94 86 ILE B O 1
ATOM 3091 N N . THR B 1 87 ? -11.172 12.094 10.133 1 98.88 87 THR B N 1
ATOM 3092 C CA . THR B 1 87 ? -10.234 11.844 11.227 1 98.88 87 THR B CA 1
ATOM 3093 C C . THR B 1 87 ? -9.961 13.125 12.008 1 98.88 87 THR B C 1
ATOM 3095 O O . THR B 1 87 ? -9.758 13.094 13.219 1 98.88 87 THR B O 1
ATOM 3098 N N . HIS B 1 88 ? -9.891 14.289 11.242 1 98.81 88 HIS B N 1
ATOM 3099 C CA . HIS B 1 88 ? -9.555 15.523 11.938 1 98.81 88 HIS B CA 1
ATOM 3100 C C . HIS B 1 88 ? -10.023 16.75 11.164 1 98.81 88 HIS B C 1
ATOM 3102 O O . HIS B 1 88 ? -10.406 16.641 9.992 1 98.81 88 HIS B O 1
ATOM 3108 N N . ALA B 1 89 ? -9.953 17.906 11.805 1 98.31 89 ALA B N 1
ATOM 3109 C CA . ALA B 1 89 ? -10.625 19.094 11.281 1 98.31 89 ALA B CA 1
ATOM 3110 C C . ALA B 1 89 ? -9.68 19.922 10.406 1 98.31 89 ALA B C 1
ATOM 3112 O O . ALA B 1 89 ? -9.578 21.141 10.57 1 98.31 89 ALA B O 1
ATOM 3113 N N . HIS B 1 90 ? -8.938 19.297 9.523 1 98.31 90 HIS B N 1
ATOM 3114 C CA . HIS B 1 90 ? -8.297 19.953 8.398 1 98.31 90 HIS B CA 1
ATOM 3115 C C . HIS B 1 90 ? -9.102 19.781 7.113 1 98.31 90 HIS B C 1
ATOM 3117 O O . HIS B 1 90 ? -9.539 18.672 6.805 1 98.31 90 HIS B O 1
ATOM 3123 N N . GLY B 1 91 ? -9.242 20.844 6.406 1 98.25 91 GLY B N 1
ATOM 3124 C CA . GLY B 1 91 ? -10.117 20.875 5.242 1 98.25 91 GLY B CA 1
ATOM 3125 C C . GLY B 1 91 ? -9.688 19.891 4.156 1 98.25 91 GLY B C 1
ATOM 3126 O O . GLY B 1 91 ? -10.531 19.375 3.424 1 98.25 91 GLY B O 1
ATOM 3127 N N . ASP B 1 92 ? -8.43 19.625 4.016 1 98.25 92 ASP B N 1
ATOM 3128 C CA . ASP B 1 92 ? -7.949 18.75 2.945 1 98.25 92 ASP B CA 1
ATOM 3129 C C . ASP B 1 92 ? -8.352 17.297 3.203 1 98.25 92 ASP B C 1
ATOM 3131 O O . ASP B 1 92 ? -8.086 16.422 2.381 1 98.25 92 ASP B O 1
ATOM 3135 N N . HIS B 1 93 ? -9.078 17.031 4.301 1 98.5 93 HIS B N 1
ATOM 3136 C CA . HIS B 1 93 ? -9.523 15.672 4.578 1 98.5 93 HIS B CA 1
ATOM 3137 C C . HIS B 1 93 ? -11.047 15.57 4.555 1 98.5 93 HIS B C 1
ATOM 3139 O O . HIS B 1 93 ? -11.609 14.531 4.898 1 98.5 93 HIS B O 1
ATOM 3145 N N . PHE B 1 94 ? -11.734 16.688 4.141 1 98.69 94 PHE B N 1
ATOM 3146 C CA . PHE B 1 94 ? -13.18 16.5 4.086 1 98.69 94 PHE B CA 1
ATOM 3147 C C . PHE B 1 94 ? -13.805 17.469 3.082 1 98.69 94 PHE B C 1
ATOM 3149 O O . PHE B 1 94 ? -14.992 17.359 2.777 1 98.69 94 PHE B O 1
ATOM 3156 N N . PHE B 1 95 ? -13.078 18.422 2.49 1 98.62 95 PHE B N 1
ATOM 3157 C CA . PHE B 1 95 ? -13.68 19.422 1.611 1 98.62 95 PHE B CA 1
ATOM 3158 C C . PHE B 1 95 ? -14.359 18.766 0.421 1 98.62 95 PHE B C 1
ATOM 3160 O O . PHE B 1 95 ? -15.352 19.266 -0.098 1 98.62 95 PHE B O 1
ATOM 3167 N N . GLY B 1 96 ? -13.852 17.656 0.014 1 98.44 96 GLY B N 1
ATOM 3168 C CA . GLY B 1 96 ? -14.398 16.984 -1.156 1 98.44 96 GLY B CA 1
ATOM 3169 C C . GLY B 1 96 ? -15.586 16.109 -0.836 1 98.44 96 GLY B C 1
ATOM 3170 O O . GLY B 1 96 ? -16.219 15.555 -1.74 1 98.44 96 GLY B O 1
ATOM 3171 N N . ALA B 1 97 ? -15.992 15.938 0.408 1 98.69 97 ALA B N 1
ATOM 3172 C CA . ALA B 1 97 ? -17.016 14.992 0.862 1 98.69 97 ALA B CA 1
ATOM 3173 C C . ALA B 1 97 ? -18.328 15.227 0.135 1 98.69 97 ALA B C 1
ATOM 3175 O O . ALA B 1 97 ? -19.047 14.273 -0.184 1 98.69 97 ALA B O 1
ATOM 3176 N N . PRO B 1 98 ? -18.688 16.469 -0.17 1 98.19 98 PRO B N 1
ATOM 3177 C CA . PRO B 1 98 ? -19.969 16.688 -0.855 1 98.19 98 PRO B CA 1
ATOM 3178 C C . PRO B 1 98 ? -20.047 15.992 -2.207 1 98.19 98 PRO B C 1
ATOM 3180 O O . PRO B 1 98 ? -21.125 15.562 -2.627 1 98.19 98 PRO B O 1
ATOM 3183 N N . VAL B 1 99 ? -18.922 15.906 -2.924 1 98.44 99 VAL B N 1
ATOM 3184 C CA . VAL B 1 99 ? -18.891 15.18 -4.191 1 98.44 99 VAL B CA 1
ATOM 3185 C C . VAL B 1 99 ? -19.281 13.719 -3.965 1 98.44 99 VAL B C 1
ATOM 3187 O O . VAL B 1 99 ? -20.047 13.148 -4.742 1 98.44 99 VAL B O 1
ATOM 3190 N N . LEU B 1 100 ? -18.766 13.133 -2.883 1 98.69 100 LEU B N 1
ATOM 3191 C CA . LEU B 1 100 ? -19.078 11.742 -2.562 1 98.69 100 LEU B CA 1
ATOM 3192 C C . LEU B 1 100 ? -20.531 11.586 -2.135 1 98.69 100 LEU B C 1
ATOM 3194 O O . LEU B 1 100 ? -21.172 10.586 -2.459 1 98.69 100 LEU B O 1
ATOM 3198 N N . GLN B 1 101 ? -21.016 12.555 -1.39 1 98.12 101 GLN B N 1
ATOM 3199 C CA . GLN B 1 101 ? -22.422 12.508 -0.994 1 98.12 101 GLN B CA 1
ATOM 3200 C C . GLN B 1 101 ? -23.344 12.516 -2.215 1 98.12 101 GLN B C 1
ATOM 3202 O O . GLN B 1 101 ? -24.391 11.859 -2.217 1 98.12 101 GLN B O 1
ATOM 3207 N N . SER B 1 102 ? -22.984 13.289 -3.191 1 97.88 102 SER B N 1
ATOM 3208 C CA . SER B 1 102 ? -23.766 13.344 -4.422 1 97.88 102 SER B CA 1
ATOM 3209 C C . SER B 1 102 ? -23.703 12.023 -5.18 1 97.88 102 SER B C 1
ATOM 3211 O O . SER B 1 102 ? -24.719 11.555 -5.711 1 97.88 102 SER B O 1
ATOM 3213 N N . ARG B 1 103 ? -22.531 11.391 -5.238 1 98.31 103 ARG B N 1
ATOM 3214 C CA . ARG B 1 103 ? -22.312 10.156 -5.984 1 98.31 103 ARG B CA 1
ATOM 3215 C C . ARG B 1 103 ? -22.906 8.961 -5.258 1 98.31 103 ARG B C 1
ATOM 3217 O O . ARG B 1 103 ? -23.328 7.992 -5.895 1 98.31 103 ARG B O 1
ATOM 3224 N N . PHE B 1 104 ? -22.891 9.016 -3.959 1 98.5 104 PHE B N 1
ATOM 3225 C CA . PHE B 1 104 ? -23.375 7.922 -3.117 1 98.5 104 PHE B CA 1
ATOM 3226 C C . PHE B 1 104 ? -24.469 8.406 -2.174 1 98.5 104 PHE B C 1
ATOM 3228 O O . PHE B 1 104 ? -24.234 8.555 -0.972 1 98.5 104 PHE B O 1
ATOM 3235 N N . PRO B 1 105 ? -25.688 8.43 -2.68 1 96.69 105 PRO B N 1
ATOM 3236 C CA . PRO B 1 105 ? -26.781 8.961 -1.849 1 96.69 105 PRO B CA 1
ATOM 3237 C C . PRO B 1 105 ? -27 8.133 -0.584 1 96.69 105 PRO B C 1
ATOM 3239 O O . PRO B 1 105 ? -26.984 6.902 -0.634 1 96.69 105 PRO B O 1
ATOM 3242 N N . GLY B 1 106 ? -27.156 8.805 0.543 1 96.88 106 GLY B N 1
ATOM 3243 C CA . GLY B 1 106 ? -27.438 8.125 1.801 1 96.88 106 GLY B CA 1
ATOM 3244 C C . GLY B 1 106 ? -26.219 7.988 2.686 1 96.88 106 GLY B C 1
ATOM 3245 O O . GLY B 1 106 ? -26.328 7.664 3.869 1 96.88 106 GLY B O 1
ATOM 3246 N N . VAL B 1 107 ? -25.047 8.203 2.082 1 98.62 107 VAL B N 1
ATOM 3247 C CA . VAL B 1 107 ? -23.844 8.094 2.885 1 98.62 107 VAL B CA 1
ATOM 3248 C C . VAL B 1 107 ? -23.875 9.117 4.012 1 98.62 107 VAL B C 1
ATOM 3250 O O . VAL B 1 107 ? -24.312 10.258 3.814 1 98.62 107 VAL B O 1
ATOM 3253 N N . LYS B 1 108 ? -23.484 8.758 5.199 1 98.56 108 LYS B N 1
ATOM 3254 C CA . LYS B 1 108 ? -23.422 9.641 6.355 1 98.56 108 LYS B CA 1
ATOM 3255 C C . LYS B 1 108 ? -21.984 10.062 6.645 1 98.56 108 LYS B C 1
ATOM 3257 O O . LYS B 1 108 ? -21.078 9.227 6.68 1 98.56 108 LYS B O 1
ATOM 3262 N N . ILE B 1 109 ? -21.828 11.305 6.805 1 98.88 109 ILE B N 1
ATOM 3263 C CA . ILE B 1 109 ? -20.531 11.812 7.238 1 98.88 109 ILE B CA 1
ATOM 3264 C C . ILE B 1 109 ? -20.469 11.828 8.766 1 98.88 109 ILE B C 1
ATOM 3266 O O . ILE B 1 109 ? -21.297 12.461 9.422 1 98.88 109 ILE B O 1
ATOM 3270 N N . ILE B 1 110 ? -19.422 11.109 9.359 1 98.94 110 ILE B N 1
ATOM 3271 C CA . ILE B 1 110 ? -19.344 10.984 10.812 1 98.94 110 ILE B CA 1
ATOM 3272 C C . ILE B 1 110 ? -17.953 11.352 11.289 1 98.94 110 ILE B C 1
ATOM 3274 O O . ILE B 1 110 ? -16.984 11.305 10.516 1 98.94 110 ILE B O 1
ATOM 3278 N N . ALA B 1 111 ? -17.859 11.781 12.477 1 98.94 111 ALA B N 1
ATOM 3279 C CA . ALA B 1 111 ? -16.625 12.094 13.195 1 98.94 111 ALA B CA 1
ATOM 3280 C C . ALA B 1 111 ? -16.859 12.07 14.703 1 98.94 111 ALA B C 1
ATOM 3282 O O . ALA B 1 111 ? -18 12.008 15.172 1 98.94 111 ALA B O 1
ATOM 3283 N N . THR B 1 112 ? -15.766 12 15.477 1 98.88 112 THR B N 1
ATOM 3284 C CA . THR B 1 112 ? -15.961 12.219 16.906 1 98.88 112 THR B CA 1
ATOM 3285 C C . THR B 1 112 ? -16.578 13.586 17.172 1 98.88 112 THR B C 1
ATOM 3287 O O . THR B 1 112 ? -16.531 14.469 16.312 1 98.88 112 THR B O 1
ATOM 3290 N N . ALA B 1 113 ? -17.141 13.734 18.344 1 98.88 113 ALA B N 1
ATOM 3291 C CA . ALA B 1 113 ? -17.734 15.016 18.703 1 98.88 113 ALA B CA 1
ATOM 3292 C C . ALA B 1 113 ? -16.688 16.125 18.656 1 98.88 113 ALA B C 1
ATOM 3294 O O . ALA B 1 113 ? -16.969 17.25 18.234 1 98.88 113 ALA B O 1
ATOM 3295 N N . THR B 1 114 ? -15.523 15.82 19.094 1 98.69 114 THR B N 1
ATOM 3296 C CA . THR B 1 114 ? -14.43 16.797 19.125 1 98.69 114 THR B CA 1
ATOM 3297 C C . THR B 1 114 ? -14.102 17.266 17.719 1 98.69 114 THR B C 1
ATOM 3299 O O . THR B 1 114 ? -13.977 18.484 17.484 1 98.69 114 THR B O 1
ATOM 3302 N N . VAL B 1 115 ? -14 16.359 16.781 1 98.88 115 VAL B N 1
ATOM 3303 C CA . VAL B 1 115 ? -13.633 16.688 15.406 1 98.88 115 VAL B CA 1
ATOM 3304 C C . VAL B 1 115 ? -14.789 17.438 14.727 1 98.88 115 VAL B C 1
ATOM 3306 O O . VAL B 1 115 ? -14.578 18.453 14.062 1 98.88 115 VAL B O 1
ATOM 3309 N N . ALA B 1 116 ? -15.977 16.938 14.938 1 98.81 116 ALA B N 1
ATOM 3310 C CA . ALA B 1 116 ? -17.156 17.578 14.352 1 98.81 116 ALA B CA 1
ATOM 3311 C C . ALA B 1 116 ? -17.234 19.047 14.773 1 98.81 116 ALA B C 1
ATOM 3313 O O . ALA B 1 116 ? -17.594 19.906 13.961 1 98.81 116 ALA B O 1
ATOM 3314 N N . ALA B 1 117 ? -16.891 19.328 15.977 1 98.5 117 ALA B N 1
ATOM 3315 C CA . ALA B 1 117 ? -16.969 20.688 16.516 1 98.5 117 ALA B CA 1
ATOM 3316 C C . ALA B 1 117 ? -15.906 21.594 15.891 1 98.5 117 ALA B C 1
ATOM 3318 O O . ALA B 1 117 ? -16.062 22.812 15.867 1 98.5 117 ALA B O 1
ATOM 3319 N N . GLY B 1 118 ? -14.883 20.984 15.352 1 98.44 118 GLY B N 1
ATOM 3320 C CA . GLY B 1 118 ? -13.781 21.75 14.797 1 98.44 118 GLY B CA 1
ATOM 3321 C C . GLY B 1 118 ? -13.961 22.078 13.328 1 98.44 118 GLY B C 1
ATOM 3322 O O . GLY B 1 118 ? -13.312 22.984 12.805 1 98.44 118 GLY B O 1
ATOM 3323 N N . ILE B 1 119 ? -14.82 21.375 12.641 1 98.5 119 ILE B N 1
ATOM 3324 C CA . ILE B 1 119 ? -14.969 21.438 11.188 1 98.5 119 ILE B CA 1
ATOM 3325 C C . ILE B 1 119 ? -15.359 22.844 10.766 1 98.5 119 ILE B C 1
ATOM 3327 O O . ILE B 1 119 ? -14.789 23.406 9.82 1 98.5 119 ILE B O 1
ATOM 3331 N N . PRO B 1 120 ? -16.219 23.625 11.484 1 97.88 120 PRO B N 1
ATOM 3332 C CA . PRO B 1 120 ? -16.656 24.953 11.055 1 97.88 120 PRO B CA 1
ATOM 3333 C C . PRO B 1 120 ? -15.516 25.969 10.992 1 97.88 120 PRO B C 1
ATOM 3335 O O . PRO B 1 120 ? -15.562 26.922 10.203 1 97.88 120 PRO B O 1
ATOM 3338 N N . GLU B 1 121 ? -14.523 25.75 11.773 1 96.88 121 GLU B N 1
ATOM 3339 C CA . GLU B 1 121 ? -13.398 26.672 11.789 1 96.88 121 GLU B CA 1
ATOM 3340 C C . GLU B 1 121 ? -12.734 26.766 10.414 1 96.88 121 GLU B C 1
ATOM 3342 O O . GLU B 1 121 ? -12.234 27.812 10.031 1 96.88 121 GLU B O 1
ATOM 3347 N N . GLN B 1 122 ? -12.75 25.719 9.641 1 97.12 122 GLN B N 1
ATOM 3348 C CA . GLN B 1 122 ? -12.117 25.656 8.328 1 97.12 122 GLN B CA 1
ATOM 3349 C C . GLN B 1 122 ? -12.898 26.484 7.301 1 97.12 122 GLN B C 1
ATOM 3351 O O . GLN B 1 122 ? -12.383 26.781 6.223 1 97.12 122 GLN B O 1
ATOM 3356 N N . TYR B 1 123 ? -14.109 26.875 7.672 1 97.44 123 TYR B N 1
ATOM 3357 C CA . TYR B 1 123 ? -14.969 27.609 6.742 1 97.44 123 TYR B CA 1
ATOM 3358 C C . TYR B 1 123 ? -15.047 29.078 7.117 1 97.44 123 TYR B C 1
ATOM 3360 O O . TYR B 1 123 ? -15.773 29.859 6.484 1 97.44 123 TYR B O 1
ATOM 3368 N N . THR B 1 124 ? -14.297 29.5 8.156 1 96.56 124 THR B N 1
ATOM 3369 C CA . THR B 1 124 ? -14.242 30.922 8.469 1 96.56 124 THR B CA 1
ATOM 3370 C C . THR B 1 124 ? -13.625 31.719 7.309 1 96.56 124 THR B C 1
ATOM 3372 O O . THR B 1 124 ? -12.836 31.172 6.535 1 96.56 124 THR B O 1
ATOM 3375 N N . PRO B 1 125 ? -13.953 32.969 7.191 1 95.19 125 PRO B N 1
ATOM 3376 C CA . PRO B 1 125 ? -13.367 33.781 6.121 1 95.19 125 PRO B CA 1
ATOM 3377 C C . PRO B 1 12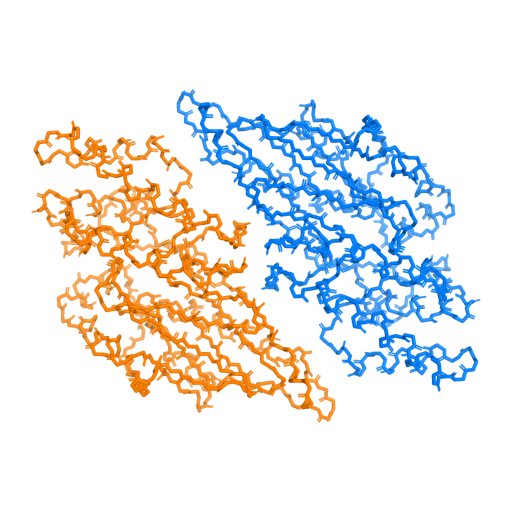5 ? -11.844 33.781 6.172 1 95.19 125 PRO B C 1
ATOM 3379 O O . PRO B 1 125 ? -11.188 33.75 5.129 1 95.19 125 PRO B O 1
ATOM 3382 N N . GLU B 1 126 ? -11.273 33.812 7.352 1 92.56 126 GLU B N 1
ATOM 3383 C CA . GLU B 1 126 ? -9.828 33.844 7.551 1 92.56 126 GLU B CA 1
ATOM 3384 C C . GLU B 1 126 ? -9.133 32.625 6.949 1 92.56 126 GLU B C 1
ATOM 3386 O O . GLU B 1 126 ? -8.016 32.719 6.441 1 92.56 126 GLU B O 1
ATOM 3391 N N . MET B 1 127 ? -9.859 31.531 6.992 1 93.5 127 MET B N 1
ATOM 3392 C CA . MET B 1 127 ? -9.25 30.297 6.508 1 93.5 127 MET B CA 1
ATOM 3393 C C . MET B 1 127 ? -9.766 29.938 5.121 1 93.5 127 MET B C 1
ATOM 3395 O O . MET B 1 127 ? -8.977 29.766 4.184 1 93.5 127 MET B O 1
ATOM 3399 N N . TYR B 1 128 ? -11 29.859 4.965 1 95.5 128 TYR B N 1
ATOM 3400 C CA . TYR B 1 128 ? -11.578 29.344 3.73 1 95.5 128 TYR B CA 1
ATOM 3401 C C . TYR B 1 128 ? -11.352 30.328 2.578 1 95.5 128 TYR B C 1
ATOM 3403 O O . TYR B 1 128 ? -10.82 29.938 1.533 1 95.5 128 TYR B O 1
ATOM 3411 N N . GLU B 1 129 ? -11.672 31.625 2.738 1 94.31 129 GLU B N 1
ATOM 3412 C CA . GLU B 1 129 ? -11.57 32.625 1.67 1 94.31 129 GLU B CA 1
ATOM 3413 C C . GLU B 1 129 ? -10.125 33.062 1.478 1 94.31 129 GLU B C 1
ATOM 3415 O O . GLU B 1 129 ? -9.672 33.25 0.345 1 94.31 129 GLU B O 1
ATOM 3420 N N . ASN B 1 130 ? -9.391 33.219 2.564 1 94.62 130 ASN B N 1
ATOM 3421 C CA . ASN B 1 130 ? -8.109 33.906 2.479 1 94.62 130 ASN B CA 1
ATOM 3422 C C . ASN B 1 130 ? -6.949 32.938 2.324 1 94.62 130 ASN B C 1
ATOM 3424 O O . ASN B 1 130 ? -5.828 33.344 2 1 94.62 130 ASN B O 1
ATOM 3428 N N . VAL B 1 131 ? -7.254 31.625 2.574 1 95.62 131 VAL B N 1
ATOM 3429 C CA . VAL B 1 131 ? -6.16 30.672 2.43 1 95.62 131 VAL B CA 1
ATOM 3430 C C . VAL B 1 131 ? -6.555 29.578 1.439 1 95.62 131 VAL B C 1
ATOM 3432 O O . VAL B 1 131 ? -5.977 29.484 0.353 1 95.62 131 VAL B O 1
ATOM 3435 N N . TRP B 1 132 ? -7.598 28.828 1.714 1 97.31 132 TRP B N 1
ATOM 3436 C CA . TRP B 1 132 ? -7.938 27.641 0.923 1 97.31 132 TRP B CA 1
ATOM 3437 C C . TRP B 1 132 ? -8.336 28.047 -0.496 1 97.31 132 TRP B C 1
ATOM 3439 O O . TRP B 1 132 ? -7.832 27.469 -1.468 1 97.31 132 TRP B O 1
ATOM 3449 N N . LYS B 1 133 ? -9.148 29.016 -0.649 1 96.5 133 LYS B N 1
ATOM 3450 C CA . LYS B 1 133 ? -9.602 29.406 -1.979 1 96.5 133 LYS B CA 1
ATOM 3451 C C . LYS B 1 133 ? -8.484 30.094 -2.756 1 96.5 133 LYS B C 1
ATOM 3453 O O . LYS B 1 133 ? -8.492 30.109 -3.988 1 96.5 133 LYS B O 1
ATOM 3458 N N . VAL B 1 134 ? -7.59 30.703 -2.025 1 97.38 134 VAL B N 1
ATOM 3459 C CA . VAL B 1 134 ? -6.43 31.281 -2.691 1 97.38 134 VAL B CA 1
ATOM 3460 C C . VAL B 1 134 ? -5.516 30.172 -3.209 1 97.38 134 VAL B C 1
ATOM 3462 O O . VAL B 1 134 ? -5.051 30.234 -4.352 1 97.38 134 VAL B O 1
ATOM 3465 N N . LEU B 1 135 ? -5.285 29.141 -2.395 1 98.06 135 LEU B N 1
ATOM 3466 C CA . LEU B 1 135 ? -4.438 28.016 -2.766 1 98.06 135 LEU B CA 1
ATOM 3467 C C . LEU B 1 135 ? -5.055 27.234 -3.916 1 98.06 135 LEU B C 1
ATOM 3469 O O . LEU B 1 135 ? -4.34 26.719 -4.781 1 98.06 135 LEU B O 1
ATOM 3473 N N . PHE B 1 136 ? -6.352 27.109 -3.879 1 98.06 136 PHE B N 1
ATOM 3474 C CA . PHE B 1 136 ? -7.102 26.344 -4.867 1 98.06 136 PHE B CA 1
ATOM 3475 C C . PHE B 1 136 ? -8.102 27.234 -5.59 1 98.06 136 PHE B C 1
ATOM 3477 O O . PHE B 1 136 ? -9.312 27.125 -5.371 1 98.06 136 PHE B O 1
ATOM 3484 N N . PRO B 1 137 ? -7.691 28 -6.586 1 96.44 137 PRO B N 1
ATOM 3485 C CA . PRO B 1 137 ? -8.562 28.984 -7.246 1 96.44 137 PRO B CA 1
ATOM 3486 C C . PRO B 1 137 ? -9.469 28.344 -8.297 1 96.44 137 PRO B C 1
ATOM 3488 O O . PRO B 1 137 ? -9.414 27.125 -8.508 1 96.44 137 PRO B O 1
ATOM 3491 N N . GLU B 1 138 ? -10.375 29.156 -8.797 1 95.81 138 GLU B N 1
ATOM 3492 C CA . GLU B 1 138 ? -11.164 28.844 -9.984 1 95.81 138 GLU B CA 1
ATOM 3493 C C . GLU B 1 138 ? -12.203 27.766 -9.695 1 95.81 138 GLU B C 1
ATOM 3495 O O . GLU B 1 138 ? -12.453 26.891 -10.531 1 95.81 138 GLU B O 1
ATOM 3500 N N . GLY B 1 139 ? -12.711 27.781 -8.523 1 96.06 139 GLY B N 1
ATOM 3501 C CA . GLY B 1 139 ? -13.867 26.953 -8.211 1 96.06 139 GLY B CA 1
ATOM 3502 C C . GLY B 1 139 ? -13.508 25.5 -7.992 1 96.06 139 GLY B C 1
ATOM 3503 O O . GLY B 1 139 ? -14.336 24.609 -8.203 1 96.06 139 GLY B O 1
ATOM 3504 N N . GLN B 1 140 ? -12.312 25.188 -7.52 1 97.88 140 GLN B N 1
ATOM 3505 C CA . GLN B 1 140 ? -11.859 23.812 -7.332 1 97.88 140 GLN B CA 1
ATOM 3506 C C . GLN B 1 140 ? -12.492 23.188 -6.086 1 97.88 140 GLN B C 1
ATOM 3508 O O . GLN B 1 140 ? -12.516 21.969 -5.941 1 97.88 140 GLN B O 1
ATOM 3513 N N . LEU B 1 141 ? -12.922 24.031 -5.18 1 97.75 141 LEU B N 1
ATOM 3514 C CA . LEU B 1 141 ? -13.5 23.562 -3.928 1 97.75 141 LEU B CA 1
ATOM 3515 C C . LEU B 1 141 ? -15.023 23.594 -3.977 1 97.75 141 LEU B C 1
ATOM 3517 O O . LEU B 1 141 ? -15.602 24.516 -4.574 1 97.75 141 LEU B O 1
ATOM 3521 N N . SER B 1 142 ? -15.625 22.641 -3.312 1 95.25 142 SER B N 1
ATOM 3522 C CA . SER B 1 142 ? -17.078 22.672 -3.201 1 95.25 142 SER B CA 1
ATOM 3523 C C . SER B 1 142 ? -17.547 23.844 -2.361 1 95.25 142 SER B C 1
ATOM 3525 O O . SER B 1 142 ? -16.922 24.188 -1.359 1 95.25 142 SER B O 1
ATOM 3527 N N . GLU B 1 143 ? -18.703 24.375 -2.711 1 92.56 143 GLU B N 1
ATOM 3528 C CA . GLU B 1 143 ? -19.297 25.469 -1.953 1 92.56 143 GLU B CA 1
ATOM 3529 C C . GLU B 1 143 ? -20.156 24.938 -0.811 1 92.56 143 GLU B C 1
ATOM 3531 O O . GLU B 1 143 ? -20.516 25.688 0.104 1 92.56 143 GLU B O 1
ATOM 3536 N N . GLN B 1 144 ? -20.453 23.719 -0.901 1 95.38 144 GLN B N 1
ATOM 3537 C CA . GLN B 1 144 ? -21.25 23.125 0.163 1 95.38 144 GLN B CA 1
ATOM 3538 C C . GLN B 1 144 ? -20.406 22.875 1.409 1 95.38 144 GLN B C 1
ATOM 3540 O O . GLN B 1 144 ? -19.344 22.234 1.335 1 95.38 144 GLN B O 1
ATOM 3545 N N . GLN B 1 145 ? -20.875 23.359 2.529 1 96.31 145 GLN B N 1
ATOM 3546 C CA . GLN B 1 145 ? -20.156 23.141 3.777 1 96.31 145 GLN B CA 1
ATOM 3547 C C . GLN B 1 145 ? -20.453 21.766 4.355 1 96.31 145 GLN B C 1
ATOM 3549 O O . GLN B 1 145 ? -21.609 21.328 4.359 1 96.31 145 GLN B O 1
ATOM 3554 N N . VAL B 1 146 ? -19.422 21.094 4.781 1 97.06 146 VAL B N 1
ATOM 3555 C CA . VAL B 1 146 ? -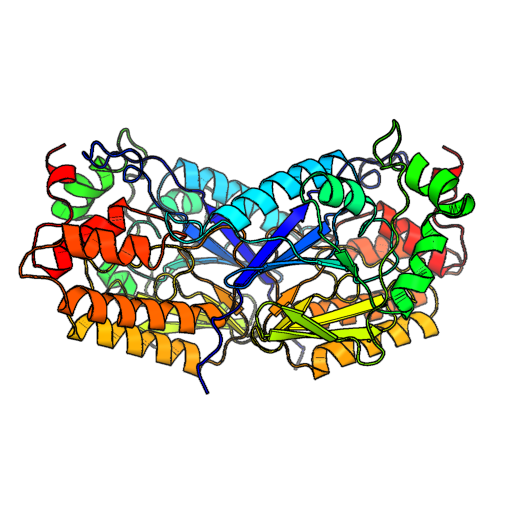19.531 19.75 5.344 1 97.06 146 VAL B CA 1
ATOM 3556 C C . VAL B 1 146 ? -19.984 19.828 6.801 1 97.06 146 VAL B C 1
ATOM 3558 O O . VAL B 1 146 ? -19.484 20.656 7.566 1 97.06 146 VAL B O 1
ATOM 3561 N N . CYS B 1 147 ? -20.953 19.078 7.133 1 96.5 147 CYS B N 1
ATOM 3562 C CA . CYS B 1 147 ? -21.375 18.859 8.516 1 96.5 147 CYS B CA 1
ATOM 3563 C C . CYS B 1 147 ? -21.297 17.375 8.867 1 96.5 147 CYS B C 1
ATOM 3565 O O . CYS B 1 147 ? -21.938 16.547 8.227 1 96.5 147 CYS B O 1
ATOM 3567 N N . ALA B 1 148 ? -20.516 17.062 9.875 1 98.44 148 ALA B N 1
ATOM 3568 C CA . ALA B 1 148 ? -20.375 15.672 10.312 1 98.44 148 ALA B CA 1
ATOM 3569 C C . ALA B 1 148 ? -21.266 15.375 11.508 1 98.44 148 ALA B C 1
ATOM 3571 O O . ALA B 1 148 ? -21.391 16.203 12.414 1 98.44 148 ALA B O 1
ATOM 3572 N N . THR B 1 149 ? -21.922 14.25 11.461 1 98.62 149 THR B N 1
ATOM 3573 C CA . THR B 1 149 ? -22.641 13.773 12.625 1 98.62 149 THR B CA 1
ATOM 3574 C C . THR B 1 149 ? -21.688 13.258 13.695 1 98.62 149 THR B C 1
ATOM 3576 O O . THR B 1 149 ? -20.859 12.383 13.414 1 98.62 149 THR B O 1
ATOM 3579 N N . ALA B 1 150 ? -21.844 13.797 14.875 1 98.75 150 ALA B N 1
ATOM 3580 C CA . ALA B 1 150 ? -20.984 13.375 15.977 1 98.75 150 ALA B CA 1
ATOM 3581 C C . ALA B 1 150 ? -21.297 11.938 16.391 1 98.75 150 ALA B C 1
ATOM 3583 O O . ALA B 1 150 ? -22.453 11.555 16.5 1 98.75 150 ALA B O 1
ATOM 3584 N N . LEU B 1 151 ? -20.219 11.148 16.578 1 98.81 151 LEU B N 1
ATOM 3585 C CA . LEU B 1 151 ? -20.375 9.836 17.188 1 98.81 151 LEU B CA 1
ATOM 3586 C C . LEU B 1 151 ? -20.828 9.961 18.641 1 98.81 151 LEU B C 1
ATOM 3588 O O . LEU B 1 151 ? -20.75 11.039 19.234 1 98.81 151 LEU B O 1
ATOM 3592 N N . SER B 1 152 ? -21.312 8.812 19.156 1 98 152 SER B N 1
ATOM 3593 C CA . SER B 1 152 ? -21.656 8.781 20.578 1 98 152 SER B CA 1
ATOM 3594 C C . SER B 1 152 ? -20.422 8.93 21.453 1 98 152 SER B C 1
ATOM 3596 O O . SER B 1 152 ? -19.297 8.992 20.953 1 98 152 SER B O 1
ATOM 3598 N N . THR B 1 153 ? -20.609 8.984 22.734 1 97.38 153 THR B N 1
ATOM 3599 C CA . THR B 1 153 ? -19.531 9.242 23.688 1 97.38 153 THR B CA 1
ATOM 3600 C C . THR B 1 153 ? -18.531 8.094 23.688 1 97.38 153 THR B C 1
ATOM 3602 O O . THR B 1 153 ? -17.359 8.281 24.031 1 97.38 153 THR B O 1
ATOM 3605 N N . SER B 1 154 ? -18.984 6.969 23.25 1 97.88 154 SER B N 1
ATOM 3606 C CA . SER B 1 154 ? -18.078 5.824 23.203 1 97.88 154 SER B CA 1
ATOM 3607 C C . SER B 1 154 ? -17.156 5.906 22 1 97.88 154 SER B C 1
ATOM 3609 O O . SER B 1 154 ? -16.156 5.176 21.922 1 97.88 154 SER B O 1
ATOM 3611 N N . ASN B 1 155 ? -17.469 6.75 21.016 1 98.62 155 ASN B N 1
ATOM 3612 C CA . ASN B 1 155 ? -16.672 6.977 19.812 1 98.62 155 ASN B CA 1
ATOM 3613 C C . ASN B 1 155 ? -16.516 5.699 19 1 98.62 155 ASN B C 1
ATOM 3615 O O . ASN B 1 155 ? -15.422 5.406 18.5 1 98.62 155 ASN B O 1
ATOM 3619 N N . ASP B 1 156 ? -17.484 4.895 18.969 1 98.5 156 ASP B N 1
ATOM 3620 C CA . ASP B 1 156 ? -17.453 3.697 18.125 1 98.5 156 ASP B CA 1
ATOM 3621 C C . ASP B 1 156 ? -18.672 3.635 17.219 1 98.5 156 ASP B C 1
ATOM 3623 O O . ASP B 1 156 ? -19.656 4.332 17.438 1 98.5 156 ASP B O 1
ATOM 3627 N N . PHE B 1 157 ? -18.625 2.959 16.141 1 98.62 157 PHE B N 1
ATOM 3628 C CA . PHE B 1 157 ? -19.719 2.615 15.234 1 98.62 157 PHE B CA 1
ATOM 3629 C C . PHE B 1 157 ? -19.5 1.231 14.633 1 98.62 157 PHE B C 1
ATOM 3631 O O . PHE B 1 157 ? -18.438 0.628 14.812 1 98.62 157 PHE B O 1
ATOM 3638 N N . VAL B 1 158 ? -20.516 0.69 14.031 1 98.56 158 VAL B N 1
ATOM 3639 C CA . VAL B 1 158 ? -20.484 -0.699 13.586 1 98.56 158 VAL B CA 1
ATOM 3640 C C . VAL B 1 158 ? -20.562 -0.755 12.062 1 98.56 158 VAL B C 1
ATOM 3642 O O . VAL B 1 158 ? -21.328 -0.015 11.438 1 98.56 158 VAL B O 1
ATOM 3645 N N . LEU B 1 159 ? -19.734 -1.525 11.469 1 98.44 159 LEU B N 1
ATOM 3646 C CA . LEU B 1 159 ? -19.719 -1.852 10.047 1 98.44 159 LEU B CA 1
ATOM 3647 C C . LEU B 1 159 ? -19.906 -3.352 9.836 1 98.44 159 LEU B C 1
ATOM 3649 O O . LEU B 1 159 ? -18.984 -4.133 10.078 1 98.44 159 LEU B O 1
ATOM 3653 N N . ASP B 1 160 ? -21.031 -3.779 9.352 1 97.88 160 ASP B N 1
ATOM 3654 C CA . ASP B 1 160 ? -21.359 -5.18 9.094 1 97.88 160 ASP B CA 1
ATOM 3655 C C . ASP B 1 160 ? -21 -6.055 10.297 1 97.88 160 ASP B C 1
ATOM 3657 O O . ASP B 1 160 ? -20.375 -7.102 10.141 1 97.88 160 ASP B O 1
ATOM 3661 N N . GLY B 1 161 ? -21.25 -5.598 11.453 1 98.25 161 GLY B N 1
ATOM 3662 C CA . GLY B 1 161 ? -21.094 -6.371 12.672 1 98.25 161 GLY B CA 1
ATOM 3663 C C . GLY B 1 161 ? -19.766 -6.109 13.367 1 98.25 161 GLY B C 1
ATOM 3664 O O . GLY B 1 161 ? -19.594 -6.453 14.539 1 98.25 161 GLY B O 1
ATOM 3665 N N . HIS B 1 162 ? -18.859 -5.504 12.672 1 98.25 162 HIS B N 1
ATOM 3666 C CA . HIS B 1 162 ? -17.547 -5.188 13.25 1 98.25 162 HIS B CA 1
ATOM 3667 C C . HIS B 1 162 ? -17.562 -3.816 13.914 1 98.25 162 HIS B C 1
ATOM 3669 O O . HIS B 1 162 ? -18.016 -2.836 13.32 1 98.25 162 HIS B O 1
ATOM 3675 N N . THR B 1 163 ? -17 -3.725 15.094 1 98.38 163 THR B N 1
ATOM 3676 C CA . THR B 1 163 ? -16.906 -2.447 15.797 1 98.38 163 THR B CA 1
ATOM 3677 C C . THR B 1 163 ? -15.633 -1.709 15.383 1 98.38 163 THR B C 1
ATOM 3679 O O . THR B 1 163 ? -14.539 -2.281 15.398 1 98.38 163 THR B O 1
ATOM 3682 N N . LEU B 1 164 ? -15.781 -0.523 14.953 1 98.88 164 LEU B N 1
ATOM 3683 C CA . LEU B 1 164 ? -14.695 0.424 14.734 1 98.88 164 LEU B CA 1
ATOM 3684 C C . LEU B 1 164 ? -14.695 1.508 15.805 1 98.88 164 LEU B C 1
ATOM 3686 O O . LEU B 1 164 ? -15.75 2.006 16.188 1 98.88 164 LEU B O 1
ATOM 3690 N N . LYS B 1 165 ? -13.484 1.845 16.312 1 98.88 165 LYS B N 1
ATOM 3691 C CA . LYS B 1 165 ? -13.398 2.752 17.453 1 98.88 165 LYS B CA 1
ATOM 3692 C C . LYS B 1 165 ? -12.461 3.922 17.156 1 98.88 165 LYS B C 1
ATOM 3694 O O . LYS B 1 165 ? -11.328 3.723 16.719 1 98.88 165 LYS B O 1
ATOM 3699 N N . ALA B 1 166 ? -12.977 5.094 17.422 1 98.94 166 ALA B N 1
ATOM 3700 C CA . ALA B 1 166 ? -12.164 6.297 17.281 1 98.94 166 ALA B CA 1
ATOM 3701 C C . ALA B 1 166 ? -11.586 6.734 18.625 1 98.94 166 ALA B C 1
ATOM 3703 O O . ALA B 1 166 ? -12.203 6.535 19.672 1 98.94 166 ALA B O 1
ATOM 3704 N N . TYR B 1 167 ? -10.406 7.281 18.625 1 98.88 167 TYR B N 1
ATOM 3705 C CA . TYR B 1 167 ? -9.75 7.871 19.781 1 98.88 167 TYR B CA 1
ATOM 3706 C C . TYR B 1 167 ? -9.406 9.336 19.531 1 98.88 167 TYR B C 1
ATOM 3708 O O . TYR B 1 167 ? -8.68 9.648 18.594 1 98.88 167 TYR B O 1
ATOM 3716 N N . ASP B 1 168 ? -9.922 10.188 20.375 1 98.81 168 ASP B N 1
ATOM 3717 C CA . ASP B 1 168 ? -9.539 11.586 20.297 1 98.81 168 ASP B CA 1
ATOM 3718 C C . ASP B 1 168 ? -8.086 11.789 20.719 1 98.81 168 ASP B C 1
ATOM 3720 O O . ASP B 1 168 ? -7.664 11.266 21.75 1 98.81 168 ASP B O 1
ATOM 3724 N N . VAL B 1 169 ? -7.375 12.469 19.906 1 98.75 169 VAL B N 1
ATOM 3725 C CA . VAL B 1 169 ? -5.992 12.844 20.188 1 98.75 169 VAL B CA 1
ATOM 3726 C C . VAL B 1 169 ? -5.727 14.266 19.688 1 98.75 169 VAL B C 1
ATOM 3728 O O . VAL B 1 169 ? -6.641 14.945 19.219 1 98.75 169 VAL B O 1
ATOM 3731 N N . SER B 1 170 ? -4.555 14.812 19.953 1 98.31 170 SER B N 1
ATOM 3732 C CA . SER B 1 170 ? -4.078 16.078 19.406 1 98.31 170 SER B CA 1
ATOM 3733 C C . SER B 1 170 ? -2.746 15.906 18.688 1 98.31 170 SER B C 1
ATOM 3735 O O . SER B 1 170 ? -1.799 15.352 19.234 1 98.31 170 SER B O 1
ATOM 3737 N N . ALA B 1 171 ? -2.727 16.312 17.469 1 97.75 171 ALA B N 1
ATOM 3738 C CA . ALA B 1 171 ? -1.522 16.156 16.656 1 97.75 171 ALA B CA 1
ATOM 3739 C C . ALA B 1 171 ? -1.234 17.438 15.867 1 97.75 171 ALA B C 1
ATOM 3741 O O . ALA B 1 171 ? -1.052 18.516 16.453 1 97.75 171 ALA B O 1
ATOM 3742 N N . ASP B 1 172 ? -1.217 17.312 14.531 1 96.94 172 ASP B N 1
ATOM 3743 C CA . ASP B 1 172 ? -0.953 18.531 13.781 1 96.94 172 ASP B CA 1
ATOM 3744 C C . ASP B 1 172 ? -2.143 19.484 13.844 1 96.94 172 ASP B C 1
ATOM 3746 O O . ASP B 1 172 ? -2.02 20.656 13.5 1 96.94 172 ASP B O 1
ATOM 3750 N N . HIS B 1 173 ? -3.23 18.953 14.312 1 97.38 173 HIS B N 1
ATOM 3751 C CA . HIS B 1 173 ? -4.406 19.734 14.688 1 97.38 173 HIS B CA 1
ATOM 3752 C C . HIS B 1 173 ? -4.941 19.297 16.047 1 97.38 173 HIS B C 1
ATOM 3754 O O . HIS B 1 173 ? -4.863 18.125 16.406 1 97.38 173 HIS B O 1
ATOM 3760 N N . LYS B 1 174 ? -5.512 20.219 16.781 1 97.62 174 LYS B N 1
ATOM 3761 C CA . LYS B 1 174 ? -5.965 19.906 18.125 1 97.62 174 LYS B CA 1
ATOM 3762 C C . LYS B 1 174 ? -7.195 19.016 18.109 1 97.62 174 LYS B C 1
ATOM 3764 O O . LYS B 1 174 ? -7.359 18.156 18.969 1 97.62 174 LYS B O 1
ATOM 3769 N N . GLU B 1 175 ? -8.102 19.266 17.188 1 98.5 175 GLU B N 1
ATOM 3770 C CA . GLU B 1 175 ? -9.273 18.406 17.031 1 98.5 175 GLU B CA 1
ATOM 3771 C C . GLU B 1 175 ? -8.984 17.266 16.062 1 98.5 175 GLU B C 1
ATOM 3773 O O . GLU B 1 175 ? -9.391 17.312 14.898 1 98.5 175 GLU B O 1
ATOM 3778 N N . SER B 1 176 ? -8.289 16.234 16.562 1 98.75 176 SER B N 1
ATOM 3779 C CA . SER B 1 176 ? -7.871 15.086 15.766 1 98.75 176 SER B CA 1
ATOM 3780 C C . SER B 1 176 ? -8.312 13.781 16.422 1 98.75 176 SER B C 1
ATOM 3782 O O . SER B 1 176 ? -8.547 13.734 17.641 1 98.75 176 SER B O 1
ATOM 3784 N N . SER B 1 177 ? -8.422 12.789 15.633 1 98.88 177 SER B N 1
ATOM 3785 C CA . SER B 1 177 ? -8.703 11.43 16.078 1 98.88 177 SER B CA 1
ATOM 3786 C C . SER B 1 177 ? -8.008 10.406 15.188 1 98.88 177 SER B C 1
ATOM 3788 O O . SER B 1 177 ? -7.488 10.75 14.125 1 98.88 177 SER B O 1
ATOM 3790 N N . ILE B 1 178 ? -7.887 9.172 15.656 1 98.94 178 ILE B N 1
ATOM 3791 C CA . ILE B 1 178 ? -7.5 8 14.875 1 98.94 178 ILE B CA 1
ATOM 3792 C C . ILE B 1 178 ? -8.633 6.973 14.883 1 98.94 178 ILE B C 1
ATOM 3794 O O . ILE B 1 178 ? -9.492 7 15.766 1 98.94 178 ILE B O 1
ATOM 3798 N N . LEU B 1 179 ? -8.695 6.148 13.875 1 99 179 LEU B N 1
ATOM 3799 C CA . LEU B 1 179 ? -9.703 5.098 13.789 1 99 179 LEU B CA 1
ATOM 3800 C C . LEU B 1 179 ? -9.062 3.719 13.906 1 99 179 LEU B C 1
ATOM 3802 O O . LEU B 1 179 ? -8.258 3.33 13.055 1 99 179 LEU B O 1
ATOM 3806 N N . HIS B 1 180 ? -9.383 3.012 14.984 1 98.94 180 HIS B N 1
ATOM 3807 C CA . HIS B 1 180 ? -8.914 1.651 15.219 1 98.94 180 HIS B CA 1
ATOM 3808 C C . HIS B 1 180 ? -9.93 0.625 14.734 1 98.94 180 HIS B C 1
ATOM 3810 O O . HIS B 1 180 ? -11.117 0.726 15.039 1 98.94 180 HIS B O 1
ATOM 3816 N N . VAL B 1 181 ? -9.516 -0.26 13.898 1 98.5 181 VAL B N 1
ATOM 3817 C CA . VAL B 1 181 ? -10.305 -1.392 13.422 1 98.5 181 VAL B CA 1
ATOM 3818 C C . VAL B 1 181 ? -9.703 -2.695 13.945 1 98.5 181 VAL B C 1
ATOM 3820 O O . VAL B 1 181 ? -8.922 -3.348 13.25 1 98.5 181 VAL B O 1
ATOM 3823 N N . PRO B 1 182 ? -10.164 -3.15 15.055 1 97.25 182 PRO B N 1
ATOM 3824 C CA . PRO B 1 182 ? -9.516 -4.27 15.742 1 97.25 182 PRO B CA 1
ATOM 3825 C C . PRO B 1 182 ? -9.445 -5.527 14.883 1 97.25 182 PRO B C 1
ATOM 3827 O O . PRO B 1 182 ? -8.414 -6.203 14.844 1 97.25 182 PRO B O 1
ATOM 3830 N N . SER B 1 183 ? -10.469 -5.812 14.117 1 95.19 183 SER B N 1
ATOM 3831 C CA . SER B 1 183 ? -10.531 -7.074 13.383 1 95.19 183 SER B CA 1
ATOM 3832 C C . SER B 1 183 ? -9.492 -7.113 12.266 1 95.19 183 SER B C 1
ATOM 3834 O O . SER B 1 183 ? -9.164 -8.188 11.75 1 95.19 183 SER B O 1
ATOM 3836 N N . LEU B 1 184 ? -8.93 -5.949 11.914 1 95 184 LEU B N 1
ATOM 3837 C CA . LEU B 1 184 ? -7.91 -5.863 10.883 1 95 184 LEU B CA 1
ATOM 3838 C C . LEU B 1 184 ? -6.555 -5.516 11.484 1 95 184 LEU B C 1
ATOM 3840 O O . LEU B 1 184 ? -5.57 -5.355 10.758 1 95 184 LEU B O 1
ATOM 3844 N N . ASP B 1 185 ? -6.508 -5.352 12.805 1 95.69 185 ASP B N 1
ATOM 3845 C CA . ASP B 1 185 ? -5.316 -4.797 13.43 1 95.69 185 ASP B CA 1
ATOM 3846 C C . ASP B 1 185 ? -4.852 -3.533 12.711 1 95.69 185 ASP B C 1
ATOM 3848 O O . ASP B 1 185 ? -3.674 -3.402 12.375 1 95.69 185 ASP B O 1
ATOM 3852 N N . LEU B 1 186 ? -5.777 -2.676 12.414 1 97.94 186 LEU B N 1
ATOM 3853 C CA . LEU B 1 186 ? -5.57 -1.487 11.594 1 97.94 186 LEU B CA 1
ATOM 3854 C C . LEU B 1 186 ? -5.836 -0.218 12.398 1 97.94 186 LEU B C 1
ATOM 3856 O O . LEU B 1 186 ? -6.805 -0.15 13.156 1 97.94 186 LEU B O 1
ATOM 3860 N N . VAL B 1 187 ? -4.977 0.724 12.195 1 98.88 187 VAL B N 1
ATOM 3861 C CA . VAL B 1 187 ? -5.281 2.086 12.625 1 98.88 187 VAL B CA 1
ATOM 3862 C C . VAL B 1 187 ? -5.133 3.041 11.438 1 98.88 187 VAL B C 1
ATOM 3864 O O . VAL B 1 187 ? -4.07 3.111 10.82 1 98.88 187 VAL B O 1
ATOM 3867 N N . VAL B 1 188 ? -6.211 3.674 11.094 1 98.94 188 VAL B N 1
ATOM 3868 C CA . VAL B 1 188 ? -6.152 4.832 10.203 1 98.94 188 VAL B CA 1
ATOM 3869 C C . VAL B 1 188 ? -5.797 6.082 11.008 1 98.94 188 VAL B C 1
ATOM 3871 O O . VAL B 1 188 ? -6.602 6.562 11.812 1 98.94 188 VAL B O 1
ATOM 3874 N N . CYS B 1 189 ? -4.699 6.672 10.695 1 98.88 189 CYS B N 1
ATOM 3875 C CA . CYS B 1 189 ? -4.117 7.594 11.656 1 98.88 189 CYS B CA 1
ATOM 3876 C C . CYS B 1 189 ? -4.367 9.039 11.258 1 98.88 189 CYS B C 1
ATOM 3878 O O . CYS B 1 189 ? -4.109 9.961 12.031 1 98.88 189 CYS B O 1
ATOM 3880 N N . GLY B 1 190 ? -4.93 9.219 10.031 1 98.5 190 GLY B N 1
ATOM 3881 C CA . GLY B 1 190 ? -4.973 10.602 9.578 1 98.5 190 GLY B CA 1
ATOM 3882 C C . GLY B 1 190 ? -3.621 11.289 9.641 1 98.5 190 GLY B C 1
ATOM 3883 O O . GLY B 1 190 ? -2.619 10.75 9.164 1 98.5 190 GLY B O 1
ATOM 3884 N N . ASP B 1 191 ? -3.631 12.484 10.25 1 98.69 191 ASP B N 1
ATOM 3885 C CA . ASP B 1 191 ? -2.389 13.258 10.266 1 98.69 191 ASP B CA 1
ATOM 3886 C C . ASP B 1 191 ? -1.653 13.07 11.594 1 98.69 191 ASP B C 1
ATOM 3888 O O . ASP B 1 191 ? -0.787 13.875 11.945 1 98.69 191 ASP B O 1
ATOM 3892 N N . VAL B 1 192 ? -1.993 12.094 12.359 1 98.88 192 VAL B N 1
ATOM 3893 C CA . VAL B 1 192 ? -1.221 11.727 13.539 1 98.88 192 VAL B CA 1
ATOM 3894 C C . VAL B 1 192 ? 0.086 11.062 13.117 1 98.88 192 VAL B C 1
ATOM 3896 O O . VAL B 1 192 ? 1.118 11.234 13.773 1 98.88 192 VAL B O 1
ATOM 3899 N N . VAL B 1 193 ? 0.018 10.289 12.07 1 98.81 193 VAL B N 1
ATOM 3900 C CA . VAL B 1 193 ? 1.19 9.633 11.5 1 98.81 193 VAL B CA 1
ATOM 3901 C C . VAL B 1 193 ? 1.405 10.117 10.07 1 98.81 193 VAL B C 1
ATOM 3903 O O . VAL B 1 193 ? 0.45 10.242 9.297 1 98.81 193 VAL B O 1
ATOM 3906 N N . TYR B 1 194 ? 2.662 10.453 9.758 1 98.62 194 TYR B N 1
ATOM 3907 C CA . TYR B 1 194 ? 3.051 10.859 8.414 1 98.62 194 TYR B CA 1
ATOM 3908 C C . TYR B 1 194 ? 3.961 9.82 7.77 1 98.62 194 TYR B C 1
ATOM 3910 O O . TYR B 1 194 ? 4.703 9.125 8.461 1 98.62 194 TYR B O 1
ATOM 3918 N N . GLY B 1 195 ? 3.818 9.664 6.441 1 98.06 195 GLY B N 1
ATOM 3919 C CA . GLY B 1 195 ? 4.859 9.055 5.629 1 98.06 195 GLY B CA 1
ATOM 3920 C C . GLY B 1 195 ? 5.871 10.062 5.105 1 98.06 195 GLY B C 1
ATOM 3921 O O . GLY B 1 195 ? 6.301 10.953 5.84 1 98.06 195 GLY B O 1
ATOM 3922 N N . ASP B 1 196 ? 6.277 9.945 3.861 1 96.88 196 ASP B N 1
ATOM 3923 C CA . ASP B 1 196 ? 7.348 10.758 3.289 1 96.88 196 ASP B CA 1
ATOM 3924 C C . ASP B 1 196 ? 6.844 12.156 2.924 1 96.88 196 ASP B C 1
ATOM 3926 O O . ASP B 1 196 ? 7.02 12.602 1.79 1 96.88 196 ASP B O 1
ATOM 3930 N N . CYS B 1 197 ? 6.277 12.844 3.912 1 98.31 197 CYS B N 1
ATOM 3931 C CA . CYS B 1 197 ? 5.883 14.25 3.854 1 98.31 197 CYS B CA 1
ATOM 3932 C C . CYS B 1 197 ? 6.344 15 5.098 1 98.31 197 CYS B C 1
ATOM 3934 O O . CY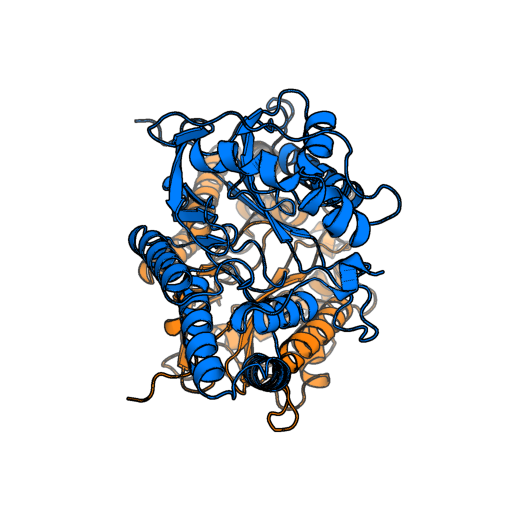S B 1 197 ? 6.398 14.422 6.188 1 98.31 197 CYS B O 1
ATOM 3936 N N . HIS B 1 198 ? 6.691 16.281 4.895 1 98.44 198 HIS B N 1
ATOM 3937 C CA . HIS B 1 198 ? 7.02 17.094 6.059 1 98.44 198 HIS B CA 1
ATOM 3938 C C . HIS B 1 198 ? 5.793 17.297 6.945 1 98.44 198 HIS B C 1
ATOM 3940 O O . HIS B 1 198 ? 4.703 17.578 6.449 1 98.44 198 HIS B O 1
ATOM 3946 N N . GLN B 1 199 ? 6 17.078 8.172 1 98.5 199 GLN B N 1
ATOM 3947 C CA . GLN B 1 199 ? 4.914 17.234 9.133 1 98.5 199 GLN B CA 1
ATOM 3948 C C . GLN B 1 199 ? 4.512 18.703 9.266 1 98.5 199 GLN B C 1
ATOM 3950 O O . GLN B 1 199 ? 5.367 19.594 9.25 1 98.5 199 GLN B O 1
ATOM 3955 N N . TYR B 1 200 ? 3.238 18.938 9.406 1 98.25 200 TYR B N 1
ATOM 3956 C CA . TYR B 1 200 ? 2.656 20.281 9.523 1 98.25 200 TYR B CA 1
ATOM 3957 C C . TYR B 1 200 ? 2.754 20.797 10.953 1 98.25 200 TYR B C 1
ATOM 3959 O O . TYR B 1 200 ? 1.91 20.469 11.789 1 98.25 200 TYR B O 1
ATOM 3967 N N . PHE B 1 201 ? 3.709 21.688 11.156 1 98 201 PHE B N 1
ATOM 3968 C CA . PHE B 1 201 ? 3.957 22.156 12.516 1 98 201 PHE B CA 1
ATOM 3969 C C . PHE B 1 201 ? 3.414 23.578 12.703 1 98 201 PHE B C 1
ATOM 3971 O O . PHE B 1 201 ? 3.684 24.219 13.719 1 98 201 PHE B O 1
ATOM 3978 N N . VAL B 1 202 ? 2.594 24.031 11.742 1 97.75 202 VAL B N 1
ATOM 3979 C CA . VAL B 1 202 ? 2.066 25.391 11.844 1 97.75 202 VAL B CA 1
ATOM 3980 C C . VAL B 1 202 ? 1.222 25.516 13.109 1 97.75 202 VAL B C 1
ATOM 3982 O O . VAL B 1 202 ? 1.311 26.516 13.82 1 97.75 202 VAL B O 1
ATOM 3985 N N . GLU B 1 203 ? 0.405 24.469 13.359 1 96.69 203 GLU B N 1
ATOM 3986 C CA . GLU B 1 203 ? -0.465 24.516 14.523 1 96.69 203 GLU B CA 1
ATOM 3987 C C . GLU B 1 203 ? 0.184 23.828 15.727 1 96.69 203 GLU B C 1
ATOM 3989 O O . GLU B 1 203 ? -0.288 23.969 16.859 1 96.69 203 GLU B O 1
ATOM 3994 N N . SER B 1 204 ? 1.154 23.047 15.477 1 96.25 204 SER B N 1
ATOM 3995 C CA . SER B 1 204 ? 1.982 22.453 16.516 1 96.25 204 SER B CA 1
ATOM 3996 C C . SER B 1 204 ? 3.324 23.172 16.641 1 96.25 204 SER B C 1
ATOM 3998 O O . SER B 1 204 ? 4.379 22.531 16.594 1 96.25 204 SER B O 1
ATOM 4000 N N . ASN B 1 205 ? 3.215 24.438 16.891 1 94.25 205 ASN B N 1
ATOM 4001 C CA . ASN B 1 205 ? 4.387 25.297 16.781 1 94.25 205 ASN B CA 1
ATOM 4002 C C . ASN B 1 205 ? 5.059 25.5 18.141 1 94.25 205 ASN B C 1
ATOM 4004 O O . ASN B 1 205 ? 6.082 26.188 18.234 1 94.25 205 ASN B O 1
ATOM 4008 N N . THR B 1 206 ? 4.527 24.938 19.25 1 95.44 206 THR B N 1
ATOM 4009 C CA . THR B 1 206 ? 5.145 25 20.562 1 95.44 206 THR B CA 1
ATOM 4010 C C . THR B 1 206 ? 5.543 23.609 21.047 1 95.44 206 THR B C 1
ATOM 4012 O O . THR B 1 206 ? 5.023 22.594 20.547 1 95.44 206 THR B O 1
ATOM 4015 N N . THR B 1 207 ? 6.41 23.656 22 1 95.44 207 THR B N 1
ATOM 4016 C CA . THR B 1 207 ? 6.848 22.391 22.578 1 95.44 207 THR B CA 1
ATOM 4017 C C . THR B 1 207 ? 5.668 21.641 23.203 1 95.44 207 THR B C 1
ATOM 4019 O O . THR B 1 207 ? 5.578 20.422 23.078 1 95.44 207 THR B O 1
ATOM 4022 N N . GLU B 1 208 ? 4.82 22.391 23.844 1 96.88 208 GLU B N 1
ATOM 4023 C CA . GLU B 1 208 ? 3.658 21.797 24.484 1 96.88 208 GLU B CA 1
ATOM 4024 C C . GLU B 1 208 ? 2.754 21.109 23.469 1 96.88 208 GLU B C 1
ATOM 4026 O O . GLU B 1 208 ? 2.295 19.984 23.703 1 96.88 208 GLU B O 1
ATOM 4031 N N . ARG B 1 209 ? 2.525 21.734 22.375 1 97.12 209 ARG B N 1
ATOM 4032 C CA . ARG B 1 209 ? 1.68 21.156 21.328 1 97.12 209 ARG B CA 1
ATOM 4033 C C . ARG B 1 209 ? 2.334 19.922 20.719 1 97.12 209 ARG B C 1
ATOM 4035 O O . ARG B 1 209 ? 1.658 18.938 20.422 1 97.12 209 ARG B O 1
ATOM 4042 N N . ARG B 1 210 ? 3.625 19.953 20.516 1 97.62 210 ARG B N 1
ATOM 4043 C CA . ARG B 1 210 ? 4.336 18.812 19.953 1 97.62 210 ARG B CA 1
ATOM 4044 C C . ARG B 1 210 ? 4.375 17.656 20.922 1 97.62 210 ARG B C 1
ATOM 4046 O O . ARG B 1 210 ? 4.363 16.484 20.516 1 97.62 210 ARG B O 1
ATOM 4053 N N . ARG B 1 211 ? 4.363 17.938 22.234 1 98 211 ARG B N 1
ATOM 4054 C CA . ARG B 1 211 ? 4.273 16.875 23.219 1 98 211 ARG B CA 1
ATOM 4055 C C . ARG B 1 211 ? 2.938 16.141 23.125 1 98 211 ARG B C 1
ATOM 4057 O O . ARG B 1 211 ? 2.879 14.914 23.266 1 98 211 ARG B O 1
ATOM 4064 N N . LEU B 1 212 ? 1.896 16.906 22.906 1 98.56 212 LEU B N 1
ATOM 4065 C CA . LEU B 1 212 ? 0.588 16.281 22.719 1 98.56 212 LEU B CA 1
ATOM 4066 C C . LEU B 1 212 ? 0.59 15.367 21.5 1 98.56 212 LEU B C 1
ATOM 4068 O O . LEU B 1 212 ? -0.086 14.336 21.5 1 98.56 212 LEU B O 1
ATOM 4072 N N . TRP B 1 213 ? 1.331 15.766 20.484 1 98.81 213 TRP B N 1
ATOM 4073 C CA . TRP B 1 213 ? 1.477 14.922 19.312 1 98.81 213 TRP B CA 1
ATOM 4074 C C . TRP B 1 213 ? 2.232 13.641 19.641 1 98.81 213 TRP B C 1
ATOM 4076 O O . TRP B 1 213 ? 1.853 12.555 19.203 1 98.81 213 TRP B O 1
ATOM 4086 N N . LEU B 1 214 ? 3.277 13.719 20.438 1 98.81 214 LEU B N 1
ATOM 4087 C CA . LEU B 1 214 ? 4.004 12.539 20.875 1 98.81 214 LEU B CA 1
ATOM 4088 C C . LEU B 1 214 ? 3.098 11.625 21.703 1 98.81 214 LEU B C 1
ATOM 4090 O O . LEU B 1 214 ? 3.158 10.398 21.562 1 98.81 214 LEU B O 1
ATOM 4094 N N . ASP B 1 215 ? 2.248 12.227 22.531 1 98.81 215 ASP B N 1
ATOM 4095 C CA . ASP B 1 215 ? 1.271 11.445 23.297 1 98.81 215 ASP B CA 1
ATOM 4096 C C . ASP B 1 215 ? 0.317 10.703 22.359 1 98.81 215 ASP B C 1
ATOM 4098 O O . ASP B 1 215 ? -0.07 9.57 22.641 1 98.81 215 ASP B O 1
ATOM 4102 N N . ALA B 1 216 ? -0.14 11.398 21.297 1 98.88 216 ALA B N 1
ATOM 4103 C CA . ALA B 1 216 ? -1.011 10.758 20.328 1 98.88 216 ALA B CA 1
ATOM 4104 C C . ALA B 1 216 ? -0.344 9.531 19.719 1 98.88 216 ALA B C 1
ATOM 4106 O O . ALA B 1 216 ? -0.994 8.5 19.516 1 98.88 216 ALA B O 1
ATOM 4107 N N . LEU B 1 217 ? 0.95 9.602 19.406 1 98.88 217 LEU B N 1
ATOM 4108 C CA . LEU B 1 217 ? 1.693 8.469 18.875 1 98.88 217 LEU B CA 1
ATOM 4109 C C . LEU B 1 217 ? 1.749 7.328 19.891 1 98.88 217 LEU B C 1
ATOM 4111 O O . LEU B 1 217 ? 1.727 6.152 19.5 1 98.88 217 LEU B O 1
ATOM 4115 N N . ASP B 1 218 ? 1.855 7.691 21.156 1 98.81 218 ASP B N 1
ATOM 4116 C CA . ASP B 1 218 ? 1.81 6.672 22.203 1 98.81 218 ASP B CA 1
ATOM 4117 C C . ASP B 1 218 ? 0.481 5.922 22.172 1 98.81 218 ASP B C 1
ATOM 4119 O O . ASP B 1 218 ? 0.436 4.719 22.453 1 98.81 218 ASP B O 1
ATOM 4123 N N . VAL B 1 219 ? -0.58 6.641 21.938 1 98.88 219 VAL B N 1
ATOM 4124 C CA . VAL B 1 219 ? -1.888 6 21.828 1 98.88 219 VAL B CA 1
ATOM 4125 C C . VAL B 1 219 ? -1.877 4.984 20.688 1 98.88 219 VAL B C 1
ATOM 4127 O O . VAL B 1 219 ? -2.342 3.854 20.859 1 98.88 219 VAL B O 1
ATOM 4130 N N . VAL B 1 220 ? -1.352 5.336 19.531 1 98.75 220 VAL B N 1
ATOM 4131 C CA . VAL B 1 220 ? -1.267 4.418 18.406 1 98.75 220 VAL B CA 1
ATOM 4132 C C . VAL B 1 220 ? -0.442 3.193 18.797 1 98.75 220 VAL B C 1
ATOM 4134 O O . VAL B 1 220 ? -0.872 2.057 18.578 1 98.75 220 VAL B O 1
ATOM 4137 N N . ASP B 1 221 ? 0.715 3.457 19.359 1 98 221 ASP B N 1
ATOM 4138 C CA . ASP B 1 221 ? 1.587 2.363 19.781 1 98 221 ASP B CA 1
ATOM 4139 C C . ASP B 1 221 ? 0.87 1.43 20.75 1 98 221 ASP B C 1
ATOM 4141 O O . ASP B 1 221 ? 1.051 0.211 20.703 1 98 221 ASP B O 1
ATOM 4145 N N . GLY B 1 222 ? 0.136 2.002 21.625 1 98.38 222 GLY B N 1
ATOM 4146 C CA . GLY B 1 222 ? -0.572 1.244 22.641 1 98.38 222 GLY B CA 1
ATOM 4147 C C . GLY B 1 222 ? -1.592 0.28 22.062 1 98.38 222 GLY B C 1
ATOM 4148 O O . GLY B 1 222 ? -1.913 -0.735 22.688 1 98.38 222 GLY B O 1
ATOM 4149 N N . LEU B 1 223 ? -2.082 0.596 20.875 1 98.19 223 LEU B N 1
ATOM 4150 C CA . LEU B 1 223 ? -3.059 -0.265 20.219 1 98.19 223 LEU B CA 1
ATOM 4151 C C . LEU B 1 223 ? -2.371 -1.432 19.516 1 98.19 223 LEU B C 1
ATOM 4153 O O . LEU B 1 223 ? -3.033 -2.365 19.062 1 98.19 223 LEU B O 1
ATOM 4157 N N . ASN B 1 224 ? -1.028 -1.42 19.391 1 95.5 224 ASN B N 1
ATOM 4158 C CA . ASN B 1 224 ? -0.196 -2.459 18.797 1 95.5 224 ASN B CA 1
ATOM 4159 C C . ASN B 1 224 ? -0.732 -2.891 17.422 1 95.5 224 ASN B C 1
ATOM 4161 O O . ASN B 1 224 ? -0.985 -4.074 17.203 1 95.5 224 ASN B O 1
ATOM 4165 N N . PRO B 1 225 ? -0.942 -1.88 16.547 1 96.5 225 PRO B N 1
ATOM 4166 C CA . PRO B 1 225 ? -1.49 -2.227 15.234 1 96.5 225 PRO B CA 1
ATOM 4167 C C . PRO B 1 225 ? -0.466 -2.91 14.336 1 96.5 225 PRO B C 1
ATOM 4169 O O . PRO B 1 225 ? 0.733 -2.643 14.438 1 96.5 225 PRO B O 1
ATOM 4172 N N . LYS B 1 226 ? -0.935 -3.762 13.461 1 93.94 226 LYS B N 1
ATOM 4173 C CA . LYS B 1 226 ? -0.099 -4.297 12.391 1 93.94 226 LYS B CA 1
ATOM 4174 C C . LYS B 1 226 ? -0.112 -3.377 11.172 1 93.94 226 LYS B C 1
ATOM 4176 O O . LYS B 1 226 ? 0.915 -3.191 10.516 1 93.94 226 LYS B O 1
ATOM 4181 N N . ILE B 1 227 ? -1.275 -2.838 10.883 1 96.69 227 ILE B N 1
ATOM 4182 C CA . ILE B 1 227 ? -1.427 -1.927 9.758 1 96.69 227 ILE B CA 1
ATOM 4183 C C . ILE B 1 227 ? -1.611 -0.499 10.266 1 96.69 227 ILE B C 1
ATOM 4185 O O . ILE B 1 227 ? -2.498 -0.234 11.078 1 96.69 227 ILE B O 1
ATOM 4189 N N . VAL B 1 228 ? -0.754 0.363 9.836 1 98.19 228 VAL B N 1
ATOM 4190 C CA . VAL B 1 228 ? -0.824 1.786 10.156 1 98.19 228 VAL B CA 1
ATOM 4191 C C . VAL B 1 228 ? -0.864 2.6 8.859 1 98.19 228 VAL B C 1
ATOM 4193 O O . VAL B 1 228 ? 0.058 2.529 8.047 1 98.19 228 VAL B O 1
ATOM 4196 N N . VAL B 1 229 ? -1.913 3.377 8.648 1 98.69 229 VAL B N 1
ATOM 4197 C CA . VAL B 1 229 ? -2.074 4.164 7.43 1 98.69 229 VAL B CA 1
ATOM 4198 C C . VAL B 1 229 ? -1.879 5.645 7.742 1 98.69 229 VAL B C 1
ATOM 4200 O O . VAL B 1 229 ? -2.594 6.211 8.57 1 98.69 229 VAL B O 1
ATOM 4203 N N . ALA B 1 230 ? -0.93 6.254 7.094 1 98.44 230 ALA B N 1
ATOM 4204 C CA . ALA B 1 230 ? -0.708 7.695 7.168 1 98.44 230 ALA B CA 1
ATOM 4205 C C . ALA B 1 230 ? -1.51 8.43 6.094 1 98.44 230 ALA B C 1
ATOM 4207 O O . ALA B 1 230 ? -1.697 7.914 4.988 1 98.44 230 ALA B O 1
ATOM 4208 N N . SER B 1 231 ? -2.004 9.609 6.359 1 96.62 231 SER B N 1
ATOM 4209 C CA . SER B 1 231 ? -2.756 10.352 5.359 1 96.62 231 SER B CA 1
ATOM 4210 C C . SER B 1 231 ? -1.828 10.977 4.32 1 96.62 231 SER B C 1
ATOM 4212 O O . SER B 1 231 ? -2.188 11.078 3.145 1 96.62 231 SER B O 1
ATOM 4214 N N . HIS B 1 232 ? -0.66 11.438 4.828 1 98.5 232 HIS B N 1
ATOM 4215 C CA . HIS B 1 232 ? 0.306 12.039 3.916 1 98.5 232 HIS B CA 1
ATOM 4216 C C . HIS B 1 232 ? 1.521 11.141 3.725 1 98.5 232 HIS B C 1
ATOM 4218 O O . HIS B 1 232 ? 2.393 11.07 4.594 1 98.5 232 HIS B O 1
ATOM 4224 N N . LYS B 1 233 ? 1.59 10.539 2.625 1 98 233 LYS B N 1
ATOM 4225 C CA . LYS B 1 233 ? 2.654 9.602 2.287 1 98 233 LYS B CA 1
ATOM 4226 C C . LYS B 1 233 ? 2.848 9.508 0.775 1 98 233 LYS B C 1
ATOM 4228 O O . LYS B 1 233 ? 1.973 9.914 0.007 1 98 233 LYS B O 1
ATOM 4233 N N . ARG B 1 234 ? 4.035 9.062 0.403 1 96.69 234 ARG B N 1
ATOM 4234 C CA . ARG B 1 234 ? 4.219 8.656 -0.988 1 96.69 234 ARG B CA 1
ATOM 4235 C C . ARG B 1 234 ? 3.4 7.414 -1.312 1 96.69 234 ARG B C 1
ATOM 4237 O O . ARG B 1 234 ? 3.301 6.5 -0.493 1 96.69 234 ARG B O 1
ATOM 4244 N N . ALA B 1 235 ? 2.939 7.324 -2.525 1 95.88 235 ALA B N 1
ATOM 4245 C CA . ALA B 1 235 ? 1.998 6.277 -2.908 1 95.88 235 ALA B CA 1
ATOM 4246 C C . ALA B 1 235 ? 2.621 4.895 -2.742 1 95.88 235 ALA B C 1
ATOM 4248 O O . ALA B 1 235 ? 1.951 3.951 -2.311 1 95.88 235 ALA B O 1
ATOM 4249 N N . SER B 1 236 ? 3.93 4.738 -3.033 1 96.38 236 SER B N 1
ATOM 4250 C CA . SER B 1 236 ? 4.539 3.414 -3.041 1 96.38 236 SER B CA 1
ATOM 4251 C C . SER B 1 236 ? 5.074 3.043 -1.663 1 96.38 236 SER B C 1
ATOM 4253 O O . SER B 1 236 ? 5.477 1.9 -1.434 1 96.38 236 SER B O 1
ATOM 4255 N N . GLN B 1 237 ? 5.133 4.023 -0.73 1 97.06 237 GLN B N 1
ATOM 4256 C CA . GLN B 1 237 ? 5.586 3.744 0.628 1 97.06 237 GLN B CA 1
ATOM 4257 C C . GLN B 1 237 ? 4.609 2.824 1.354 1 97.06 237 GLN B C 1
ATOM 4259 O O . GLN B 1 237 ? 3.418 3.131 1.457 1 97.06 237 GLN B O 1
ATOM 4264 N N . ILE B 1 238 ? 5.105 1.773 1.846 1 96.56 238 ILE B N 1
ATOM 4265 C CA . ILE B 1 238 ? 4.207 0.773 2.41 1 96.56 238 ILE B CA 1
ATOM 4266 C C . ILE B 1 238 ? 3.691 1.249 3.768 1 96.56 238 ILE B C 1
ATOM 4268 O O . ILE B 1 238 ? 4.43 1.872 4.535 1 96.56 238 ILE B O 1
ATOM 4272 N N . ASP B 1 239 ? 2.461 0.936 4.027 1 95.88 239 ASP B N 1
ATOM 4273 C CA . ASP B 1 239 ? 1.844 1.211 5.32 1 95.88 239 ASP B CA 1
ATOM 4274 C C . ASP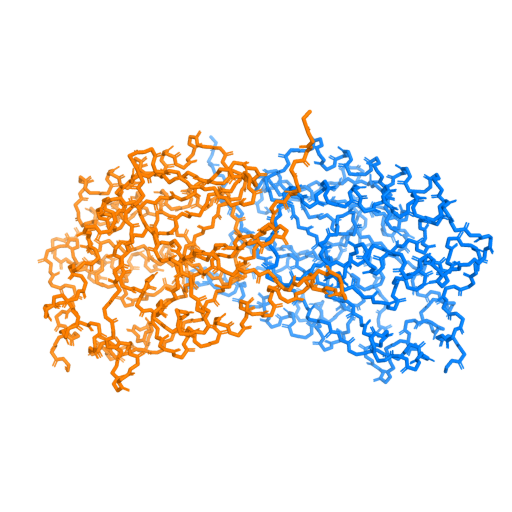 B 1 239 ? 2.373 0.262 6.395 1 95.88 239 ASP B C 1
ATOM 4276 O O . ASP B 1 239 ? 2.432 -0.951 6.184 1 95.88 239 ASP B O 1
ATOM 4280 N N . GLY B 1 240 ? 2.734 0.854 7.539 1 93.69 240 GLY B N 1
ATOM 4281 C CA . GLY B 1 240 ? 3.225 -0.018 8.594 1 93.69 240 GLY B CA 1
ATOM 4282 C C . GLY B 1 240 ? 3.529 0.718 9.883 1 93.69 240 GLY B C 1
ATOM 4283 O O . GLY B 1 240 ? 3.627 1.947 9.898 1 93.69 240 GLY B O 1
ATOM 4284 N N . ALA B 1 241 ? 3.744 -0.054 10.883 1 92.38 241 ALA B N 1
ATOM 4285 C CA . ALA B 1 241 ? 3.939 0.47 12.234 1 92.38 241 ALA B CA 1
ATOM 4286 C C . ALA B 1 241 ? 5.238 1.267 12.336 1 92.38 241 ALA B C 1
ATOM 4288 O O . ALA B 1 241 ? 5.371 2.146 13.188 1 92.38 241 ALA B O 1
ATOM 4289 N N . TYR B 1 242 ? 6.172 1.015 11.469 1 92.31 242 TYR B N 1
ATOM 4290 C CA . TYR B 1 242 ? 7.449 1.717 11.477 1 92.31 242 TYR B CA 1
ATOM 4291 C C . TYR B 1 242 ? 7.254 3.211 11.25 1 92.31 242 TYR B C 1
ATOM 4293 O O . TYR B 1 242 ? 8.094 4.02 11.641 1 92.31 242 TYR B O 1
ATOM 4301 N N . LEU B 1 243 ? 6.156 3.605 10.672 1 96.88 243 LEU B N 1
ATOM 4302 C CA . LEU B 1 243 ? 5.867 5.008 10.383 1 96.88 243 LEU B CA 1
ATOM 4303 C C . LEU B 1 243 ? 5.633 5.789 11.672 1 96.88 243 LEU B C 1
ATOM 4305 O O . LEU B 1 243 ? 5.824 7.004 11.711 1 96.88 243 LEU B O 1
ATOM 4309 N N . VAL B 1 244 ? 5.156 5.062 12.719 1 97.75 244 VAL B N 1
ATOM 4310 C CA . VAL B 1 244 ? 4.949 5.727 14.008 1 97.75 244 VAL B CA 1
ATOM 4311 C C . VAL B 1 244 ? 6.285 6.211 14.562 1 97.75 244 VAL B C 1
ATOM 4313 O O . VAL B 1 244 ? 6.422 7.371 14.945 1 97.75 244 VAL B O 1
ATOM 4316 N N . ALA B 1 245 ? 7.258 5.348 14.531 1 96.19 245 ALA B N 1
ATOM 4317 C CA . ALA B 1 245 ? 8.594 5.711 14.992 1 96.19 245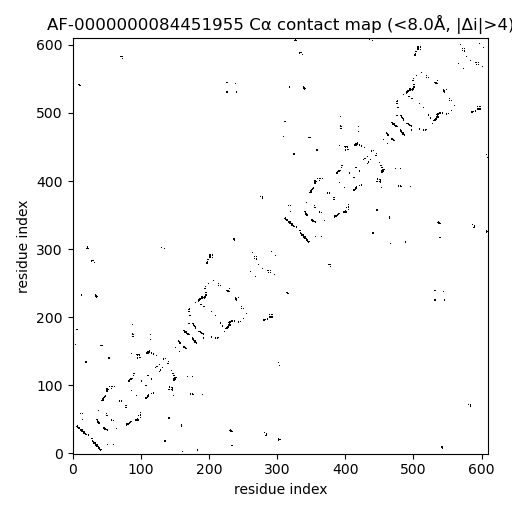 ALA B CA 1
ATOM 4318 C C . ALA B 1 245 ? 9.203 6.801 14.117 1 96.19 245 ALA B C 1
ATOM 4320 O O . ALA B 1 245 ? 9.883 7.703 14.625 1 96.19 245 ALA B O 1
ATOM 4321 N N . ALA B 1 246 ? 9 6.672 12.844 1 96.5 246 ALA B N 1
ATOM 4322 C CA . ALA B 1 246 ? 9.531 7.672 11.922 1 96.5 246 ALA B CA 1
ATOM 4323 C C . ALA B 1 246 ? 8.922 9.047 12.195 1 96.5 246 ALA B C 1
ATOM 4325 O O . ALA B 1 246 ? 9.617 10.062 12.117 1 96.5 246 ALA B O 1
ATOM 4326 N N . THR B 1 247 ? 7.629 9.094 12.461 1 98.5 247 THR B N 1
ATOM 4327 C CA . THR B 1 247 ? 6.949 10.344 12.781 1 98.5 247 THR B CA 1
ATOM 4328 C C . THR B 1 247 ? 7.496 10.938 14.07 1 98.5 247 THR B C 1
ATOM 4330 O O . THR B 1 247 ? 7.762 12.141 14.141 1 98.5 247 THR B O 1
ATOM 4333 N N . ARG B 1 248 ? 7.656 10.094 15.078 1 98.44 248 ARG B N 1
ATOM 4334 C CA . ARG B 1 248 ? 8.219 10.516 16.359 1 98.44 248 ARG B CA 1
ATOM 4335 C C . ARG B 1 248 ? 9.609 11.125 16.172 1 98.44 248 ARG B C 1
ATOM 4337 O O . ARG B 1 248 ? 9.898 12.195 16.703 1 98.44 248 ARG B O 1
ATOM 4344 N N . LYS B 1 249 ? 10.414 10.461 15.461 1 97.81 249 LYS B N 1
ATOM 4345 C CA . LYS B 1 249 ? 11.773 10.922 15.227 1 97.81 249 LYS B CA 1
ATOM 4346 C C . LYS B 1 249 ? 11.789 12.289 14.555 1 97.81 249 LYS B C 1
ATOM 4348 O O . LYS B 1 249 ? 12.602 13.148 14.898 1 97.81 249 LYS B O 1
ATOM 4353 N N . TYR B 1 250 ? 10.953 12.492 13.57 1 98.25 250 TYR B N 1
ATOM 4354 C CA . TYR B 1 250 ? 10.891 13.766 12.859 1 98.25 250 TYR B CA 1
ATOM 4355 C C . TYR B 1 250 ? 10.547 14.906 13.812 1 98.25 250 TYR B C 1
ATOM 4357 O O . TYR B 1 250 ? 11.125 15.992 13.734 1 98.25 250 TYR B O 1
ATOM 4365 N N . ILE B 1 251 ? 9.57 14.648 14.688 1 98.69 251 ILE B N 1
ATOM 4366 C CA . ILE B 1 251 ? 9.18 15.672 15.656 1 98.69 251 ILE B CA 1
ATOM 4367 C C . ILE B 1 251 ? 10.375 16.047 16.516 1 98.69 251 ILE B C 1
ATOM 4369 O O . ILE B 1 251 ? 10.664 17.234 16.703 1 98.69 251 ILE B O 1
ATOM 4373 N N . ILE B 1 252 ? 11.07 15.086 16.984 1 98.25 252 ILE B N 1
ATOM 4374 C CA . ILE B 1 252 ? 12.211 15.305 17.875 1 98.25 252 ILE B CA 1
ATOM 4375 C C . ILE B 1 252 ? 13.344 15.984 17.109 1 98.25 252 ILE B C 1
ATOM 4377 O O . ILE B 1 252 ? 13.953 16.938 17.609 1 98.25 252 ILE B O 1
ATOM 4381 N N . ASP B 1 253 ? 13.617 15.508 15.883 1 98.06 253 ASP B N 1
ATOM 4382 C CA . ASP B 1 253 ? 14.656 16.109 15.055 1 98.06 253 ASP B CA 1
ATOM 4383 C C . ASP B 1 253 ? 14.352 17.578 14.766 1 98.06 253 ASP B C 1
ATOM 4385 O O . ASP B 1 253 ? 15.242 18.422 14.805 1 98.06 253 ASP B O 1
ATOM 4389 N N . PHE B 1 254 ? 13.102 17.891 14.445 1 98.31 254 PHE B N 1
ATOM 4390 C CA . PHE B 1 254 ? 12.711 19.266 14.164 1 98.31 254 PHE B CA 1
ATOM 4391 C C . PHE B 1 254 ? 13.008 20.172 15.352 1 98.31 254 PHE B C 1
ATOM 4393 O O . PHE B 1 254 ? 13.57 21.25 15.195 1 98.31 254 PHE B O 1
ATOM 4400 N N . GLU B 1 255 ? 12.625 19.672 16.516 1 96.44 255 GLU B N 1
ATOM 4401 C CA . GLU B 1 255 ? 12.859 20.453 17.734 1 96.44 255 GLU B CA 1
ATOM 4402 C C . GLU B 1 255 ? 14.352 20.672 17.969 1 96.44 255 GLU B C 1
ATOM 4404 O O . GLU B 1 255 ? 14.773 21.781 18.328 1 96.44 255 GLU B O 1
ATOM 4409 N N . THR B 1 256 ? 15.109 19.688 17.781 1 97.5 256 THR B N 1
ATOM 4410 C CA . THR B 1 256 ? 16.547 19.75 18.016 1 97.5 256 THR B CA 1
ATOM 4411 C C . THR B 1 256 ? 17.203 20.719 17.031 1 97.5 256 THR B C 1
ATOM 4413 O O . THR B 1 256 ? 17.984 21.594 17.438 1 97.5 256 THR B O 1
ATOM 4416 N N . LEU B 1 257 ? 16.859 20.609 15.781 1 97.69 257 LEU B N 1
ATOM 4417 C CA . LEU B 1 257 ? 17.438 21.453 14.75 1 97.69 257 LEU B CA 1
ATOM 4418 C C . LEU B 1 257 ? 16.984 22.906 14.914 1 97.69 257 LEU B C 1
ATOM 4420 O O . LEU B 1 257 ? 17.766 23.828 14.68 1 97.69 257 LEU B O 1
ATOM 4424 N N . ALA B 1 258 ? 15.742 23.062 15.297 1 97.12 258 ALA B N 1
ATOM 4425 C CA . ALA B 1 258 ? 15.219 24.406 15.523 1 97.12 258 ALA B CA 1
ATOM 4426 C C . ALA B 1 258 ? 15.969 25.094 16.672 1 97.12 258 ALA B C 1
ATOM 4428 O O . ALA B 1 258 ? 16.25 26.297 16.609 1 97.12 258 ALA B O 1
ATOM 4429 N N . ALA B 1 259 ? 16.297 24.359 17.719 1 95 259 ALA B N 1
ATOM 4430 C CA . ALA B 1 259 ? 16.984 24.906 18.891 1 95 259 ALA B CA 1
ATOM 4431 C C . ALA B 1 259 ? 18.391 25.375 18.516 1 95 259 ALA B C 1
ATOM 4433 O O . ALA B 1 259 ? 18.969 26.219 19.219 1 95 259 ALA B O 1
ATOM 4434 N N . GLU B 1 260 ? 18.875 24.875 17.453 1 95.81 260 GLU B N 1
ATOM 4435 C CA . GLU B 1 260 ? 20.219 25.219 17.016 1 95.81 260 GLU B CA 1
ATOM 4436 C C . GLU B 1 260 ? 20.203 26.5 16.188 1 95.81 260 GLU B C 1
ATOM 4438 O O . GLU B 1 260 ? 21.266 27.062 15.891 1 95.81 260 GLU B O 1
ATOM 4443 N N . CYS B 1 261 ? 19.062 26.922 15.805 1 95.75 261 CYS B N 1
ATOM 4444 C CA . CYS B 1 261 ? 18.953 28.078 14.938 1 95.75 261 CYS B CA 1
ATOM 4445 C C . CYS B 1 261 ? 18.812 29.359 15.75 1 95.75 261 CYS B C 1
ATOM 4447 O O . CYS B 1 261 ? 18.281 29.344 16.859 1 95.75 261 CYS B O 1
ATOM 4449 N N . GLU B 1 262 ? 19.312 30.469 15.125 1 92.25 262 GLU B N 1
ATOM 4450 C CA . GLU B 1 262 ? 19.141 31.781 15.742 1 92.25 262 GLU B CA 1
ATOM 4451 C C . GLU B 1 262 ? 17.688 32.219 15.703 1 92.25 262 GLU B C 1
ATOM 4453 O O . GLU B 1 262 ? 16.891 31.703 14.914 1 92.25 262 GLU B O 1
ATOM 4458 N N . ALA B 1 263 ? 17.484 33.156 16.531 1 88.38 263 ALA B N 1
ATOM 4459 C CA . ALA B 1 263 ? 16.109 33.688 16.625 1 88.38 263 ALA B CA 1
ATOM 4460 C C . ALA B 1 263 ? 15.633 34.188 15.273 1 88.38 263 ALA B C 1
ATOM 4462 O O . ALA B 1 263 ? 16.375 34.875 14.555 1 88.38 263 ALA B O 1
ATOM 4463 N N . SER B 1 264 ? 14.484 33.719 14.844 1 89.12 264 SER B N 1
ATOM 4464 C CA . SER B 1 264 ? 13.742 34.188 13.672 1 89.12 264 SER B CA 1
ATOM 4465 C C . SER B 1 264 ? 14.398 33.688 12.383 1 89.12 264 SER B C 1
ATOM 4467 O O . SER B 1 264 ? 14.008 34.094 11.289 1 89.12 264 SER B O 1
ATOM 4469 N N . ASP B 1 265 ? 15.352 32.781 12.508 1 95.75 265 ASP B N 1
ATOM 4470 C CA . ASP B 1 265 ? 16.047 32.312 11.312 1 95.75 265 ASP B CA 1
ATOM 4471 C C . ASP B 1 265 ? 15.383 31.047 10.75 1 95.75 265 ASP B C 1
ATOM 4473 O O . ASP B 1 265 ? 16 29.984 10.719 1 95.75 265 ASP B O 1
ATOM 4477 N N . TRP B 1 266 ? 14.188 31.281 10.266 1 97.06 266 TRP B N 1
ATOM 4478 C CA . TRP B 1 266 ? 13.414 30.156 9.742 1 97.06 266 TRP B CA 1
ATOM 4479 C C . TRP B 1 266 ? 14.07 29.578 8.5 1 97.06 266 TRP B C 1
ATOM 4481 O O . TRP B 1 266 ? 13.922 28.391 8.203 1 97.06 266 TRP B O 1
ATOM 4491 N N . GLN B 1 267 ? 14.852 30.375 7.719 1 97.75 267 GLN B N 1
ATOM 4492 C CA . GLN B 1 267 ? 15.508 29.922 6.496 1 97.75 267 GLN B CA 1
ATOM 4493 C C . GLN B 1 267 ? 16.594 28.891 6.805 1 97.75 267 GLN B C 1
ATOM 4495 O O . GLN B 1 267 ? 16.719 27.891 6.094 1 97.75 267 GLN B O 1
ATOM 4500 N N . THR B 1 268 ? 17.344 29.203 7.836 1 98.12 268 THR B N 1
ATOM 4501 C CA . THR B 1 268 ? 18.359 28.25 8.266 1 98.12 268 THR B CA 1
ATOM 4502 C C . THR B 1 268 ? 17.719 26.953 8.727 1 98.12 268 THR B C 1
ATOM 4504 O O . THR B 1 268 ? 18.188 25.859 8.391 1 98.12 268 THR B O 1
ATOM 4507 N N . LEU B 1 269 ? 16.656 27.047 9.523 1 98.25 269 LEU B N 1
ATOM 4508 C CA . LEU B 1 269 ? 15.922 25.859 9.961 1 98.25 269 LEU B CA 1
ATOM 4509 C C . LEU B 1 269 ? 15.414 25.062 8.766 1 98.25 269 LEU B C 1
ATOM 4511 O O . LEU B 1 269 ? 15.555 23.844 8.719 1 98.25 269 LEU B O 1
ATOM 4515 N N . TYR B 1 270 ? 14.836 25.75 7.789 1 98.19 270 TYR B N 1
ATOM 4516 C CA . TYR B 1 270 ? 14.344 25.141 6.562 1 98.19 270 TYR B CA 1
ATOM 4517 C C . TYR B 1 270 ? 15.445 24.328 5.879 1 98.19 270 TYR B C 1
ATOM 4519 O O . TYR B 1 270 ? 15.234 23.172 5.508 1 98.19 270 TYR B O 1
ATOM 4527 N N . GLN B 1 271 ? 16.609 24.891 5.746 1 96.81 271 GLN B N 1
ATOM 4528 C CA . GLN B 1 271 ? 17.734 24.234 5.07 1 96.81 271 GLN B CA 1
ATOM 4529 C C . GLN B 1 271 ? 18.203 23.016 5.848 1 96.81 271 GLN B C 1
ATOM 4531 O O . GLN B 1 271 ? 18.531 21.984 5.254 1 96.81 271 GLN B O 1
ATOM 4536 N N . LYS B 1 272 ? 18.234 23.156 7.148 1 96.81 272 LYS B N 1
ATOM 4537 C CA . LYS B 1 272 ? 18.672 22.047 7.984 1 96.81 272 LYS B CA 1
ATOM 4538 C C . LYS B 1 272 ? 17.719 20.859 7.863 1 96.81 272 LYS B C 1
ATOM 4540 O O . LYS B 1 272 ? 18.172 19.703 7.777 1 96.81 272 LYS B O 1
ATOM 4545 N N . ILE B 1 273 ? 16.422 21.156 7.871 1 97.75 273 ILE B N 1
ATOM 4546 C CA . ILE B 1 273 ? 15.445 20.078 7.77 1 97.75 273 ILE B CA 1
ATOM 4547 C C . ILE B 1 273 ? 15.508 19.453 6.375 1 97.75 273 ILE B C 1
ATOM 4549 O O . ILE B 1 273 ? 15.445 18.219 6.23 1 97.75 273 ILE B O 1
ATOM 4553 N N . LYS B 1 274 ? 15.641 20.25 5.309 1 96.12 274 LYS B N 1
ATOM 4554 C CA . LYS B 1 274 ? 15.75 19.75 3.943 1 96.12 274 LYS B CA 1
ATOM 4555 C C . LYS B 1 274 ? 16.953 18.812 3.795 1 96.12 274 LYS B C 1
ATOM 4557 O O . LYS B 1 274 ? 16.891 17.828 3.072 1 96.12 274 LYS B O 1
ATOM 4562 N N . GLU B 1 275 ? 18 19.156 4.449 1 94.5 275 GLU B N 1
ATOM 4563 C CA . GLU B 1 275 ? 19.203 18.328 4.398 1 94.5 275 GLU B CA 1
ATOM 4564 C C . GLU B 1 275 ? 18.984 17.016 5.125 1 94.5 275 GLU B C 1
ATOM 4566 O O . GLU B 1 275 ? 19.453 15.961 4.664 1 94.5 275 GLU B O 1
ATOM 4571 N N . ALA B 1 276 ? 18.328 17.062 6.223 1 95 276 ALA B N 1
ATOM 4572 C CA . ALA B 1 276 ? 18.109 15.875 7.031 1 95 276 ALA B CA 1
ATOM 4573 C C . ALA B 1 276 ? 17.078 14.953 6.379 1 95 276 ALA B C 1
ATOM 4575 O O . ALA B 1 276 ? 17.156 13.734 6.516 1 95 276 ALA B O 1
ATOM 4576 N N . TYR B 1 277 ? 16.109 15.562 5.68 1 96.12 277 TYR B N 1
ATOM 4577 C CA . TYR B 1 277 ? 15 14.805 5.109 1 96.12 277 TYR B CA 1
ATOM 4578 C C . TYR B 1 277 ? 14.75 15.203 3.66 1 96.12 277 TYR B C 1
ATOM 4580 O O . TYR B 1 277 ? 13.656 15.641 3.311 1 96.12 277 TYR B O 1
ATOM 4588 N N . PRO B 1 278 ? 15.688 14.922 2.783 1 94.94 278 PRO B N 1
ATOM 4589 C CA . PRO B 1 278 ? 15.578 15.375 1.395 1 94.94 278 PRO B CA 1
ATOM 4590 C C . PRO B 1 278 ? 14.477 14.648 0.623 1 94.94 278 PRO B C 1
ATOM 4592 O O . PRO B 1 278 ? 13.992 15.156 -0.392 1 94.94 278 PRO B O 1
ATOM 4595 N N . HIS B 1 279 ? 14.039 13.5 1.132 1 95.38 279 HIS B N 1
ATOM 4596 C CA . HIS B 1 279 ? 13.109 12.641 0.402 1 95.38 279 HIS B CA 1
ATOM 4597 C C . HIS B 1 279 ? 11.664 13.055 0.655 1 95.38 279 HIS B C 1
ATOM 4599 O O . HIS B 1 279 ? 10.75 12.602 -0.038 1 95.38 279 HIS B O 1
ATOM 4605 N N . ARG B 1 280 ? 11.422 13.898 1.661 1 96.56 280 ARG B N 1
ATOM 4606 C CA . ARG B 1 280 ? 10.047 14.18 2.064 1 96.56 280 ARG B CA 1
ATOM 4607 C C . ARG B 1 280 ? 9.438 15.273 1.194 1 96.56 280 ARG B C 1
ATOM 4609 O O . ARG B 1 280 ? 10.109 16.25 0.858 1 96.56 280 ARG B O 1
ATOM 4616 N N . TRP B 1 281 ? 8.164 14.961 0.703 1 93.38 281 TRP B N 1
ATOM 4617 C CA . TRP B 1 281 ? 7.324 16 0.123 1 93.38 281 TRP B CA 1
ATOM 4618 C C . TRP B 1 281 ? 6.957 17.047 1.169 1 93.38 281 TRP B C 1
ATOM 4620 O O . TRP B 1 281 ? 6.984 16.781 2.371 1 93.38 281 TRP B O 1
ATOM 4630 N N . ASN B 1 282 ? 6.598 18.234 0.712 1 95.38 282 ASN B N 1
ATOM 4631 C CA . ASN B 1 282 ? 5.891 19.5 0.529 1 95.38 282 ASN B CA 1
ATOM 4632 C C . ASN B 1 282 ? 6.68 20.672 1.102 1 95.38 282 ASN B C 1
ATOM 4634 O O . ASN B 1 282 ? 6.52 21.016 2.271 1 95.38 282 ASN B O 1
ATOM 4638 N N . ASP B 1 283 ? 7.465 21.203 0.332 1 97.56 283 ASP B N 1
ATOM 4639 C CA . ASP B 1 283 ? 8.344 22.297 0.732 1 97.56 283 ASP B CA 1
ATOM 4640 C C . ASP B 1 283 ? 7.547 23.531 1.111 1 97.56 283 ASP B C 1
ATOM 4642 O O . ASP B 1 283 ? 8 24.359 1.914 1 97.56 283 ASP B O 1
ATOM 4646 N N . PHE B 1 284 ? 6.422 23.688 0.587 1 98.31 284 PHE B N 1
ATOM 4647 C CA . PHE B 1 284 ? 5.535 24.797 0.929 1 98.31 284 PHE B CA 1
ATOM 4648 C C . PHE B 1 284 ? 5.145 24.734 2.4 1 98.31 284 PHE B C 1
ATOM 4650 O O . PHE B 1 284 ? 5.309 25.719 3.127 1 98.31 284 PHE B O 1
ATOM 4657 N N . LEU B 1 285 ? 4.727 23.578 2.836 1 97.75 285 LEU B N 1
ATOM 4658 C CA . LEU B 1 285 ? 4.285 23.422 4.219 1 97.75 285 LEU B CA 1
ATOM 4659 C C . LEU B 1 285 ? 5.473 23.344 5.168 1 97.75 285 LEU B C 1
ATOM 4661 O O . LEU B 1 285 ? 5.371 23.75 6.332 1 97.75 285 LEU B O 1
ATOM 4665 N N . LEU B 1 286 ? 6.617 22.828 4.672 1 98.5 286 LEU B N 1
ATOM 4666 C CA . LEU B 1 286 ? 7.824 22.906 5.488 1 98.5 286 LEU B CA 1
ATOM 4667 C C . LEU B 1 286 ? 8.172 24.359 5.809 1 98.5 286 LEU B C 1
ATOM 4669 O O . LEU B 1 286 ? 8.461 24.688 6.957 1 98.5 286 LEU B O 1
ATOM 4673 N N . GLU B 1 287 ? 8.141 25.234 4.793 1 98.19 287 GLU B N 1
ATOM 4674 C CA . GLU B 1 287 ? 8.43 26.656 5.02 1 98.19 287 GLU B CA 1
ATOM 4675 C C . GLU B 1 287 ? 7.445 27.266 6.016 1 98.19 287 GLU B C 1
ATOM 4677 O O . GLU B 1 287 ? 7.844 27.984 6.926 1 98.19 287 GLU B O 1
ATOM 4682 N N . ALA B 1 288 ? 6.18 26.969 5.82 1 98.06 288 ALA B N 1
ATOM 4683 C CA . ALA B 1 288 ? 5.156 27.484 6.727 1 98.06 288 ALA B CA 1
ATOM 4684 C C . ALA B 1 288 ? 5.43 27.047 8.164 1 98.06 288 ALA B C 1
ATOM 4686 O O . ALA B 1 288 ? 5.285 27.844 9.094 1 98.06 288 ALA B O 1
ATOM 4687 N N . SER B 1 289 ? 5.805 25.781 8.328 1 98.25 289 SER B N 1
ATOM 4688 C CA . SER B 1 289 ? 6.086 25.234 9.656 1 98.25 289 SER B CA 1
ATOM 4689 C C . SER B 1 289 ? 7.285 25.922 10.289 1 98.25 289 SER B C 1
ATOM 4691 O O . SER B 1 289 ? 7.277 26.203 11.484 1 98.25 289 SER B O 1
ATOM 4693 N N . CYS B 1 290 ? 8.32 26.125 9.508 1 98.25 290 CYS B N 1
ATOM 4694 C CA . CYS B 1 290 ? 9.508 26.797 10.016 1 98.25 290 CYS B CA 1
ATOM 4695 C C . CYS B 1 290 ? 9.195 28.219 10.438 1 98.25 290 CYS B C 1
ATOM 4697 O O . CYS B 1 290 ? 9.656 28.672 11.492 1 98.25 290 CYS B O 1
ATOM 4699 N N . LYS B 1 291 ? 8.422 28.984 9.641 1 97.69 291 LYS B N 1
ATOM 4700 C CA . LYS B 1 291 ? 7.996 30.344 9.992 1 97.69 291 LYS B CA 1
ATOM 4701 C C . LYS B 1 291 ? 7.184 30.344 11.281 1 97.69 291 LYS B C 1
ATOM 4703 O O . LYS B 1 291 ? 7.438 31.141 12.18 1 97.69 291 LYS B O 1
ATOM 4708 N N . ALA B 1 292 ? 6.285 29.391 11.391 1 97.38 292 ALA B N 1
ATOM 4709 C CA . ALA B 1 292 ? 5.41 29.312 12.555 1 97.38 292 ALA B CA 1
ATOM 4710 C C . ALA B 1 292 ? 6.215 29.078 13.836 1 97.38 292 ALA B C 1
ATOM 4712 O O . ALA B 1 292 ? 5.863 29.609 14.898 1 97.38 292 ALA B O 1
ATOM 4713 N N . TYR B 1 293 ? 7.219 28.234 13.734 1 96.75 293 TYR B N 1
ATOM 4714 C CA . TYR B 1 293 ? 8.07 27.969 14.891 1 96.75 293 TYR B CA 1
ATOM 4715 C C . TYR B 1 293 ? 8.594 29.281 15.484 1 96.75 293 TYR B C 1
ATOM 4717 O O . TYR B 1 293 ? 8.727 29.391 16.703 1 96.75 293 TYR B O 1
ATOM 4725 N N . PHE B 1 294 ? 8.859 30.297 14.727 1 96.12 294 PHE B N 1
ATOM 4726 C CA . PHE B 1 294 ? 9.422 31.562 15.172 1 96.12 294 PHE B CA 1
ATOM 4727 C C . PHE B 1 294 ? 8.344 32.625 15.242 1 96.12 294 PHE B C 1
ATOM 4729 O O . PHE B 1 294 ? 8.648 33.844 15.227 1 96.12 294 PHE B O 1
ATOM 4736 N N . SER B 1 295 ? 7.113 32.25 15.234 1 95.25 295 SER B N 1
ATOM 4737 C CA . SER B 1 295 ? 5.961 33.125 15.375 1 95.25 295 SER B CA 1
ATOM 4738 C C . SER B 1 295 ? 5.875 34.125 14.211 1 95.25 295 SER B C 1
ATOM 4740 O O . SER B 1 295 ? 5.508 35.281 14.398 1 95.25 295 SER B O 1
ATOM 4742 N N . ILE B 1 296 ? 6.355 33.625 13.078 1 95.56 296 ILE B N 1
ATOM 4743 C CA . ILE B 1 296 ? 6.195 34.375 11.828 1 95.56 296 ILE B CA 1
ATOM 4744 C C . ILE B 1 296 ? 4.969 33.875 11.078 1 95.56 296 ILE B C 1
ATOM 4746 O O . ILE B 1 296 ? 4.672 32.656 11.102 1 95.56 296 ILE B O 1
ATOM 4750 N N . ASP B 1 297 ? 4.246 34.75 10.398 1 94.62 297 ASP B N 1
ATOM 4751 C CA . ASP B 1 297 ? 3.043 34.375 9.664 1 94.62 297 ASP B CA 1
ATOM 4752 C C . ASP B 1 297 ? 3.348 33.312 8.617 1 94.62 297 ASP B C 1
ATOM 4754 O O . ASP B 1 297 ? 4.043 33.594 7.633 1 94.62 297 ASP B O 1
ATOM 4758 N N . PRO B 1 298 ? 2.77 32.188 8.742 1 95.62 298 PRO B N 1
ATOM 4759 C CA . PRO B 1 298 ? 3.125 31.062 7.852 1 95.62 298 PRO B CA 1
ATOM 4760 C C . PRO B 1 298 ? 2.592 31.25 6.43 1 95.62 298 PRO B C 1
ATOM 4762 O O . PRO B 1 298 ? 3.152 30.703 5.48 1 95.62 298 PRO B O 1
ATOM 4765 N N . PHE B 1 299 ? 1.52 32.031 6.23 1 94.69 299 PHE B N 1
ATOM 4766 C CA . PHE B 1 299 ? 0.866 32.094 4.93 1 94.69 299 PHE B CA 1
ATOM 4767 C C . PHE B 1 299 ? 0.747 33.531 4.449 1 94.69 299 PHE B C 1
ATOM 4769 O O . PHE B 1 299 ? -0.173 33.875 3.701 1 94.69 299 PHE B O 1
ATOM 4776 N N . GLY B 1 300 ? 1.648 34.406 4.91 1 91.75 300 GLY B N 1
ATOM 4777 C CA . GLY B 1 300 ? 1.628 35.781 4.52 1 91.75 300 GLY B CA 1
ATOM 4778 C C . GLY B 1 300 ? 1.666 36 3.014 1 91.75 300 GLY B C 1
ATOM 4779 O O . GLY B 1 300 ? 0.883 36.781 2.465 1 91.75 300 GLY B O 1
ATOM 4780 N N . GLU B 1 301 ? 2.514 35.312 2.328 1 88.31 301 GLU B N 1
ATOM 4781 C CA . GLU B 1 301 ? 2.658 35.438 0.881 1 88.31 301 GLU B CA 1
ATOM 4782 C C . GLU B 1 301 ? 1.408 34.938 0.16 1 88.31 301 GLU B C 1
ATOM 4784 O O . GLU B 1 301 ? 1.015 35.5 -0.867 1 88.31 301 GLU B O 1
ATOM 4789 N N . THR B 1 302 ? 0.837 33.875 0.66 1 88.25 302 THR B N 1
ATOM 4790 C CA . THR B 1 302 ? -0.359 33.312 0.056 1 88.25 302 THR B CA 1
ATOM 4791 C C . THR B 1 302 ? -1.529 34.281 0.141 1 88.25 302 THR B C 1
ATOM 4793 O O . THR B 1 302 ? -2.25 34.469 -0.839 1 88.25 302 THR B O 1
ATOM 4796 N N . ARG B 1 303 ? -1.642 34.906 1.214 1 87.44 303 ARG B N 1
ATOM 4797 C CA . ARG B 1 303 ? -2.748 35.844 1.413 1 87.44 303 ARG B CA 1
ATOM 4798 C C . ARG B 1 303 ? -2.568 37.094 0.563 1 87.44 303 ARG B C 1
ATOM 4800 O O . ARG B 1 303 ? -3.547 37.75 0.184 1 87.44 303 ARG B O 1
ATOM 4807 N N . ALA B 1 304 ? -1.34 37.375 0.28 1 83.5 304 ALA B N 1
ATOM 4808 C CA . ALA B 1 304 ? -1.033 38.562 -0.481 1 83.5 304 ALA B CA 1
ATOM 4809 C C . ALA B 1 304 ? -1.154 38.312 -1.981 1 83.5 304 ALA B C 1
ATOM 4811 O O . ALA B 1 304 ? -1.115 39.25 -2.779 1 83.5 304 ALA B O 1
ATOM 4812 N N . ALA B 1 305 ? -1.234 37.188 -2.303 1 80.25 305 ALA B N 1
ATOM 4813 C CA . ALA B 1 305 ? -1.222 36.812 -3.715 1 80.25 305 ALA B CA 1
ATOM 4814 C C . ALA B 1 305 ? -2.592 37.031 -4.352 1 80.25 305 ALA B C 1
ATOM 4816 O O . ALA B 1 305 ? -3.619 36.938 -3.676 1 80.25 305 ALA B O 1
#

Organism: NCBI:txid398673

Sequence (610 aa):
MAHLPPLQVDTFVSPPTRIHTGLSDINKQWWQPETSTLIHGPNNAVLCDPPITIQQCTVLADWIDSILALYATSTRPKKNLQFIFITHAHGDHFFGAPVLQSRFPGVKIIATATVAAGIPEQYTPEMYENVWKVLFPEGQLSEQQVCATALSTSNDFVLDGHTLKAYDVSADHKESSILHVPSLDLVVCGDVVYGDCHQYFVESNTTERRRLWLDALDVVDGLNPKIVVASHKRASQIDGAYLVAATRKYIIDFETLAAECEASDWQTLYQKIKEAYPHRWNDFLLEASCKAYFSIDPFGETRAAMAHLPPLQVDTFVSPPTRIHTGLSDINKQWWQPETSTLIHGPNNAVLCDPPITIQQCTVLADWIDSILALYATSTRPKKNLQFIFITHAHGDHFFGAPVLQSRFPGVKIIATATVAAGIPEQYTPEMYENVWKVLFPEGQLSEQQVCATALSTSNDFVLDGHTLKAYDVSADHKESSILHVPSLDLVVCGDVVYGDCHQYFVESNTTERRRLWLDALDVVDGLNPKIVVASHKRASQIDGAYLVAATRKYIIDFETLAAECEASDWQTLYQKIKEAYPHRWNDFLLEASCKAYFSIDPFGETRAA

Radius of gyration: 25.01 Å; Cα contacts (8 Å, |Δi|>4): 1334; chains: 2; bounding box: 54×75×55 Å

Secondary structure (DSSP, 8-state):
---PPPPEEEEEEEPPEE---S-S-GGGSEEPPEEEEEEE-SSEEEEE---SSHHHHHHHHHHHHHHHHTT--SSSPPPEEEEEE--BS-GGGTTTHHHHHHHSTTPEEEE-HHHHHHGGGGGSIIIIIIIIHHHSTTT-S-SSPP-PEEP-TT-EEEETTEEEEEEEE-SSSSSEEEEEEGGGTEEE-GGGSBSSB----SS--SHHHHHHHHHHHHHHHHT--SEEE-SB--TTBPP-THHHHHHHHHHHHHHHHHHTSPTT-HHHHHHHHHHH-TT-B-HHHHHHHHHHHTT--TTHHHHH-/---PPPPEEEEEEEPPEE---S-S-GGGSEEPPEEEEEEE-SSEEEEE---SSHHHHHHHHHHHHHHHHTT--SSSPPPEEEEEE--BS-GGGTTTHHHHHHHSTTPEEEE-HHHHHHGGGGGSIIIIIIIIHHHSTTT-S-SSPP-PEEP-TT-EEEETTEEEEEEEE-SSSSSEEEEEEGGGTEEE-GGGSBSSB----SS--SHHHHHHHHHHHHHHHHT--SEEE-SB--TTBPP-THHHHHHHHHHHHHHHHHHTSPTT-HHHHHHHHHHH-TT-B-HHHHHHHHHHHTT--TTHHHHH-

InterPro domains:
  IPR001279 Metallo-beta-lactamase [PF00753] (75-232)
  IPR001279 Metallo-beta-lactamase [SM00849] (33-232)
  IPR036866 Ribonuclease Z/Hydroxyacylglutathione hydrolase-like [G3DSA:3.60.15.10] (12-256)
  IPR036866 Ribonuclease Z/Hydroxyacylglutathione hydrolase-like [SSF56281] (35-277)
  IPR050855 Metallo-beta-lactamase type 2-like [PTHR42951] (38-271)

Nearest PDB structures (foldseek):
  2zo4-assembly1_A  TM=6.546E-01  e=1.820E-11  Thermus thermophilus HB8
  7ev5-assembly1_A  TM=7.202E-01  e=4.825E-09  Shouchella lehensis G1
  5i0p-assembly2_B  TM=6.198E-01  e=6.236E-10  Burkholderia ambifaria MC40-6
  4ad9-assembly2_E  TM=6.602E-01  e=7.447E-09  Homo sapiens
  4ad9-assembly2_F  TM=6.406E-01  e=1.223E-08  Homo sapiens

pLDDT: mean 96.59, std 5.17, range [34.59, 99.0]

Solvent-accessible surface area (backbone atoms only — not comparable to full-atom values): 30461 Å² total; per-residue (Å²): 128,84,77,72,77,70,72,45,52,32,50,44,60,46,69,63,42,81,38,47,40,61,61,86,54,71,73,32,27,44,40,62,31,41,36,26,40,40,39,32,42,87,51,36,26,35,38,35,24,42,36,38,30,48,66,59,21,50,55,47,44,54,49,50,52,52,61,33,43,36,65,36,52,98,87,34,69,52,41,39,62,48,34,34,38,39,37,38,46,49,54,61,31,41,42,12,40,62,54,42,41,69,76,38,75,82,39,39,45,32,20,44,50,63,20,36,69,34,40,63,62,4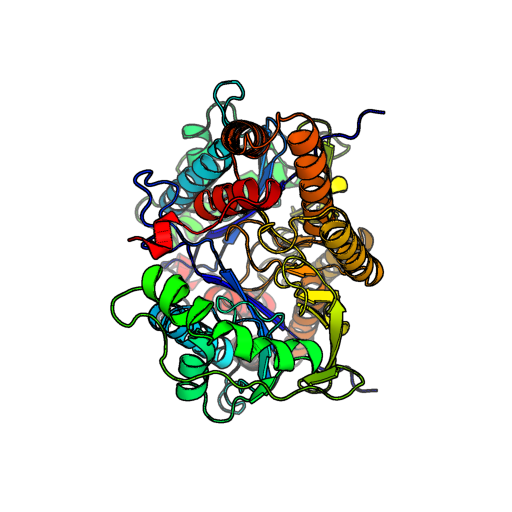7,65,34,62,77,38,27,61,43,39,51,40,43,33,41,55,91,74,37,52,60,86,66,80,80,72,46,46,54,40,57,95,80,25,51,53,74,57,82,85,41,64,34,38,47,44,83,35,28,29,47,43,70,35,23,26,32,40,37,32,67,95,69,30,29,31,45,24,31,71,66,24,37,42,50,34,57,71,55,25,53,73,24,40,45,70,68,41,43,49,41,27,52,51,36,47,49,53,52,57,73,66,66,42,31,31,29,40,39,21,31,33,48,79,42,51,61,59,27,52,68,34,52,57,53,37,50,49,50,56,52,49,49,52,54,51,46,69,72,39,60,88,72,36,31,66,59,37,43,52,54,48,44,68,76,43,53,54,41,44,32,52,36,50,38,48,19,17,33,26,22,53,56,75,36,75,51,53,56,52,30,53,70,88,127,85,77,72,78,71,72,47,51,32,52,44,61,45,69,63,41,81,38,47,43,62,60,86,53,71,73,33,28,43,41,62,30,39,38,27,40,38,40,33,42,88,53,35,26,37,37,34,24,42,37,38,30,48,68,59,21,51,54,46,43,54,50,51,51,53,59,32,43,37,65,35,52,99,89,35,71,54,40,39,63,49,32,36,40,40,38,38,48,49,54,60,30,41,41,12,40,62,56,43,42,68,76,37,75,84,38,39,44,32,20,44,50,62,21,36,69,34,40,63,62,47,65,34,63,78,37,27,60,44,40,52,41,46,32,41,53,91,74,36,53,59,86,67,79,82,74,46,47,55,40,57,96,79,23,50,54,71,56,82,84,42,65,34,40,48,45,82,36,30,29,46,43,72,36,25,27,32,41,37,31,66,95,69,31,30,30,45,26,33,70,65,25,39,43,49,32,56,72,56,24,54,73,24,39,43,71,70,41,43,47,38,27,52,51,36,47,48,53,52,57,71,67,64,42,32,32,28,41,40,21,30,34,48,81,43,52,61,59,27,52,68,34,52,58,53,36,50,48,50,56,53,49,50,53,54,52,47,69,70,40,60,88,72,37,32,68,61,36,43,51,52,49,44,68,76,43,54,54,41,45,32,52,35,50,38,48,20,18,32,25,22,53,57,75,35,76,51,54,55,53,32,55,69,89